Protein AF-A0A9D9T5R4-F1 (afdb_monomer_lite)

Structure (mmCIF, N/CA/C/O backbone):
data_AF-A0A9D9T5R4-F1
#
_entry.id   AF-A0A9D9T5R4-F1
#
loop_
_atom_site.group_PDB
_atom_site.id
_atom_site.type_symbol
_atom_site.label_atom_id
_atom_site.label_alt_id
_atom_site.label_comp_id
_atom_site.label_asym_id
_atom_site.label_entity_id
_atom_site.label_seq_id
_atom_site.pdbx_PDB_ins_code
_atom_site.Cartn_x
_atom_site.Cartn_y
_atom_site.Cartn_z
_atom_site.occupancy
_atom_site.B_iso_or_equiv
_atom_site.auth_seq_id
_atom_site.auth_comp_id
_atom_site.auth_asym_id
_atom_site.auth_atom_id
_atom_site.pdbx_PDB_model_num
ATOM 1 N N . ASN A 1 1 ? 20.446 -10.566 -16.743 1.00 46.81 1 ASN A N 1
ATOM 2 C CA . ASN A 1 1 ? 20.005 -9.193 -16.415 1.00 46.81 1 ASN A CA 1
ATOM 3 C C . ASN A 1 1 ? 20.400 -8.261 -17.530 1.00 46.81 1 ASN A C 1
ATOM 5 O O . ASN A 1 1 ? 21.576 -7.935 -17.665 1.00 46.81 1 ASN A O 1
ATOM 9 N N . GLN A 1 2 ? 19.430 -7.895 -18.356 1.00 59.09 2 GLN A N 1
ATOM 10 C CA . GLN A 1 2 ? 19.589 -6.841 -19.342 1.00 59.09 2 GLN A CA 1
ATOM 11 C C . GLN A 1 2 ? 19.170 -5.540 -18.660 1.00 59.09 2 GLN A C 1
ATOM 13 O O . GLN A 1 2 ? 18.023 -5.394 -18.260 1.00 59.09 2 GLN A O 1
ATOM 18 N N . TRP A 1 3 ? 20.119 -4.636 -18.446 1.00 69.56 3 TRP A N 1
ATOM 19 C CA . TRP A 1 3 ? 19.841 -3.373 -17.774 1.00 69.56 3 TRP A CA 1
ATOM 20 C C . TRP A 1 3 ? 19.054 -2.488 -18.739 1.00 69.56 3 TRP A C 1
ATOM 22 O O . TRP A 1 3 ? 19.440 -2.363 -19.905 1.00 69.56 3 TRP A O 1
ATOM 32 N N . ILE A 1 4 ? 17.959 -1.885 -18.273 1.00 81.62 4 ILE A N 1
ATOM 33 C CA . ILE A 1 4 ? 17.260 -0.870 -19.061 1.00 81.62 4 ILE A CA 1
ATOM 34 C C . ILE A 1 4 ? 18.185 0.335 -19.242 1.00 81.62 4 ILE A C 1
ATOM 36 O O . ILE A 1 4 ? 18.814 0.811 -18.296 1.00 81.62 4 ILE A O 1
ATOM 40 N N . PHE A 1 5 ? 18.314 0.797 -20.480 1.00 81.56 5 PHE A N 1
ATOM 41 C CA . PHE A 1 5 ? 19.068 2.006 -20.772 1.00 81.56 5 PHE A CA 1
ATOM 42 C C . PHE A 1 5 ? 18.207 3.214 -20.415 1.00 81.56 5 PHE A C 1
ATOM 44 O O . PHE A 1 5 ? 17.141 3.363 -20.994 1.00 81.56 5 PHE A O 1
ATOM 51 N N . VAL A 1 6 ? 18.672 4.077 -19.509 1.00 83.81 6 VAL A N 1
ATOM 52 C CA . VAL A 1 6 ? 18.055 5.385 -19.247 1.00 83.81 6 VAL A CA 1
ATOM 53 C C . VAL A 1 6 ? 19.034 6.467 -19.710 1.00 83.81 6 VAL A C 1
ATOM 55 O O . VAL A 1 6 ? 20.183 6.458 -19.262 1.00 83.81 6 VAL A O 1
ATOM 58 N N . PRO A 1 7 ? 18.633 7.387 -20.603 1.00 81.75 7 PRO A N 1
ATOM 59 C CA . PRO A 1 7 ? 19.511 8.444 -21.085 1.00 81.75 7 PRO A CA 1
ATOM 60 C C . PRO A 1 7 ? 20.020 9.345 -19.955 1.00 81.75 7 PRO A C 1
ATOM 62 O O . PRO A 1 7 ? 19.242 9.817 -19.129 1.00 81.75 7 PRO A O 1
ATOM 65 N N . GLU A 1 8 ? 21.306 9.700 -19.978 1.00 81.12 8 GLU A N 1
ATOM 66 C CA . GLU A 1 8 ? 21.877 10.649 -19.006 1.00 81.12 8 GLU A CA 1
ATOM 67 C C . GLU A 1 8 ? 21.173 12.012 -19.034 1.00 81.12 8 GLU A C 1
ATOM 69 O O . GLU A 1 8 ? 21.041 12.663 -17.999 1.00 81.12 8 GLU A O 1
ATOM 74 N N . LYS A 1 9 ? 20.641 12.418 -20.200 1.00 78.81 9 LYS A N 1
ATOM 75 C CA . LYS A 1 9 ? 19.868 13.661 -20.351 1.00 78.81 9 LYS A CA 1
ATOM 76 C C . LYS A 1 9 ? 18.670 13.742 -19.399 1.00 78.81 9 LYS A C 1
ATOM 78 O O . LYS A 1 9 ? 18.291 14.851 -19.028 1.00 78.81 9 LYS A O 1
ATOM 83 N N . THR A 1 10 ? 18.124 12.603 -18.967 1.00 79.62 10 THR A N 1
ATOM 84 C CA . THR A 1 10 ? 17.038 12.535 -17.983 1.00 79.62 10 THR A CA 1
ATOM 85 C C . THR A 1 10 ? 17.483 13.146 -16.649 1.00 79.62 10 THR A C 1
ATOM 87 O O . THR A 1 10 ? 16.745 13.932 -16.065 1.00 79.62 10 THR A O 1
ATOM 90 N N . PHE A 1 11 ? 18.741 12.934 -16.245 1.00 80.12 11 PHE A N 1
ATOM 91 C CA . PHE A 1 11 ? 19.328 13.391 -14.975 1.00 80.12 11 PHE A CA 1
ATOM 92 C C . PHE A 1 11 ? 20.251 14.618 -15.120 1.00 80.12 11 PHE A C 1
ATOM 94 O O . PHE A 1 11 ? 21.092 14.874 -14.265 1.00 80.12 11 PHE A O 1
ATOM 101 N N . SER A 1 12 ? 20.137 15.370 -16.219 1.00 67.56 12 SER A N 1
ATOM 102 C CA . SER A 1 12 ? 21.110 16.407 -16.614 1.00 67.56 12 SER A CA 1
ATOM 103 C C . SER A 1 12 ? 21.110 17.696 -15.783 1.00 67.56 12 SER A C 1
ATOM 105 O O . SER A 1 12 ? 22.014 18.517 -15.947 1.00 67.56 12 SER A O 1
ATOM 107 N N . LYS A 1 13 ? 20.116 17.910 -14.914 1.00 72.25 13 LYS A N 1
ATOM 108 C CA . LYS A 1 13 ? 20.054 19.101 -14.057 1.00 72.25 13 LYS A CA 1
ATOM 109 C C . LYS A 1 13 ? 21.029 18.946 -12.878 1.00 72.25 13 LYS A C 1
ATOM 111 O O . LYS A 1 13 ? 21.220 17.861 -12.327 1.00 72.25 13 LYS A O 1
ATOM 116 N N . SER A 1 14 ? 21.695 20.042 -12.516 1.00 75.12 14 SER A N 1
ATOM 117 C CA . SER A 1 14 ? 22.601 20.069 -11.366 1.00 75.12 14 SER A CA 1
ATOM 118 C C . SER A 1 14 ? 21.830 19.844 -10.070 1.00 75.12 14 SER A C 1
ATOM 120 O O . SER A 1 14 ? 20.690 20.292 -9.949 1.00 75.12 14 SER A O 1
ATOM 122 N N . LYS A 1 15 ? 22.480 19.215 -9.080 1.00 82.62 15 LYS A N 1
ATOM 123 C CA . LYS A 1 15 ? 21.918 19.097 -7.730 1.00 82.62 15 LYS A CA 1
ATOM 124 C C . LYS A 1 15 ? 21.456 20.470 -7.233 1.00 82.62 15 LYS A C 1
ATOM 126 O O . LYS A 1 15 ? 22.200 21.445 -7.347 1.00 82.62 15 LYS A O 1
ATOM 131 N N . VAL A 1 16 ? 20.253 20.528 -6.672 1.00 82.62 16 VAL A N 1
ATOM 132 C CA . VAL A 1 16 ? 19.816 21.680 -5.881 1.00 82.62 16 VAL A CA 1
ATOM 133 C C . VAL A 1 16 ? 20.697 21.694 -4.637 1.00 82.62 16 VAL A C 1
ATOM 135 O O . VAL A 1 16 ? 20.784 20.690 -3.928 1.00 82.62 16 VAL A O 1
ATOM 138 N N . GLU A 1 17 ? 21.444 22.771 -4.412 1.00 83.31 17 GLU A N 1
ATOM 139 C CA . GLU A 1 17 ? 22.283 22.861 -3.217 1.00 83.31 17 GLU A CA 1
ATOM 140 C C . GLU A 1 17 ? 21.405 22.944 -1.971 1.00 83.31 17 GLU A C 1
ATOM 142 O O . GLU A 1 17 ? 20.320 23.516 -2.003 1.00 83.31 17 GLU A O 1
ATOM 147 N N . ILE A 1 18 ? 21.884 22.368 -0.869 1.00 76.31 18 ILE A N 1
ATOM 148 C CA . ILE A 1 18 ? 21.176 22.440 0.409 1.00 76.31 18 ILE A CA 1
ATOM 149 C C . ILE A 1 18 ? 21.186 23.901 0.856 1.00 76.31 18 ILE A C 1
ATOM 151 O O . ILE A 1 18 ? 22.241 24.426 1.224 1.00 76.31 18 ILE A O 1
ATOM 155 N N . SER A 1 19 ? 20.033 24.568 0.777 1.00 70.50 19 SER A N 1
ATOM 156 C CA . SER A 1 19 ? 19.938 26.016 0.968 1.00 70.50 19 SER A CA 1
ATOM 157 C C . SER A 1 19 ? 19.975 26.411 2.440 1.00 70.50 19 SER A C 1
ATOM 159 O O . SER A 1 19 ? 20.254 27.576 2.724 1.00 70.50 19 SER A O 1
ATOM 161 N N . ALA A 1 20 ? 19.732 25.442 3.343 1.00 63.62 20 ALA A N 1
ATOM 162 C CA . ALA A 1 20 ? 19.749 25.527 4.806 1.00 63.62 20 ALA A CA 1
ATOM 163 C C . ALA A 1 20 ? 19.913 26.962 5.326 1.00 63.62 20 ALA A C 1
ATOM 165 O O . ALA A 1 20 ? 20.971 27.353 5.825 1.00 63.62 20 ALA A O 1
ATOM 166 N N . THR A 1 21 ? 18.862 27.777 5.213 1.00 65.75 21 THR A N 1
ATOM 167 C CA . THR A 1 21 ? 18.860 29.115 5.805 1.00 65.75 21 THR A CA 1
ATOM 168 C C . THR A 1 21 ? 18.755 28.955 7.314 1.00 65.75 21 THR A C 1
ATOM 170 O O . THR A 1 21 ? 17.666 28.932 7.879 1.00 65.75 21 THR A O 1
ATOM 173 N N . GLU A 1 22 ? 19.892 28.781 7.989 1.00 66.44 22 GLU A N 1
ATOM 174 C CA . GLU A 1 22 ? 19.908 28.419 9.411 1.00 66.44 22 GLU A CA 1
ATOM 175 C C . GLU A 1 22 ? 19.436 29.565 10.315 1.00 66.44 22 GLU A C 1
ATOM 177 O O . GLU A 1 22 ? 18.946 29.331 11.420 1.00 66.44 22 GLU A O 1
ATOM 182 N N . ASN A 1 23 ? 19.557 30.802 9.829 1.00 71.75 23 ASN A N 1
ATOM 183 C CA . ASN A 1 23 ? 19.272 32.028 10.565 1.00 71.75 23 ASN A CA 1
ATOM 184 C C . ASN A 1 23 ? 18.053 32.771 9.989 1.00 71.75 23 ASN A C 1
ATOM 186 O O . ASN A 1 23 ? 18.163 33.901 9.512 1.00 71.75 23 ASN A O 1
ATOM 190 N N . TYR A 1 24 ? 16.890 32.119 9.998 1.00 75.81 24 TYR A N 1
ATOM 191 C CA . TYR A 1 24 ? 15.613 32.763 9.680 1.00 75.81 24 TYR A CA 1
ATOM 192 C C . TYR A 1 24 ? 15.024 33.470 10.913 1.00 75.81 24 TYR A C 1
ATOM 194 O O . TYR A 1 24 ? 15.329 33.119 12.054 1.00 75.81 24 TYR A O 1
ATOM 202 N N . ASN A 1 25 ? 14.172 34.479 10.696 1.00 74.25 25 ASN A N 1
ATOM 203 C CA . ASN A 1 25 ? 13.498 35.189 11.786 1.00 74.25 25 ASN A CA 1
ATOM 204 C C . ASN A 1 25 ? 12.461 34.272 12.457 1.00 74.25 25 ASN A C 1
ATOM 206 O O . ASN A 1 25 ? 11.425 33.964 11.873 1.00 74.25 25 ASN A O 1
ATOM 210 N N . ASP A 1 26 ? 12.739 33.859 13.691 1.00 76.56 26 ASP A N 1
ATOM 211 C CA . ASP A 1 26 ? 11.938 32.924 14.485 1.00 76.56 26 ASP A CA 1
ATOM 212 C C . ASP A 1 26 ? 10.999 33.617 15.487 1.00 76.56 26 ASP A C 1
ATOM 214 O O . ASP A 1 26 ? 10.404 32.952 16.333 1.00 76.56 26 ASP A O 1
ATOM 218 N N . ARG A 1 27 ? 10.801 34.943 15.388 1.00 79.31 27 ARG A N 1
ATOM 219 C CA . ARG A 1 27 ? 10.035 35.739 16.372 1.00 79.31 27 ARG A CA 1
ATOM 220 C C . ARG A 1 27 ? 8.619 35.217 16.654 1.00 79.31 27 ARG A C 1
ATOM 222 O O . ARG A 1 27 ? 8.118 35.424 17.757 1.00 79.31 27 ARG A O 1
ATOM 229 N N . PHE A 1 28 ? 7.970 34.595 15.671 1.00 77.44 28 PHE A N 1
ATOM 230 C CA . PHE A 1 28 ? 6.614 34.042 15.793 1.00 77.44 28 PHE A CA 1
ATOM 231 C C . PHE A 1 28 ? 6.571 32.508 15.717 1.00 77.44 28 PHE A C 1
ATOM 233 O O . PHE A 1 28 ? 5.487 31.932 15.663 1.00 77.44 28 PHE A O 1
ATOM 240 N N . ALA A 1 29 ? 7.726 31.838 15.699 1.00 73.81 29 ALA A N 1
ATOM 241 C CA . ALA A 1 29 ? 7.793 30.385 15.659 1.00 73.81 29 ALA A CA 1
ATOM 242 C C . ALA A 1 29 ? 7.662 29.791 17.071 1.00 73.81 29 ALA A C 1
ATOM 244 O O . ALA A 1 29 ? 8.134 30.362 18.052 1.00 73.81 29 ALA A O 1
ATOM 245 N N . SER A 1 30 ? 7.059 28.605 17.177 1.00 78.12 30 SER A N 1
ATOM 246 C CA . SER A 1 30 ? 7.002 27.837 18.430 1.00 78.12 30 SER A CA 1
ATOM 247 C C . SER A 1 30 ? 8.363 27.270 18.857 1.00 78.12 30 SER A C 1
ATOM 249 O O . SER A 1 30 ? 8.518 26.833 19.997 1.00 78.12 30 SER A O 1
ATOM 251 N N . HIS A 1 31 ? 9.349 27.275 17.955 1.00 69.19 31 HIS A N 1
ATOM 252 C CA . HIS A 1 31 ? 10.693 26.752 18.175 1.00 69.19 31 HIS A CA 1
ATOM 253 C C . HIS A 1 31 ? 11.754 27.702 17.588 1.00 69.19 31 HIS A C 1
ATOM 255 O O . HIS A 1 31 ? 11.521 28.255 16.510 1.00 69.19 31 HIS A O 1
ATOM 261 N N . PRO A 1 32 ? 12.931 27.846 18.233 1.00 79.44 32 PRO A N 1
ATOM 262 C CA . PRO A 1 32 ? 14.002 28.727 17.758 1.00 79.44 32 PRO A CA 1
ATOM 263 C C . PRO A 1 32 ? 14.555 28.287 16.393 1.00 79.44 32 PRO A C 1
ATOM 265 O O . PRO A 1 32 ? 14.379 27.126 16.007 1.00 79.44 32 PRO A O 1
ATOM 268 N N . ASN A 1 33 ? 15.222 29.177 15.655 1.00 84.00 33 ASN A N 1
ATOM 269 C CA . ASN A 1 33 ? 15.831 28.830 14.366 1.00 84.00 33 ASN A CA 1
ATOM 270 C C . ASN A 1 33 ? 16.993 27.826 14.508 1.00 84.00 33 ASN A C 1
ATOM 272 O O . ASN A 1 33 ? 17.499 27.568 15.604 1.00 84.00 33 ASN A O 1
ATOM 276 N N . ILE A 1 34 ? 17.396 27.214 13.390 1.00 79.06 34 ILE A N 1
ATOM 277 C CA . ILE A 1 34 ? 18.400 26.137 13.369 1.00 79.06 34 ILE A CA 1
ATOM 278 C C . ILE A 1 34 ? 19.745 26.622 13.925 1.00 79.06 34 ILE A C 1
ATOM 280 O O . ILE A 1 34 ? 20.365 25.900 14.707 1.00 79.06 34 ILE A O 1
ATOM 284 N N . ALA A 1 35 ? 20.171 27.841 13.582 1.00 81.94 35 ALA A N 1
ATOM 285 C CA . ALA A 1 35 ? 21.420 28.422 14.069 1.00 81.94 35 ALA A CA 1
ATOM 286 C C . ALA A 1 35 ? 21.425 28.534 15.601 1.00 81.94 35 ALA A C 1
ATOM 288 O O . ALA A 1 35 ? 22.357 28.074 16.258 1.00 81.94 35 ALA A O 1
ATOM 289 N N . ARG A 1 36 ? 20.338 29.056 16.177 1.00 82.12 36 ARG A N 1
ATOM 290 C CA . ARG A 1 36 ? 20.172 29.208 17.624 1.00 82.12 36 ARG A CA 1
ATOM 291 C C . ARG A 1 36 ? 20.093 27.858 18.335 1.00 82.12 36 ARG A C 1
ATOM 293 O O . ARG A 1 36 ? 20.727 27.682 19.368 1.00 82.12 36 ARG A O 1
ATOM 300 N N . ARG A 1 37 ? 19.406 26.865 17.753 1.00 80.81 37 ARG A N 1
ATOM 301 C CA . ARG A 1 37 ? 19.397 25.485 18.284 1.00 80.81 37 ARG A CA 1
ATOM 302 C C . ARG A 1 37 ? 20.792 24.869 18.298 1.00 80.81 37 ARG A C 1
ATOM 304 O O . ARG A 1 37 ? 21.158 24.236 19.283 1.00 80.81 37 ARG A O 1
ATOM 311 N N . LYS A 1 38 ? 21.572 25.033 17.223 1.00 83.19 38 LYS A N 1
ATOM 312 C CA . LYS A 1 38 ? 22.959 24.547 17.165 1.00 83.19 38 LYS A CA 1
ATOM 313 C C . LYS A 1 38 ? 23.825 25.226 18.216 1.00 83.19 38 LYS A C 1
ATOM 315 O O . LYS A 1 38 ? 24.587 24.540 18.886 1.00 83.19 38 LYS A O 1
ATOM 320 N N . GLU A 1 39 ? 23.681 26.538 18.385 1.00 86.69 39 GLU A N 1
ATOM 321 C CA . GLU A 1 39 ? 24.395 27.292 19.415 1.00 86.69 39 GLU A CA 1
ATOM 322 C C . GLU A 1 39 ? 24.044 26.788 20.823 1.00 86.69 39 GLU A C 1
ATOM 324 O O . GLU A 1 39 ? 24.940 26.489 21.606 1.00 86.69 39 GLU A O 1
ATOM 329 N N . GLU A 1 40 ? 22.758 26.593 21.126 1.00 86.06 40 GLU A N 1
ATOM 330 C CA . GLU A 1 40 ? 22.297 26.046 22.409 1.00 86.06 40 GLU A CA 1
ATOM 331 C C . GLU A 1 40 ? 22.799 24.615 22.658 1.00 86.06 40 GLU A C 1
ATOM 333 O O . GLU A 1 40 ? 23.223 24.284 23.768 1.00 86.06 40 GLU A O 1
ATOM 338 N N . ILE A 1 41 ? 22.770 23.751 21.635 1.00 83.44 41 ILE A N 1
ATOM 339 C CA . ILE A 1 41 ? 23.316 22.390 21.715 1.00 83.44 41 ILE A CA 1
ATOM 340 C C . ILE A 1 41 ? 24.823 22.445 21.960 1.00 83.44 41 ILE A C 1
ATOM 342 O O . ILE A 1 41 ? 25.315 21.737 22.834 1.00 83.44 41 ILE A O 1
ATOM 346 N N . GLN A 1 42 ? 25.549 23.295 21.235 1.00 84.44 42 GLN A N 1
ATOM 347 C CA . GLN A 1 42 ? 26.993 23.434 21.377 1.00 84.44 42 GLN A CA 1
ATOM 348 C C . GLN A 1 42 ? 27.363 23.957 22.769 1.00 84.44 42 GLN A C 1
ATOM 350 O O . GLN A 1 42 ? 28.225 23.374 23.417 1.00 84.44 42 GLN A O 1
ATOM 355 N N . GLN A 1 43 ? 26.647 24.959 23.288 1.00 86.50 43 GLN A N 1
ATOM 356 C CA . GLN A 1 43 ? 26.810 25.440 24.664 1.00 86.50 43 GLN A CA 1
ATOM 357 C C . GLN A 1 43 ? 26.574 24.323 25.689 1.00 86.50 43 GLN A C 1
ATOM 359 O O . GLN A 1 43 ? 27.335 24.197 26.651 1.00 86.50 43 GLN A O 1
ATOM 364 N N . LYS A 1 44 ? 25.559 23.473 25.477 1.00 82.69 44 LYS A N 1
ATOM 365 C CA . LYS A 1 44 ? 25.331 22.290 26.318 1.00 82.69 44 LYS A CA 1
ATOM 366 C C . LYS A 1 44 ? 26.478 21.289 26.202 1.00 82.69 44 LYS A C 1
ATOM 368 O O . LYS A 1 44 ? 26.982 20.868 27.233 1.00 82.69 44 LYS A O 1
ATOM 373 N N . ILE A 1 45 ? 26.936 20.947 25.000 1.00 78.94 45 ILE A N 1
ATOM 374 C CA . ILE A 1 45 ? 28.092 20.055 24.793 1.00 78.94 45 ILE A CA 1
ATOM 375 C C . ILE A 1 45 ? 29.337 20.613 25.496 1.00 78.94 45 ILE A C 1
ATOM 377 O O . ILE A 1 45 ? 30.027 19.888 26.207 1.00 78.94 45 ILE A O 1
ATOM 381 N N . ASP A 1 46 ? 29.595 21.913 25.365 1.00 83.31 46 ASP A N 1
ATOM 382 C CA . ASP A 1 46 ? 30.719 22.585 26.013 1.00 83.31 46 ASP A CA 1
ATOM 383 C C . ASP A 1 46 ? 30.600 22.595 27.542 1.00 83.31 46 ASP A C 1
ATOM 385 O O . ASP A 1 46 ? 31.616 22.492 28.232 1.00 83.31 46 ASP A O 1
ATOM 389 N N . SER A 1 47 ? 29.379 22.664 28.082 1.00 80.38 47 SER A N 1
ATOM 390 C CA . SER A 1 47 ? 29.119 22.535 29.524 1.00 80.38 47 SER A CA 1
ATOM 391 C C . SER A 1 47 ? 29.349 21.117 30.061 1.00 80.38 47 SER A C 1
ATOM 393 O O . SER A 1 47 ? 29.515 20.929 31.262 1.00 80.38 47 SER A O 1
ATOM 395 N N . LEU A 1 48 ? 29.409 20.123 29.172 1.00 77.62 48 LEU A N 1
ATOM 396 C CA . LEU A 1 48 ? 29.598 18.710 29.492 1.00 77.62 48 LEU A CA 1
ATOM 397 C C . LEU A 1 48 ? 31.067 18.264 29.381 1.00 77.62 48 LEU A C 1
ATOM 399 O O . LEU A 1 48 ? 31.343 17.069 29.381 1.00 77.62 48 LEU A O 1
ATOM 403 N N . LYS A 1 49 ? 32.031 19.195 29.316 1.00 63.97 49 LYS A N 1
ATOM 404 C CA . LYS A 1 49 ? 33.476 18.897 29.202 1.00 63.97 49 LYS A CA 1
ATOM 405 C C . LYS A 1 49 ? 34.055 18.026 30.328 1.00 63.97 49 LYS A C 1
ATOM 407 O O . LYS A 1 49 ? 35.120 17.448 30.135 1.00 63.97 49 LYS A O 1
ATOM 412 N N . GLU A 1 50 ? 33.369 17.904 31.467 1.00 63.53 50 GLU A N 1
ATOM 413 C CA . GLU A 1 50 ? 33.740 16.996 32.568 1.00 63.53 50 GLU A CA 1
ATOM 414 C C . GLU A 1 50 ? 33.038 15.625 32.516 1.00 63.53 50 GLU A C 1
ATOM 416 O O . GLU A 1 50 ? 33.242 14.795 33.403 1.00 63.53 50 GLU A O 1
ATOM 421 N N . TRP A 1 51 ? 32.224 15.351 31.489 1.00 57.41 51 TRP A N 1
ATOM 422 C CA . TRP A 1 51 ? 31.596 14.043 31.316 1.00 57.41 51 TRP A CA 1
ATOM 423 C C . TRP A 1 51 ? 32.690 13.016 31.009 1.00 57.41 51 TRP A C 1
ATOM 425 O O . TRP A 1 51 ? 33.260 12.986 29.918 1.00 57.41 51 TRP A O 1
ATOM 435 N N . GLN A 1 52 ? 33.024 12.197 32.008 1.00 57.47 52 GLN A N 1
ATOM 436 C CA . GLN A 1 52 ? 33.959 11.092 31.847 1.00 57.47 52 GLN A CA 1
ATOM 437 C C . GLN A 1 52 ? 33.513 10.220 30.673 1.00 57.47 52 GLN A C 1
ATOM 439 O O . GLN A 1 52 ? 32.346 9.847 30.571 1.00 57.47 52 GLN A O 1
ATOM 444 N N . SER A 1 53 ? 34.466 9.910 29.794 1.00 58.09 53 SER A N 1
ATOM 445 C CA . SER A 1 53 ? 34.314 9.089 28.596 1.00 58.09 53 SER A CA 1
ATOM 446 C C . SER A 1 53 ? 34.088 7.611 28.929 1.00 58.09 53 SER A C 1
ATOM 448 O O . SER A 1 53 ? 34.763 6.731 28.389 1.00 58.09 53 SER A O 1
ATOM 450 N N . GLU A 1 54 ? 33.157 7.307 29.827 1.00 56.66 54 GLU A N 1
ATOM 451 C CA . GLU A 1 54 ? 32.476 6.032 29.728 1.00 56.66 54 GLU A CA 1
ATOM 452 C C . GLU A 1 54 ? 31.700 6.104 28.421 1.00 56.66 54 GLU A C 1
ATOM 454 O O . GLU A 1 54 ? 30.761 6.885 28.269 1.00 56.66 54 GLU A O 1
ATOM 459 N N . ILE A 1 55 ? 32.141 5.337 27.428 1.00 57.97 55 ILE A N 1
ATOM 460 C CA . ILE A 1 55 ? 31.320 5.047 26.261 1.00 57.97 55 ILE A CA 1
ATOM 461 C C . ILE A 1 55 ? 30.096 4.302 26.813 1.00 57.97 55 ILE A C 1
ATOM 463 O O . ILE A 1 55 ? 30.083 3.080 26.909 1.00 57.97 55 ILE A O 1
ATOM 467 N N . ALA A 1 56 ? 29.076 5.050 27.232 1.00 57.84 56 ALA A N 1
ATOM 468 C CA . ALA A 1 56 ? 27.831 4.538 27.798 1.00 57.84 56 ALA A CA 1
ATOM 469 C C . ALA A 1 56 ? 26.905 3.960 26.713 1.00 57.84 56 ALA A C 1
ATOM 471 O O . ALA A 1 56 ? 25.718 3.744 26.943 1.00 57.84 56 ALA A O 1
ATOM 472 N N . PHE A 1 57 ? 27.434 3.732 25.509 1.00 66.12 57 PHE A N 1
ATOM 473 C CA . PHE A 1 57 ? 26.692 3.248 24.362 1.00 66.12 57 PHE A CA 1
ATOM 474 C C . PHE A 1 57 ? 27.356 2.000 23.794 1.00 66.12 57 PHE A C 1
ATOM 476 O O . PHE A 1 57 ? 28.477 2.024 23.292 1.00 66.12 57 PHE A O 1
ATOM 483 N N . ASN A 1 58 ? 26.633 0.886 23.857 1.00 78.81 58 ASN A N 1
ATOM 484 C CA . ASN A 1 58 ? 26.989 -0.330 23.145 1.00 78.81 58 ASN A CA 1
ATOM 485 C C . ASN A 1 58 ? 26.874 -0.041 21.637 1.00 78.81 58 ASN A C 1
ATOM 487 O O . ASN A 1 58 ? 25.771 -0.038 21.096 1.00 78.81 58 ASN A O 1
ATOM 491 N N . GLN A 1 59 ? 28.002 0.250 20.982 1.00 84.19 59 GLN A N 1
ATOM 492 C CA . GLN A 1 59 ? 28.064 0.602 19.560 1.00 84.19 59 GLN A CA 1
ATOM 493 C C . GLN A 1 59 ? 27.348 -0.430 18.664 1.00 84.19 59 GLN A C 1
ATOM 495 O O . GLN A 1 59 ? 26.507 -0.012 17.872 1.00 84.19 59 GLN A O 1
ATOM 500 N N . PRO A 1 60 ? 27.546 -1.754 18.842 1.00 90.25 60 PRO A N 1
ATOM 501 C CA . PRO A 1 60 ? 26.723 -2.763 18.175 1.00 90.25 60 PRO A CA 1
ATOM 502 C C . PRO A 1 60 ? 25.212 -2.564 18.351 1.00 90.25 60 PRO A C 1
ATOM 504 O O . PRO A 1 60 ? 24.472 -2.631 17.374 1.00 90.25 60 PRO A O 1
ATOM 507 N N . LYS A 1 61 ? 24.744 -2.274 19.573 1.00 86.62 61 LYS A N 1
ATOM 508 C CA . LYS A 1 61 ? 23.316 -2.026 19.831 1.00 86.62 61 LYS A CA 1
ATOM 509 C C . LYS A 1 61 ? 22.829 -0.748 19.148 1.00 86.62 61 LYS A C 1
ATOM 511 O O . LYS A 1 61 ? 21.715 -0.714 18.637 1.00 86.62 61 LYS A O 1
ATOM 516 N N . PHE A 1 62 ? 23.652 0.297 19.127 1.00 87.56 62 PHE A N 1
ATOM 517 C CA . PHE A 1 62 ? 23.340 1.526 18.403 1.00 87.56 62 PHE A CA 1
ATOM 518 C C . PHE A 1 62 ? 23.227 1.282 16.898 1.00 87.56 62 PHE A C 1
ATOM 520 O O . PHE A 1 62 ? 22.256 1.714 16.284 1.00 87.56 62 PHE A O 1
ATOM 527 N N . ASP A 1 63 ? 24.191 0.574 16.309 1.00 90.19 63 ASP A N 1
ATOM 528 C CA . ASP A 1 63 ? 24.196 0.260 14.881 1.00 90.19 63 ASP A CA 1
ATOM 529 C C . ASP A 1 63 ? 23.010 -0.638 14.497 1.00 90.19 63 ASP A C 1
ATOM 531 O O . ASP A 1 63 ? 22.403 -0.426 13.446 1.00 90.19 63 ASP A O 1
ATOM 535 N N . GLU A 1 64 ? 22.627 -1.577 15.367 1.00 91.94 64 GLU A N 1
ATOM 536 C CA . GLU A 1 64 ? 21.418 -2.396 15.226 1.00 91.94 64 GLU A CA 1
ATOM 537 C C . GLU A 1 64 ? 20.158 -1.519 15.199 1.00 91.94 64 GLU A C 1
ATOM 539 O O . GLU A 1 64 ? 19.407 -1.555 14.226 1.00 91.94 64 GLU A O 1
ATOM 544 N N . VAL A 1 65 ? 19.956 -0.667 16.213 1.00 90.75 65 VAL A N 1
ATOM 545 C CA . VAL A 1 65 ? 18.790 0.232 16.290 1.00 90.75 65 VAL A CA 1
ATOM 546 C C . VAL A 1 65 ? 18.761 1.202 15.109 1.00 90.75 65 VAL A C 1
ATOM 548 O O . VAL A 1 65 ? 17.721 1.368 14.477 1.00 90.75 65 VAL A O 1
ATOM 551 N N . ARG A 1 66 ? 19.906 1.795 14.746 1.00 91.88 66 ARG A N 1
ATOM 552 C CA . ARG A 1 66 ? 20.028 2.673 13.573 1.00 91.88 66 ARG A CA 1
ATOM 553 C C . ARG A 1 66 ? 19.602 1.952 12.297 1.00 91.88 66 ARG A C 1
ATOM 555 O O . ARG A 1 66 ? 18.947 2.553 11.450 1.00 91.88 66 ARG A O 1
ATOM 562 N N . THR A 1 67 ? 19.997 0.691 12.144 1.00 94.12 67 THR A N 1
ATOM 563 C CA . THR A 1 67 ? 19.646 -0.110 10.968 1.00 94.12 67 THR A CA 1
ATOM 564 C C . THR A 1 67 ? 18.152 -0.401 10.941 1.00 94.12 67 THR A C 1
ATOM 566 O O . THR A 1 67 ? 17.530 -0.159 9.913 1.00 94.12 67 THR A O 1
ATOM 569 N N . ILE A 1 68 ? 17.551 -0.798 12.067 1.00 93.62 68 ILE A N 1
ATOM 570 C CA . ILE A 1 68 ? 16.095 -0.987 12.175 1.00 93.62 68 ILE A CA 1
ATOM 571 C C . ILE A 1 68 ? 15.361 0.296 11.770 1.00 93.62 68 ILE A C 1
ATOM 573 O O . ILE A 1 68 ? 14.526 0.261 10.873 1.00 93.62 68 ILE A O 1
ATOM 577 N N . CYS A 1 69 ? 15.734 1.449 12.334 1.00 94.00 69 CYS A N 1
ATOM 578 C CA . CYS A 1 69 ? 15.099 2.724 11.995 1.00 94.00 69 CYS A CA 1
ATOM 579 C C . CYS A 1 69 ? 15.215 3.082 10.506 1.00 94.00 69 CYS A C 1
ATOM 581 O O . CYS A 1 69 ? 14.280 3.639 9.945 1.00 94.00 69 CYS A O 1
ATOM 583 N N . ARG A 1 70 ? 16.341 2.766 9.850 1.00 94.94 70 ARG A N 1
ATOM 584 C CA . ARG A 1 70 ? 16.520 2.993 8.404 1.00 94.94 70 ARG A CA 1
ATOM 585 C C . ARG A 1 70 ? 15.583 2.123 7.560 1.00 94.94 70 ARG A C 1
ATOM 587 O O . ARG A 1 70 ? 15.066 2.598 6.556 1.00 94.94 70 ARG A O 1
ATOM 594 N N . TYR A 1 71 ? 15.373 0.871 7.959 1.00 96.00 71 TYR A N 1
ATOM 595 C CA . TYR A 1 71 ? 14.449 -0.044 7.286 1.00 96.00 71 TYR A CA 1
ATOM 596 C C . TYR A 1 71 ? 12.984 0.360 7.509 1.00 96.00 71 TYR A C 1
ATOM 598 O O . TYR A 1 71 ? 12.214 0.387 6.554 1.00 96.00 71 TYR A O 1
ATOM 606 N N . GLU A 1 72 ? 12.623 0.753 8.733 1.00 92.44 72 GLU A N 1
ATOM 607 C CA . GLU A 1 72 ? 11.287 1.279 9.053 1.00 92.44 72 GLU A CA 1
ATOM 608 C C . GLU A 1 72 ? 10.996 2.603 8.336 1.00 92.44 72 GLU A C 1
ATOM 610 O O . GLU A 1 72 ? 9.873 2.838 7.904 1.00 92.44 72 GLU A O 1
ATOM 615 N N . PHE A 1 73 ? 12.004 3.461 8.155 1.00 94.19 73 PHE A N 1
ATOM 616 C CA . PHE A 1 73 ? 11.865 4.687 7.366 1.00 94.19 73 PHE A CA 1
ATOM 617 C C . PHE A 1 73 ? 11.458 4.376 5.920 1.00 94.19 73 PHE A C 1
ATOM 619 O O . PHE A 1 73 ? 10.463 4.911 5.442 1.00 94.19 73 PHE A O 1
ATOM 626 N N . VAL A 1 74 ? 12.157 3.434 5.268 1.00 96.75 74 VAL A N 1
ATOM 627 C CA . VAL A 1 74 ? 11.774 2.952 3.929 1.00 96.75 74 VAL A CA 1
ATOM 628 C C . VAL A 1 74 ? 10.355 2.395 3.932 1.00 96.75 74 VAL A C 1
ATOM 630 O O . VAL A 1 74 ? 9.589 2.689 3.023 1.00 96.75 74 VAL A O 1
ATOM 633 N N . LEU A 1 75 ? 10.000 1.592 4.936 1.00 93.38 75 LEU A N 1
ATOM 634 C CA . LEU A 1 75 ? 8.672 0.993 5.022 1.00 93.38 75 LEU A CA 1
ATOM 635 C C . LEU A 1 75 ? 7.573 2.053 5.085 1.00 93.38 75 LEU A C 1
ATOM 637 O O . LEU A 1 75 ? 6.590 1.952 4.360 1.00 93.38 75 LEU A O 1
ATOM 641 N N . ASN A 1 76 ? 7.754 3.076 5.919 1.00 92.31 76 ASN A N 1
ATOM 642 C CA . ASN A 1 76 ? 6.790 4.162 6.061 1.00 92.31 76 ASN A CA 1
ATOM 643 C C . ASN A 1 76 ? 6.613 4.933 4.749 1.00 92.31 76 ASN A C 1
ATOM 645 O O . ASN A 1 76 ? 5.476 5.168 4.352 1.00 92.31 76 ASN A O 1
ATOM 649 N N . ASP A 1 77 ? 7.704 5.254 4.047 1.00 94.56 77 ASP A N 1
ATOM 650 C CA . ASP A 1 77 ? 7.627 5.930 2.746 1.00 94.56 77 ASP A CA 1
ATOM 651 C C . ASP A 1 77 ? 6.955 5.054 1.680 1.00 94.56 77 ASP A C 1
ATOM 653 O O . ASP A 1 77 ? 6.137 5.542 0.905 1.00 94.56 77 ASP A O 1
ATOM 657 N N . VAL A 1 78 ? 7.224 3.744 1.678 1.00 94.38 78 VAL A N 1
ATOM 658 C CA . VAL A 1 78 ? 6.542 2.788 0.790 1.00 94.38 78 VAL A CA 1
ATOM 659 C C . VAL A 1 78 ? 5.044 2.728 1.086 1.00 94.38 78 VAL A C 1
ATOM 661 O O . VAL A 1 78 ? 4.238 2.697 0.159 1.00 94.38 78 VAL A O 1
ATOM 664 N N . TYR A 1 79 ? 4.656 2.732 2.363 1.00 90.38 79 TYR A N 1
ATOM 665 C CA . TYR A 1 79 ? 3.251 2.715 2.776 1.00 90.38 79 TYR A CA 1
ATOM 666 C C . TYR A 1 79 ? 2.528 4.047 2.528 1.00 90.38 79 TYR A C 1
ATOM 668 O O . TYR A 1 79 ? 1.312 4.043 2.336 1.00 90.38 79 TYR A O 1
ATOM 676 N N . ALA A 1 80 ? 3.267 5.153 2.487 1.00 89.50 80 ALA A N 1
ATOM 677 C CA . ALA A 1 80 ? 2.770 6.483 2.157 1.00 89.50 80 ALA A CA 1
ATOM 678 C C . ALA A 1 80 ? 2.811 6.805 0.650 1.00 89.50 80 ALA A C 1
ATOM 680 O O . ALA A 1 80 ? 2.454 7.915 0.284 1.00 89.50 80 ALA A O 1
ATOM 681 N N . ASN A 1 81 ? 3.251 5.870 -0.205 1.00 91.12 81 ASN A N 1
ATOM 682 C CA . ASN A 1 81 ? 3.500 6.094 -1.638 1.00 91.12 81 ASN A CA 1
ATOM 683 C C . ASN A 1 81 ? 4.458 7.277 -1.927 1.00 91.12 81 ASN A C 1
ATOM 685 O O . ASN A 1 81 ? 4.446 7.862 -3.009 1.00 91.12 81 ASN A O 1
ATOM 689 N N . ASN A 1 82 ? 5.367 7.587 -0.995 1.00 92.62 82 ASN A N 1
ATOM 690 C CA . ASN A 1 82 ? 6.426 8.584 -1.176 1.00 92.62 82 ASN A CA 1
ATOM 691 C C . ASN A 1 82 ? 7.518 8.023 -2.102 1.00 92.62 82 ASN A C 1
ATOM 693 O O . ASN A 1 82 ? 8.578 7.567 -1.663 1.00 92.62 82 ASN A O 1
ATOM 697 N N . THR A 1 83 ? 7.230 7.980 -3.404 1.00 93.25 83 THR A N 1
ATOM 698 C CA . THR A 1 83 ? 8.028 7.242 -4.391 1.00 93.25 83 THR A CA 1
ATOM 699 C C . THR A 1 83 ? 9.484 7.688 -4.446 1.00 93.25 83 THR A C 1
ATOM 701 O O . THR A 1 83 ? 10.390 6.849 -4.498 1.00 93.25 83 THR A O 1
ATOM 704 N N . ILE A 1 84 ? 9.731 8.998 -4.432 1.00 93.38 84 ILE A N 1
ATOM 705 C CA . ILE A 1 84 ? 11.074 9.558 -4.601 1.00 93.38 84 ILE A CA 1
ATOM 706 C C . ILE A 1 84 ? 11.944 9.220 -3.384 1.00 93.38 84 ILE A C 1
ATOM 708 O O . ILE A 1 84 ? 13.058 8.710 -3.537 1.00 93.38 84 ILE A O 1
ATOM 712 N N . GLU A 1 85 ? 11.423 9.452 -2.182 1.00 94.62 85 GLU A N 1
ATOM 713 C CA . GLU A 1 85 ? 12.074 9.184 -0.902 1.00 94.62 85 GLU A CA 1
ATOM 714 C C . GLU A 1 85 ? 12.322 7.692 -0.712 1.00 94.62 85 GLU A C 1
ATOM 716 O O . GLU A 1 85 ? 13.461 7.300 -0.442 1.00 94.62 85 GLU A O 1
ATOM 721 N N . ALA A 1 86 ? 11.302 6.858 -0.941 1.00 96.88 86 ALA A N 1
ATOM 722 C CA . ALA A 1 86 ? 11.407 5.410 -0.818 1.00 96.88 86 ALA A CA 1
ATOM 723 C C . ALA A 1 86 ? 12.489 4.853 -1.750 1.00 96.88 86 ALA A C 1
ATOM 725 O O . ALA A 1 86 ? 13.399 4.152 -1.301 1.00 96.88 86 ALA A O 1
ATOM 726 N N . LEU A 1 87 ? 12.443 5.186 -3.047 1.00 96.25 87 LEU A N 1
ATOM 727 C CA . LEU A 1 87 ? 13.413 4.685 -4.024 1.00 96.25 87 LEU A CA 1
ATOM 728 C C . LEU A 1 87 ? 14.830 5.189 -3.744 1.00 96.25 87 LEU A C 1
ATOM 730 O O . LEU A 1 87 ? 15.788 4.419 -3.872 1.00 96.25 87 LEU A O 1
ATOM 734 N N . TYR A 1 88 ? 14.981 6.448 -3.327 1.00 95.25 88 TYR A N 1
ATOM 735 C CA . TYR A 1 88 ? 16.283 6.997 -2.966 1.00 95.25 88 TYR A CA 1
ATOM 736 C C . TYR A 1 88 ? 16.849 6.339 -1.699 1.00 95.25 88 TYR A C 1
ATOM 738 O O . TYR A 1 88 ? 18.016 5.937 -1.678 1.00 95.25 88 TYR A O 1
ATOM 746 N N . ALA A 1 89 ? 16.032 6.166 -0.658 1.00 96.44 89 ALA A N 1
ATOM 747 C CA . ALA A 1 89 ? 16.428 5.501 0.579 1.00 96.44 89 ALA A CA 1
ATOM 748 C C . ALA A 1 89 ? 16.789 4.025 0.338 1.00 96.44 89 ALA A C 1
ATOM 750 O O . ALA A 1 89 ? 17.832 3.566 0.814 1.00 96.44 89 ALA A O 1
ATOM 751 N N . ILE A 1 90 ? 16.004 3.308 -0.475 1.00 97.44 90 ILE A N 1
ATOM 752 C CA . ILE A 1 90 ? 16.318 1.946 -0.929 1.00 97.44 90 ILE A CA 1
ATOM 753 C C . ILE A 1 90 ? 17.663 1.928 -1.654 1.00 97.44 90 ILE A C 1
ATOM 755 O O . ILE A 1 90 ? 18.520 1.125 -1.301 1.00 97.44 90 ILE A O 1
ATOM 759 N N . TYR A 1 91 ? 17.893 2.831 -2.611 1.00 95.25 91 TYR A N 1
ATOM 760 C CA . TYR A 1 91 ? 19.164 2.908 -3.337 1.00 95.25 91 TYR A CA 1
ATOM 761 C C . TYR A 1 91 ? 20.365 3.116 -2.402 1.00 95.25 91 TYR A C 1
ATOM 763 O O . TYR A 1 91 ? 21.414 2.495 -2.588 1.00 95.25 91 TYR A O 1
ATOM 771 N N . VAL A 1 92 ? 20.230 3.971 -1.383 1.00 95.25 92 VAL A N 1
ATOM 772 C CA . VAL A 1 92 ? 21.285 4.182 -0.382 1.00 95.25 92 VAL A CA 1
ATOM 773 C C . VAL A 1 92 ? 21.522 2.910 0.434 1.00 95.25 92 VAL A C 1
ATOM 775 O O . VAL A 1 92 ? 22.675 2.508 0.596 1.00 95.25 92 VAL A O 1
ATOM 778 N N . LEU A 1 93 ? 20.463 2.251 0.909 1.00 96.69 93 LEU A N 1
ATOM 779 C CA . LEU A 1 93 ? 20.580 1.039 1.724 1.00 96.69 93 LEU A CA 1
ATOM 780 C C . LEU A 1 93 ? 21.042 -0.183 0.929 1.00 96.69 93 LEU A C 1
ATOM 782 O O . LEU A 1 93 ? 21.764 -1.006 1.481 1.00 96.69 93 LEU A O 1
ATOM 786 N N . GLU A 1 94 ? 20.714 -0.295 -0.358 1.00 95.88 94 GLU A N 1
ATOM 787 C CA . GLU A 1 94 ? 21.188 -1.373 -1.237 1.00 95.88 94 GLU A CA 1
ATOM 788 C C . GLU A 1 94 ? 22.717 -1.346 -1.415 1.00 95.88 94 GLU A C 1
ATOM 790 O O . GLU A 1 94 ? 23.310 -2.379 -1.716 1.00 95.88 94 GLU A O 1
ATOM 795 N N . LYS A 1 95 ? 23.390 -0.209 -1.177 1.00 95.38 95 LYS A N 1
ATOM 796 C CA . LYS A 1 95 ? 24.865 -0.155 -1.157 1.00 95.38 95 LYS A CA 1
ATOM 797 C C . LYS A 1 95 ? 25.459 -0.911 0.029 1.00 95.38 95 LYS A C 1
ATOM 799 O O . LYS A 1 95 ? 26.529 -1.498 -0.101 1.00 95.38 95 LYS A O 1
ATOM 804 N N . GLU A 1 96 ? 24.775 -0.880 1.171 1.00 94.56 96 GLU A N 1
ATOM 805 C CA . GLU A 1 96 ? 25.176 -1.588 2.391 1.00 94.56 96 GLU A CA 1
ATOM 806 C C . GLU A 1 96 ? 24.605 -3.023 2.416 1.00 94.56 96 GLU A C 1
ATOM 808 O O . GLU A 1 96 ? 25.286 -3.957 2.837 1.00 94.56 96 GLU A O 1
ATOM 813 N N . TYR A 1 97 ? 23.382 -3.220 1.911 1.00 95.94 97 TYR A N 1
ATOM 814 C CA . TYR A 1 97 ? 22.612 -4.468 1.983 1.00 95.94 97 TYR A CA 1
ATOM 815 C C . TYR A 1 97 ? 22.039 -4.899 0.613 1.00 95.94 97 TYR A C 1
ATOM 817 O O . TYR A 1 97 ? 20.822 -5.052 0.467 1.00 95.94 97 TYR A O 1
ATOM 825 N N . PRO A 1 98 ? 22.878 -5.168 -0.407 1.00 93.62 98 PRO A N 1
ATOM 826 C CA . PRO A 1 98 ? 22.437 -5.382 -1.798 1.00 93.62 98 PRO A CA 1
ATOM 827 C C . PRO A 1 98 ? 21.553 -6.619 -2.011 1.00 93.62 98 PRO A C 1
ATOM 829 O O . PRO A 1 98 ? 20.837 -6.731 -3.008 1.00 93.62 98 PRO A O 1
ATOM 832 N N . ASN A 1 99 ? 21.612 -7.576 -1.085 1.00 93.69 99 ASN A N 1
ATOM 833 C CA . ASN A 1 99 ? 20.860 -8.826 -1.161 1.00 93.69 99 ASN A CA 1
ATOM 834 C C . ASN A 1 99 ? 19.626 -8.849 -0.256 1.00 93.69 99 ASN A C 1
ATOM 836 O O . ASN A 1 99 ? 18.958 -9.880 -0.202 1.00 93.69 99 ASN A O 1
ATOM 840 N N . SER A 1 100 ? 19.310 -7.740 0.418 1.00 95.62 100 SER A N 1
ATOM 841 C CA . SER A 1 100 ? 18.169 -7.654 1.327 1.00 95.62 100 SER A CA 1
ATOM 842 C C . SER A 1 100 ? 16.861 -7.981 0.605 1.00 95.62 100 SER A C 1
ATOM 844 O O . SER A 1 100 ? 16.449 -7.263 -0.305 1.00 95.62 100 SER A O 1
ATOM 846 N N . ARG A 1 101 ? 16.216 -9.082 1.011 1.00 94.44 101 ARG A N 1
ATOM 847 C CA . ARG A 1 101 ? 14.895 -9.493 0.509 1.00 94.44 101 ARG A CA 1
ATOM 848 C C . ARG A 1 101 ? 13.858 -8.396 0.757 1.00 94.44 101 ARG A C 1
ATOM 850 O O . ARG A 1 101 ? 13.131 -8.024 -0.153 1.00 94.44 101 ARG A O 1
ATOM 857 N N . PHE A 1 102 ? 13.880 -7.816 1.956 1.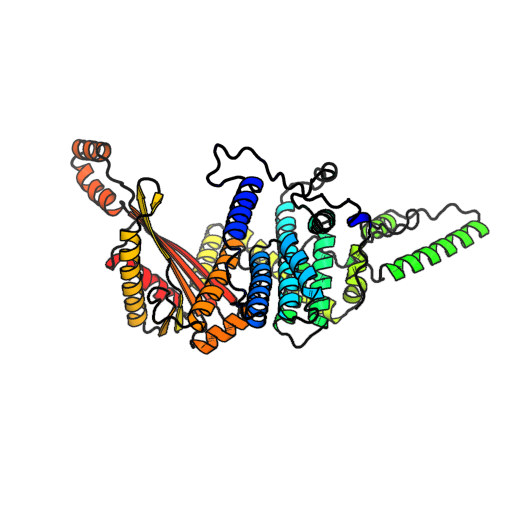00 94.38 102 PHE A N 1
ATOM 858 C CA . PHE A 1 102 ? 12.994 -6.721 2.340 1.00 94.38 102 PHE A CA 1
ATOM 859 C C . PHE A 1 102 ? 13.119 -5.512 1.406 1.00 94.38 102 PHE A C 1
ATOM 861 O O . PHE A 1 102 ? 12.116 -5.062 0.867 1.00 94.38 102 PHE A O 1
ATOM 868 N N . LEU A 1 103 ? 14.341 -5.019 1.150 1.00 96.56 103 LEU A N 1
ATOM 869 C CA . LEU A 1 103 ? 14.530 -3.845 0.285 1.00 96.56 103 LEU A CA 1
ATOM 870 C C . LEU A 1 103 ? 14.050 -4.105 -1.146 1.00 96.56 103 LEU A C 1
ATOM 872 O O . LEU A 1 103 ? 13.449 -3.221 -1.749 1.00 96.56 103 LEU A O 1
ATOM 876 N N . LYS A 1 104 ? 14.262 -5.317 -1.674 1.00 95.75 104 LYS A N 1
ATOM 877 C CA . LYS A 1 104 ? 13.751 -5.710 -2.996 1.00 95.75 104 LYS A CA 1
ATOM 878 C C . LYS A 1 104 ? 12.224 -5.701 -3.033 1.00 95.75 104 LYS A C 1
ATOM 880 O O . LYS A 1 104 ? 11.660 -5.173 -3.983 1.00 95.75 104 LYS A O 1
ATOM 885 N N . ASN A 1 105 ? 11.571 -6.225 -1.999 1.00 94.81 105 ASN A N 1
ATOM 886 C CA . ASN A 1 105 ? 10.112 -6.278 -1.935 1.00 94.81 105 ASN A CA 1
ATOM 887 C C . ASN A 1 105 ? 9.501 -4.881 -1.729 1.00 94.81 105 ASN A C 1
ATOM 889 O O . ASN A 1 105 ? 8.571 -4.525 -2.443 1.00 94.81 105 ASN A O 1
ATOM 893 N N . CYS A 1 106 ? 10.102 -4.030 -0.890 1.00 96.19 106 CYS A N 1
ATOM 894 C CA . CYS A 1 106 ? 9.760 -2.605 -0.794 1.00 96.19 106 CYS A CA 1
ATOM 895 C C . CYS A 1 106 ? 9.903 -1.880 -2.138 1.00 96.19 106 CYS A C 1
ATOM 897 O O . CYS A 1 106 ? 9.037 -1.098 -2.525 1.00 96.19 106 CYS A O 1
ATOM 899 N N . LYS A 1 107 ? 10.978 -2.171 -2.880 1.00 96.69 107 LYS A N 1
ATOM 900 C CA . LYS A 1 107 ? 11.210 -1.623 -4.220 1.00 96.69 107 LYS A CA 1
ATOM 901 C C . LYS A 1 107 ? 10.145 -2.092 -5.207 1.00 96.69 107 LYS A C 1
ATOM 903 O O . LYS A 1 107 ? 9.645 -1.281 -5.974 1.00 96.69 107 LYS A O 1
ATOM 908 N N . SER A 1 108 ? 9.784 -3.374 -5.182 1.00 96.25 108 SER A N 1
ATOM 909 C CA . SER A 1 108 ? 8.697 -3.903 -6.011 1.00 96.25 108 SER A CA 1
ATOM 910 C C . SER A 1 108 ? 7.357 -3.255 -5.660 1.00 96.25 108 SER A C 1
ATOM 912 O O . SER A 1 108 ? 6.638 -2.868 -6.570 1.00 96.25 108 SER A O 1
ATOM 914 N N . GLN A 1 109 ? 7.049 -3.067 -4.372 1.00 94.50 109 GLN A N 1
ATOM 915 C CA . GLN A 1 109 ? 5.801 -2.436 -3.941 1.00 94.50 109 GLN A CA 1
ATOM 916 C C . GLN A 1 109 ? 5.678 -0.988 -4.388 1.00 94.50 109 GLN A C 1
ATOM 918 O O . GLN A 1 109 ? 4.630 -0.612 -4.897 1.00 94.50 109 GLN A O 1
ATOM 923 N N . ILE A 1 110 ? 6.718 -0.172 -4.197 1.00 95.62 110 ILE A N 1
ATOM 924 C CA . ILE A 1 110 ? 6.624 1.235 -4.589 1.00 95.62 110 ILE A CA 1
ATOM 925 C C . ILE A 1 110 ? 6.495 1.365 -6.109 1.00 95.62 110 ILE A C 1
ATOM 927 O O . ILE A 1 110 ? 5.705 2.167 -6.589 1.00 95.62 110 ILE A O 1
ATOM 931 N N . TRP A 1 111 ? 7.189 0.530 -6.887 1.00 95.81 111 TRP A N 1
ATOM 932 C CA . TRP A 1 111 ? 7.000 0.506 -8.338 1.00 95.81 111 TRP A CA 1
ATOM 933 C C . TRP A 1 111 ? 5.623 -0.006 -8.748 1.00 95.81 111 TRP A C 1
ATOM 935 O O . TRP A 1 111 ? 5.073 0.506 -9.714 1.00 95.81 111 TRP A O 1
ATOM 945 N N . LEU A 1 112 ? 5.056 -0.966 -8.015 1.00 94.31 112 LEU A N 1
ATOM 946 C CA . LEU A 1 112 ? 3.696 -1.433 -8.255 1.00 94.31 112 LEU A CA 1
ATOM 947 C C . LEU A 1 112 ? 2.679 -0.318 -7.986 1.00 94.31 112 LEU A C 1
ATOM 949 O O . LEU A 1 112 ? 1.820 -0.096 -8.825 1.00 94.31 112 LEU A O 1
ATOM 953 N N . ALA A 1 113 ? 2.835 0.431 -6.890 1.00 91.88 113 ALA A N 1
ATOM 954 C CA . ALA A 1 113 ? 1.994 1.591 -6.590 1.00 91.88 113 ALA A CA 1
ATOM 955 C C . ALA A 1 113 ? 2.050 2.646 -7.708 1.00 91.88 113 ALA A C 1
ATOM 957 O O . ALA A 1 113 ? 1.018 3.164 -8.103 1.00 91.88 113 ALA A O 1
ATOM 958 N N . ASN A 1 114 ? 3.226 2.890 -8.298 1.00 91.12 114 ASN A N 1
ATOM 959 C CA . ASN A 1 114 ? 3.337 3.793 -9.451 1.00 91.12 114 ASN A CA 1
ATOM 960 C C . ASN A 1 114 ? 2.640 3.262 -10.712 1.00 91.12 114 ASN A C 1
ATOM 962 O O . ASN A 1 114 ? 2.162 4.057 -11.517 1.00 91.12 114 ASN A O 1
ATOM 966 N N . ILE A 1 115 ? 2.612 1.940 -10.920 1.00 92.12 115 ILE A N 1
ATOM 967 C CA . ILE A 1 115 ? 1.844 1.339 -12.021 1.00 92.12 115 ILE A CA 1
ATOM 968 C C . ILE A 1 115 ? 0.347 1.548 -11.765 1.00 92.12 115 ILE A C 1
ATOM 970 O O . ILE A 1 115 ? -0.345 1.976 -12.680 1.00 92.12 115 ILE A O 1
ATOM 974 N N . THR A 1 116 ? -0.125 1.320 -10.534 1.00 89.56 116 THR A N 1
ATOM 975 C CA . THR A 1 116 ? -1.516 1.585 -10.128 1.00 89.56 116 THR A CA 1
ATOM 976 C C . THR A 1 116 ? -1.898 3.049 -10.350 1.00 89.56 116 THR A C 1
ATOM 978 O O . THR A 1 116 ? -2.859 3.313 -11.054 1.00 89.56 116 THR A O 1
ATOM 981 N N . GLU A 1 117 ? -1.096 4.003 -9.866 1.00 85.69 117 GLU A N 1
ATOM 982 C CA . GLU A 1 117 ? -1.349 5.442 -10.063 1.00 85.69 117 GLU A CA 1
ATOM 983 C C . GLU A 1 117 ? -1.367 5.841 -11.549 1.00 85.69 117 GLU A C 1
ATOM 985 O O . GLU A 1 117 ? -2.102 6.738 -11.947 1.00 85.69 117 GLU A O 1
ATOM 990 N N . THR A 1 118 ? -0.553 5.182 -12.384 1.00 82.12 118 THR A N 1
ATOM 991 C CA . THR A 1 118 ? -0.558 5.419 -13.837 1.00 82.12 118 THR A CA 1
ATOM 992 C C . THR A 1 118 ? -1.850 4.909 -14.476 1.00 82.12 118 THR A C 1
ATOM 994 O O . THR A 1 118 ? -2.421 5.597 -15.312 1.00 82.12 118 THR A O 1
ATOM 997 N N . TYR A 1 119 ? -2.308 3.727 -14.064 1.00 80.44 119 TYR A N 1
ATOM 998 C CA . TYR A 1 119 ? -3.565 3.137 -14.516 1.00 80.44 119 TYR A CA 1
ATOM 999 C C . TYR A 1 119 ? -4.781 3.991 -14.112 1.00 80.44 119 TYR A C 1
ATOM 1001 O O . TYR A 1 119 ? -5.567 4.364 -14.974 1.00 80.44 119 TYR A O 1
ATOM 1009 N N . GLU A 1 120 ? -4.886 4.382 -12.838 1.00 79.94 120 GLU A N 1
ATOM 1010 C CA . GLU A 1 120 ? -5.987 5.227 -12.342 1.00 79.94 120 GLU A CA 1
ATOM 1011 C C . GLU A 1 120 ? -6.045 6.585 -13.064 1.00 79.94 120 GLU A C 1
ATOM 1013 O O . GLU A 1 120 ? -7.115 7.156 -13.274 1.00 79.94 120 GLU A O 1
ATOM 1018 N N . PHE A 1 121 ? -4.884 7.120 -13.456 1.00 73.62 121 PHE A N 1
ATOM 1019 C CA . PHE A 1 121 ? -4.806 8.359 -14.223 1.00 73.62 121 PHE A CA 1
ATOM 1020 C C . PHE A 1 121 ? -5.277 8.193 -15.676 1.00 73.62 121 PHE A C 1
ATOM 1022 O O . PHE A 1 121 ? -5.945 9.093 -16.185 1.00 73.62 121 PHE A O 1
ATOM 1029 N N . ASP A 1 122 ? -4.960 7.068 -16.329 1.00 66.44 122 ASP A N 1
ATOM 1030 C CA . ASP A 1 122 ? -5.467 6.750 -17.673 1.00 66.44 122 ASP A CA 1
ATOM 1031 C C . ASP A 1 122 ? -7.007 6.680 -17.664 1.00 66.44 122 ASP A C 1
ATOM 1033 O O . ASP A 1 122 ? -7.654 7.337 -18.479 1.00 66.44 122 ASP A O 1
ATOM 1037 N N . GLU A 1 123 ? -7.591 5.965 -16.693 1.00 64.12 123 GLU A N 1
ATOM 1038 C CA . GLU A 1 123 ? -9.048 5.824 -16.525 1.00 64.12 123 GLU A CA 1
ATOM 1039 C C . GLU A 1 123 ? -9.734 7.188 -16.321 1.00 64.12 123 GLU A C 1
ATOM 1041 O O . GLU A 1 123 ? -10.800 7.464 -16.873 1.00 64.12 123 GLU A O 1
ATOM 1046 N N . PHE A 1 124 ? -9.089 8.099 -15.584 1.00 64.19 124 PHE A N 1
ATOM 1047 C CA . PHE A 1 124 ? -9.596 9.458 -15.400 1.00 64.19 124 PHE A CA 1
ATOM 1048 C C . PHE A 1 124 ? -9.565 10.300 -16.691 1.00 64.19 124 PHE A C 1
ATOM 1050 O O . PHE A 1 124 ? -10.460 11.121 -16.907 1.00 64.19 124 PHE A O 1
ATOM 1057 N N . LEU A 1 125 ? -8.544 10.133 -17.541 1.00 57.97 125 LEU A N 1
ATOM 1058 C CA . LEU A 1 125 ? -8.376 10.914 -18.774 1.00 57.97 125 LEU A CA 1
ATOM 1059 C C . LEU A 1 125 ? -9.252 10.443 -19.941 1.00 57.97 125 LEU A C 1
ATOM 1061 O O . LEU A 1 125 ? -9.518 11.240 -20.841 1.00 57.97 125 LEU A O 1
ATOM 1065 N N . GLU A 1 126 ? -9.752 9.206 -19.927 1.00 54.84 126 GLU A N 1
ATOM 1066 C CA . GLU A 1 126 ? -10.741 8.743 -20.914 1.00 54.84 126 GLU A CA 1
ATOM 1067 C C . GLU A 1 126 ? -12.068 9.531 -20.853 1.00 54.84 126 GLU A C 1
ATOM 1069 O O . GLU A 1 126 ? -12.850 9.524 -21.809 1.00 54.84 126 GLU A O 1
ATOM 1074 N N . GLY A 1 127 ? -12.303 10.305 -19.788 1.00 50.69 127 GLY A N 1
ATOM 1075 C CA . GLY A 1 127 ? -13.381 11.288 -19.723 1.00 50.69 127 GLY A CA 1
ATOM 1076 C C . GLY A 1 127 ? -13.056 12.592 -20.461 1.00 50.69 127 GLY A C 1
ATOM 1077 O O . GLY A 1 127 ? -12.495 13.490 -19.856 1.00 50.69 127 GLY A O 1
ATOM 1078 N N . ASP A 1 128 ? -13.463 12.726 -21.732 1.00 45.53 128 ASP A N 1
ATOM 1079 C CA . ASP A 1 128 ? -13.658 13.956 -22.553 1.00 45.53 128 ASP A CA 1
ATOM 1080 C C . ASP A 1 128 ? -12.576 15.080 -22.543 1.00 45.53 128 ASP A C 1
ATOM 1082 O O . ASP A 1 128 ? -12.746 16.115 -23.199 1.00 45.53 128 ASP A O 1
ATOM 1086 N N . TYR A 1 129 ? -11.443 14.914 -21.857 1.00 48.34 129 TYR A N 1
ATOM 1087 C CA . TYR A 1 129 ? -10.358 15.891 -21.778 1.00 48.34 129 TYR A CA 1
ATOM 1088 C C . TYR A 1 129 ? -9.217 15.478 -22.711 1.00 48.34 129 TYR A C 1
ATOM 1090 O O . TYR A 1 129 ? -8.397 14.621 -22.402 1.00 48.34 129 TYR A O 1
ATOM 1098 N N . SER A 1 130 ? -9.152 16.115 -23.881 1.00 43.62 130 SER A N 1
ATOM 1099 C CA . SER A 1 130 ? -8.082 15.900 -24.857 1.00 43.62 130 SER A CA 1
ATOM 1100 C C . SER A 1 130 ? -6.694 16.206 -24.272 1.00 43.62 130 SER A C 1
ATOM 1102 O O . SER A 1 130 ? -6.468 17.313 -23.781 1.00 43.62 130 SER A O 1
ATOM 1104 N N . GLU A 1 131 ? -5.747 15.278 -24.443 1.00 45.94 131 GLU A N 1
ATOM 1105 C CA . GLU A 1 131 ? -4.312 15.372 -24.090 1.00 45.94 131 GLU A CA 1
ATOM 1106 C C . GLU A 1 131 ? -3.560 16.600 -24.657 1.00 45.94 131 GLU A C 1
ATOM 1108 O O . GLU A 1 131 ? -2.410 16.844 -24.286 1.00 45.94 131 GLU A O 1
ATOM 1113 N N . GLU A 1 132 ? -4.162 17.376 -25.564 1.00 44.97 132 GLU A N 1
ATOM 1114 C CA . GLU A 1 132 ? -3.456 18.386 -26.365 1.00 44.97 132 GLU A CA 1
ATOM 1115 C C . GLU A 1 132 ? -2.929 19.602 -25.570 1.00 44.97 132 GLU A C 1
ATOM 1117 O O . GLU A 1 132 ? -2.025 20.275 -26.062 1.00 44.97 132 GLU A O 1
ATOM 1122 N N . ASP A 1 133 ? -3.387 19.857 -24.338 1.00 40.97 133 ASP A N 1
ATOM 1123 C CA . ASP A 1 133 ? -3.046 21.093 -23.601 1.00 40.97 133 ASP A CA 1
ATOM 1124 C C . ASP A 1 133 ? -1.912 20.970 -22.556 1.00 40.97 133 ASP A C 1
ATOM 1126 O O . ASP A 1 133 ? -1.492 21.977 -21.986 1.00 40.97 133 ASP A O 1
ATOM 1130 N N . TYR A 1 134 ? -1.351 19.781 -22.299 1.00 44.84 134 TYR A N 1
ATOM 1131 C CA . TYR A 1 134 ? -0.397 19.595 -21.182 1.00 44.84 134 TYR A CA 1
ATOM 1132 C C . TYR A 1 134 ? 1.097 19.585 -21.556 1.00 44.84 134 TYR A C 1
ATOM 1134 O O . TYR A 1 134 ? 1.943 19.370 -20.683 1.00 44.84 134 TYR A O 1
ATOM 1142 N N . SER A 1 135 ? 1.463 19.816 -22.821 1.00 41.50 135 SER A N 1
ATOM 1143 C CA . SER A 1 135 ? 2.808 19.453 -23.305 1.00 41.50 135 SER A CA 1
ATOM 1144 C C . SER A 1 135 ? 3.911 20.527 -23.276 1.00 41.50 135 SER A C 1
ATOM 1146 O O . SER A 1 135 ? 5.047 20.175 -23.585 1.00 41.50 135 SER A O 1
ATOM 1148 N N . GLU A 1 136 ? 3.678 21.782 -22.857 1.00 40.75 136 GLU A N 1
ATOM 1149 C CA . GLU A 1 136 ? 4.712 22.833 -23.044 1.00 40.75 136 GLU A CA 1
ATOM 1150 C C . GLU A 1 136 ? 5.148 23.679 -21.821 1.00 40.75 136 GLU A C 1
ATOM 1152 O O . GLU A 1 136 ? 6.128 24.408 -21.950 1.00 40.75 136 GLU A O 1
ATOM 1157 N N . GLU A 1 137 ? 4.566 23.559 -20.617 1.00 39.41 137 GLU A N 1
ATOM 1158 C CA . GLU A 1 137 ? 4.947 24.434 -19.470 1.00 39.41 137 GLU A CA 1
ATOM 1159 C C . GLU A 1 137 ? 5.667 23.759 -18.277 1.00 39.41 137 GLU A C 1
ATOM 1161 O O . GLU A 1 137 ? 6.027 24.429 -17.311 1.00 39.41 137 GLU A O 1
ATOM 1166 N N . TRP A 1 138 ? 5.977 22.458 -18.322 1.00 46.31 138 TRP A N 1
ATOM 1167 C CA . TRP A 1 138 ? 6.588 21.748 -17.175 1.00 46.31 138 TRP A CA 1
ATOM 1168 C C . TRP A 1 138 ? 8.118 21.898 -17.024 1.00 46.31 138 TRP A C 1
ATOM 1170 O O . TRP A 1 138 ? 8.729 21.230 -16.183 1.00 46.31 138 TRP A O 1
ATOM 1180 N N . ASP A 1 139 ? 8.774 22.770 -17.795 1.00 46.94 139 ASP A N 1
ATOM 1181 C CA . ASP A 1 139 ? 10.243 22.892 -17.775 1.00 46.94 139 ASP A CA 1
ATOM 1182 C C . ASP A 1 139 ? 10.811 23.496 -16.463 1.00 46.94 139 ASP A C 1
ATOM 1184 O O . ASP A 1 139 ? 11.991 23.287 -16.122 1.00 46.94 139 ASP A O 1
ATOM 1188 N N . GLU A 1 140 ? 9.958 24.137 -15.655 1.00 51.06 140 GLU A N 1
ATOM 1189 C CA . GLU A 1 140 ? 10.311 24.807 -14.394 1.00 51.06 140 GLU A CA 1
ATOM 1190 C C . GLU A 1 140 ? 9.673 24.195 -13.134 1.00 51.06 140 GLU A C 1
ATOM 1192 O O . GLU A 1 140 ? 9.460 24.900 -12.150 1.00 51.06 140 GLU A O 1
ATOM 1197 N N . PHE A 1 141 ? 9.421 22.880 -13.071 1.00 51.16 141 PHE A N 1
ATOM 1198 C CA . PHE A 1 141 ? 9.205 22.283 -11.745 1.00 51.16 141 PHE A CA 1
ATOM 1199 C C . PHE A 1 141 ? 10.538 22.288 -10.973 1.00 51.16 141 PHE A C 1
ATOM 1201 O O . PHE A 1 141 ? 11.395 21.410 -11.149 1.00 51.16 141 PHE A O 1
ATOM 1208 N N . GLU A 1 142 ? 10.765 23.334 -10.173 1.00 58.09 142 GLU A N 1
ATOM 1209 C CA . GLU A 1 142 ? 11.824 23.351 -9.171 1.00 58.09 142 GLU A CA 1
ATOM 1210 C C . GLU A 1 142 ? 11.554 22.204 -8.197 1.00 58.09 142 GLU A C 1
ATOM 1212 O O . GLU A 1 142 ? 10.527 22.143 -7.530 1.00 58.09 142 GLU A O 1
ATOM 1217 N N . SER A 1 143 ? 12.467 21.236 -8.167 1.00 65.81 143 SER A N 1
ATOM 1218 C CA . SER A 1 143 ? 12.389 20.129 -7.221 1.00 65.81 143 SER A CA 1
ATOM 1219 C C . SER A 1 143 ? 12.421 20.684 -5.799 1.00 65.81 143 SER A C 1
ATOM 1221 O O . SER A 1 143 ? 13.432 21.263 -5.411 1.00 65.81 143 SER A O 1
ATOM 1223 N N . GLU A 1 144 ? 11.378 20.418 -5.010 1.00 78.69 144 GLU A N 1
ATOM 1224 C CA . GLU A 1 144 ? 11.337 20.726 -3.569 1.00 78.69 144 GLU A CA 1
ATOM 1225 C C . GLU A 1 144 ? 12.463 20.025 -2.787 1.00 78.69 144 GLU A C 1
ATOM 1227 O O . GLU A 1 144 ? 12.824 20.424 -1.680 1.00 78.69 144 GLU A O 1
ATOM 1232 N N . TYR A 1 145 ? 13.054 18.980 -3.372 1.00 84.19 145 TYR A N 1
ATOM 1233 C CA . TYR A 1 145 ? 14.192 18.280 -2.800 1.00 84.19 145 TYR A CA 1
ATOM 1234 C C . TYR A 1 145 ? 15.503 19.039 -2.983 1.00 84.19 145 TYR A C 1
ATOM 1236 O O . TYR A 1 145 ? 15.837 19.491 -4.080 1.00 84.19 145 TYR A O 1
ATOM 1244 N N . GLU A 1 146 ? 16.316 19.022 -1.929 1.00 83.81 146 GLU A N 1
ATOM 1245 C CA . GLU A 1 146 ? 17.685 19.528 -1.918 1.00 83.81 146 GLU A CA 1
ATOM 1246 C C . GLU A 1 146 ? 18.718 18.388 -1.829 1.00 83.81 146 GLU A C 1
ATOM 1248 O O . GLU A 1 146 ? 18.449 17.278 -1.365 1.00 83.81 146 GLU A O 1
ATOM 1253 N N . GLY A 1 147 ? 19.952 18.651 -2.256 1.00 86.25 147 GLY A N 1
ATOM 1254 C CA . GLY A 1 147 ? 21.060 17.701 -2.196 1.00 86.25 147 GLY A CA 1
ATOM 1255 C C . GLY A 1 147 ? 20.992 16.615 -3.274 1.00 86.25 147 GLY A C 1
ATOM 1256 O O . GLY A 1 147 ? 20.483 16.825 -4.371 1.00 86.25 147 GLY A O 1
ATOM 1257 N N . HIS A 1 148 ? 21.553 15.436 -2.996 1.00 87.19 148 HIS A N 1
ATOM 1258 C CA . HIS A 1 148 ? 21.678 14.366 -4.000 1.00 87.19 148 HIS A CA 1
ATOM 1259 C C . HIS A 1 148 ? 20.342 13.754 -4.443 1.00 87.19 148 HIS A C 1
ATOM 1261 O O . HIS A 1 148 ? 20.235 13.317 -5.587 1.00 87.19 148 HIS A O 1
ATOM 1267 N N . ILE A 1 149 ? 19.332 13.747 -3.569 1.00 90.62 149 ILE A N 1
ATOM 1268 C CA . ILE A 1 149 ? 17.987 13.256 -3.894 1.00 90.62 149 ILE A CA 1
ATOM 1269 C C . ILE A 1 149 ? 17.303 14.128 -4.962 1.00 90.62 149 ILE A C 1
ATOM 1271 O O . ILE A 1 149 ? 16.573 13.595 -5.790 1.00 90.62 149 ILE A O 1
ATOM 1275 N N . SER A 1 150 ? 17.636 15.425 -5.045 1.00 89.38 150 SER A N 1
ATOM 1276 C CA . SER A 1 150 ? 17.090 16.343 -6.060 1.00 89.38 150 SER A CA 1
ATOM 1277 C C . SER A 1 150 ? 17.374 15.904 -7.498 1.00 89.38 150 SER A C 1
ATOM 1279 O O . SER A 1 150 ? 16.510 16.011 -8.362 1.00 89.38 150 SER A O 1
ATOM 1281 N N . VAL A 1 151 ? 18.553 15.330 -7.757 1.00 88.38 151 VAL A N 1
ATOM 1282 C CA . VAL A 1 151 ? 18.925 14.827 -9.090 1.00 88.38 151 VAL A CA 1
ATOM 1283 C C . VAL A 1 151 ? 18.044 13.639 -9.476 1.00 88.38 151 VAL A C 1
ATOM 1285 O O . VAL A 1 151 ? 17.599 13.535 -10.618 1.00 88.38 151 VAL A O 1
ATOM 1288 N N . PHE A 1 152 ? 17.773 12.750 -8.516 1.00 89.44 152 PHE A N 1
ATOM 1289 C CA . PHE A 1 152 ? 16.883 11.615 -8.731 1.00 89.44 152 PHE A CA 1
ATOM 1290 C C . PHE A 1 152 ? 15.439 12.076 -8.946 1.00 89.44 152 PHE A C 1
ATOM 1292 O O . PHE A 1 152 ? 14.833 11.666 -9.930 1.00 89.44 152 PHE A O 1
ATOM 1299 N N . ALA A 1 153 ? 14.934 12.978 -8.099 1.00 90.12 153 ALA A N 1
ATOM 1300 C CA . ALA A 1 153 ? 13.594 13.553 -8.204 1.00 90.12 153 ALA A CA 1
ATOM 1301 C C . ALA A 1 153 ? 13.347 14.204 -9.574 1.00 90.12 153 ALA A C 1
ATOM 1303 O O . ALA A 1 153 ? 12.378 13.891 -10.261 1.00 90.12 153 ALA A O 1
ATOM 1304 N N . GLN A 1 154 ? 14.274 15.054 -10.021 1.00 86.25 154 GLN A N 1
ATOM 1305 C CA . GLN A 1 154 ? 14.188 15.720 -11.323 1.00 86.25 154 GLN A CA 1
ATOM 1306 C C . GLN A 1 154 ? 14.215 14.722 -12.485 1.00 86.25 154 GLN A C 1
ATOM 1308 O O . GLN A 1 154 ? 13.485 14.893 -13.458 1.00 86.25 154 GLN A O 1
ATOM 1313 N N . GLY A 1 155 ? 15.045 13.679 -12.393 1.00 87.56 155 GLY A N 1
ATOM 1314 C CA . GLY A 1 155 ? 15.076 12.621 -13.397 1.00 87.56 155 GLY A CA 1
ATOM 1315 C C . GLY A 1 155 ? 13.793 11.796 -13.422 1.00 87.56 155 GLY A C 1
ATOM 1316 O O . GLY A 1 155 ? 13.278 11.516 -14.499 1.00 87.56 155 GLY A O 1
ATOM 1317 N N . TYR A 1 156 ? 13.254 11.458 -12.251 1.00 89.31 156 TYR A N 1
ATOM 1318 C CA . TYR A 1 156 ? 12.001 10.725 -12.103 1.00 89.31 156 TYR A CA 1
ATOM 1319 C C . TYR A 1 156 ? 10.812 11.495 -12.692 1.00 89.31 156 TYR A C 1
ATOM 1321 O O . TYR A 1 156 ? 10.045 10.942 -13.478 1.00 89.31 156 TYR A O 1
ATOM 1329 N N . ASN A 1 157 ? 10.708 12.791 -12.393 1.00 86.62 157 ASN A N 1
ATOM 1330 C CA . ASN A 1 157 ? 9.609 13.644 -12.855 1.00 86.62 157 ASN A CA 1
ATOM 1331 C C . ASN A 1 157 ? 9.626 13.899 -14.370 1.00 86.62 157 ASN A C 1
ATOM 1333 O O . ASN A 1 157 ? 8.601 14.246 -14.942 1.00 86.62 157 ASN A O 1
ATOM 1337 N N . ARG A 1 158 ? 10.767 13.691 -15.038 1.00 85.31 158 ARG A N 1
ATOM 1338 C CA . ARG A 1 158 ? 10.894 13.775 -16.504 1.00 85.31 158 ARG A CA 1
ATOM 1339 C C . ARG A 1 158 ? 10.454 12.510 -17.238 1.00 85.31 158 ARG A C 1
ATOM 1341 O O . ARG A 1 158 ? 10.422 12.501 -18.467 1.00 85.31 158 ARG A O 1
ATOM 1348 N N . LEU A 1 159 ? 10.192 11.424 -16.516 1.00 86.81 159 LEU A N 1
ATOM 1349 C CA . LEU A 1 159 ? 9.674 10.198 -17.104 1.00 86.81 159 LEU A CA 1
ATOM 1350 C C . LEU A 1 159 ? 8.174 10.361 -17.345 1.00 86.81 159 LEU A C 1
ATOM 1352 O O . LEU A 1 159 ? 7.434 10.701 -16.422 1.00 86.81 159 LEU A O 1
ATOM 1356 N N . ASN A 1 160 ? 7.727 10.080 -18.567 1.00 85.75 160 ASN A N 1
ATOM 1357 C CA . ASN A 1 160 ? 6.300 9.986 -18.853 1.00 85.75 160 ASN A CA 1
ATOM 1358 C C . ASN A 1 160 ? 5.688 8.723 -18.208 1.00 85.75 160 ASN A C 1
ATOM 1360 O O . ASN A 1 160 ? 6.414 7.838 -17.738 1.00 85.75 160 ASN A O 1
ATOM 1364 N N . ALA A 1 161 ? 4.356 8.647 -18.197 1.00 86.56 161 ALA A N 1
ATOM 1365 C CA . ALA A 1 161 ? 3.577 7.531 -17.657 1.00 86.56 161 ALA A CA 1
ATOM 1366 C C . ALA A 1 161 ? 4.080 6.163 -18.156 1.00 86.56 161 ALA A C 1
ATOM 1368 O O . ALA A 1 161 ? 4.528 5.330 -17.365 1.00 86.56 161 ALA A O 1
ATOM 1369 N N . THR A 1 162 ? 4.156 5.975 -19.477 1.00 88.38 162 THR A N 1
ATOM 1370 C CA . THR A 1 162 ? 4.629 4.724 -20.091 1.00 88.38 162 THR A CA 1
ATOM 1371 C C . THR A 1 162 ? 6.060 4.367 -19.678 1.00 88.38 162 THR A C 1
ATOM 1373 O O . THR A 1 162 ? 6.373 3.193 -19.463 1.00 88.38 162 THR A O 1
ATOM 1376 N N . ALA A 1 163 ? 6.958 5.348 -19.521 1.00 89.81 163 ALA A N 1
ATOM 1377 C CA . ALA A 1 163 ? 8.320 5.108 -19.051 1.00 89.81 163 ALA A CA 1
ATOM 1378 C C . ALA A 1 163 ? 8.354 4.646 -17.591 1.00 89.81 163 ALA A C 1
ATOM 1380 O O . ALA A 1 163 ? 9.100 3.714 -17.278 1.00 89.81 163 ALA A O 1
ATOM 1381 N N . LYS A 1 164 ? 7.555 5.264 -16.710 1.00 91.69 164 LYS A N 1
ATOM 1382 C CA . LYS A 1 164 ? 7.425 4.857 -15.301 1.00 91.69 164 LYS A CA 1
ATOM 1383 C C . LYS A 1 164 ? 6.851 3.444 -15.194 1.00 91.69 164 LYS A C 1
ATOM 1385 O O . LYS A 1 164 ? 7.468 2.605 -14.539 1.00 91.69 164 LYS A O 1
ATOM 1390 N N . LEU A 1 165 ? 5.774 3.147 -15.923 1.00 93.31 165 LEU A N 1
ATOM 1391 C CA . LEU A 1 165 ? 5.173 1.812 -15.996 1.00 93.31 165 LEU A CA 1
ATOM 1392 C C . LEU A 1 165 ? 6.193 0.772 -16.481 1.00 93.31 165 LEU A C 1
ATOM 1394 O O . LEU A 1 165 ? 6.424 -0.242 -15.822 1.00 93.31 165 LEU A O 1
ATOM 1398 N N . THR A 1 166 ? 6.892 1.059 -17.584 1.00 93.75 166 THR A N 1
ATOM 1399 C CA . THR A 1 166 ? 7.946 0.188 -18.136 1.00 93.75 166 THR A CA 1
ATOM 1400 C C . THR A 1 166 ? 9.042 -0.099 -17.108 1.00 93.75 166 THR A C 1
ATOM 1402 O O . THR A 1 166 ? 9.482 -1.243 -16.959 1.00 93.75 166 THR A O 1
ATOM 1405 N N . LEU A 1 167 ? 9.523 0.938 -16.416 1.00 93.75 167 LEU A N 1
ATOM 1406 C CA . LEU A 1 167 ? 10.555 0.800 -15.391 1.00 93.75 167 LEU A CA 1
ATOM 1407 C C . LEU A 1 167 ? 10.059 -0.044 -14.219 1.00 93.75 167 LEU A C 1
ATOM 1409 O O . LEU A 1 167 ? 10.794 -0.929 -13.774 1.00 93.75 167 LEU A O 1
ATOM 1413 N N . GLY A 1 168 ? 8.820 0.174 -13.777 1.00 95.12 168 GLY A N 1
ATOM 1414 C CA . GLY A 1 168 ? 8.187 -0.623 -12.733 1.00 95.12 168 GLY A CA 1
ATOM 1415 C C . GLY A 1 168 ? 8.107 -2.097 -13.114 1.00 95.12 168 GLY A C 1
ATOM 1416 O O . GLY A 1 168 ? 8.646 -2.943 -12.398 1.00 95.12 168 GLY A O 1
ATOM 1417 N N . MET A 1 169 ? 7.565 -2.399 -14.297 1.00 95.44 169 MET A N 1
ATOM 1418 C CA . MET A 1 169 ? 7.484 -3.758 -14.841 1.00 95.44 169 MET A CA 1
ATOM 1419 C C . MET A 1 169 ? 8.853 -4.435 -14.899 1.00 95.44 169 MET A C 1
ATOM 1421 O O . MET A 1 169 ? 9.019 -5.565 -14.431 1.00 95.44 169 MET A O 1
ATOM 1425 N N . ARG A 1 170 ? 9.868 -3.735 -15.422 1.00 95.00 170 ARG A N 1
ATOM 1426 C CA . ARG A 1 170 ? 11.238 -4.257 -15.495 1.00 95.00 170 ARG A CA 1
ATOM 1427 C C . ARG A 1 170 ? 11.807 -4.551 -14.109 1.00 95.00 170 ARG A C 1
ATOM 1429 O O . ARG A 1 170 ? 12.380 -5.619 -13.907 1.00 95.00 170 ARG A O 1
ATOM 1436 N N . ILE A 1 171 ? 11.680 -3.623 -13.164 1.00 95.00 171 ILE A N 1
ATOM 1437 C CA . ILE A 1 171 ? 12.270 -3.760 -11.826 1.00 95.00 171 ILE A CA 1
ATOM 1438 C C . ILE A 1 171 ? 11.597 -4.889 -11.045 1.00 95.00 171 ILE A C 1
ATOM 1440 O O . ILE A 1 171 ? 12.293 -5.706 -10.439 1.00 95.00 171 ILE A O 1
ATOM 1444 N N . ILE A 1 172 ? 10.268 -4.980 -11.104 1.00 96.56 172 ILE A N 1
ATOM 1445 C CA . ILE A 1 172 ? 9.504 -6.051 -10.459 1.00 96.56 172 ILE A CA 1
ATOM 1446 C C . ILE A 1 172 ? 9.877 -7.407 -11.069 1.00 96.56 172 ILE A C 1
ATOM 1448 O O . ILE A 1 172 ? 10.182 -8.349 -10.332 1.00 96.56 172 ILE A O 1
ATOM 1452 N N . ARG A 1 173 ? 9.949 -7.503 -12.405 1.00 95.62 173 ARG A N 1
ATOM 1453 C CA . ARG A 1 173 ? 10.378 -8.725 -13.099 1.00 95.62 173 ARG A CA 1
ATOM 1454 C C . ARG A 1 173 ? 11.784 -9.149 -12.697 1.00 95.62 173 ARG A C 1
ATOM 1456 O O . ARG A 1 173 ? 12.009 -10.318 -12.391 1.00 95.62 173 ARG A O 1
ATOM 1463 N N . ASP A 1 174 ? 12.729 -8.216 -12.706 1.00 94.12 174 ASP A N 1
ATOM 1464 C CA . ASP A 1 174 ? 14.119 -8.494 -12.355 1.00 94.12 174 ASP A CA 1
ATOM 1465 C C . ASP A 1 174 ? 14.241 -8.944 -10.892 1.00 94.12 174 ASP A C 1
ATOM 1467 O O . ASP A 1 174 ? 15.052 -9.820 -10.590 1.00 94.12 174 ASP A O 1
ATOM 1471 N N . ASN A 1 175 ? 13.434 -8.388 -9.984 1.00 94.19 175 ASN A N 1
ATOM 1472 C CA . ASN A 1 175 ? 13.370 -8.833 -8.592 1.00 94.19 175 ASN A CA 1
ATOM 1473 C C . ASN A 1 175 ? 12.810 -10.256 -8.473 1.00 94.19 175 ASN A C 1
ATOM 1475 O O . ASN A 1 175 ? 13.426 -11.077 -7.796 1.00 94.19 175 ASN A O 1
ATOM 1479 N N . TYR A 1 176 ? 11.722 -10.573 -9.177 1.00 95.06 176 TYR A N 1
ATOM 1480 C CA . TYR A 1 176 ? 11.168 -11.929 -9.239 1.00 95.06 176 TYR A CA 1
ATOM 1481 C C . TYR A 1 176 ? 12.176 -12.948 -9.786 1.00 95.06 176 TYR A C 1
ATOM 1483 O O . TYR A 1 176 ? 12.379 -14.010 -9.206 1.00 95.06 176 TYR A O 1
ATOM 1491 N N . LEU A 1 177 ? 12.881 -12.613 -10.868 1.00 94.00 177 LEU A N 1
ATOM 1492 C CA . LEU A 1 177 ? 13.869 -13.512 -11.470 1.00 94.00 177 LEU A CA 1
ATOM 1493 C C . LEU A 1 177 ? 15.110 -13.736 -10.595 1.00 94.00 177 LEU A C 1
ATOM 1495 O O . LEU A 1 177 ? 15.834 -14.709 -10.810 1.00 94.00 177 LEU A O 1
ATOM 1499 N N . ARG A 1 178 ? 15.383 -12.860 -9.617 1.00 92.31 178 ARG A N 1
ATOM 1500 C CA . ARG A 1 178 ? 16.471 -13.077 -8.648 1.00 92.31 178 ARG A CA 1
ATOM 1501 C C . ARG A 1 178 ? 16.156 -14.198 -7.664 1.00 92.31 178 ARG A C 1
ATOM 1503 O O . ARG A 1 178 ? 17.097 -14.841 -7.204 1.00 92.31 178 ARG A O 1
ATOM 1510 N N . ASP A 1 179 ? 14.886 -14.396 -7.328 1.00 92.62 179 ASP A N 1
ATOM 1511 C CA . ASP A 1 179 ? 14.429 -15.472 -6.455 1.00 92.62 179 ASP A CA 1
ATOM 1512 C C . ASP A 1 179 ? 12.990 -15.868 -6.805 1.00 92.62 179 ASP A C 1
ATOM 1514 O O . ASP A 1 179 ? 12.022 -15.338 -6.266 1.00 92.62 179 ASP A O 1
ATOM 1518 N N . THR A 1 180 ? 12.851 -16.846 -7.698 1.00 92.88 180 THR A N 1
ATOM 1519 C CA . THR A 1 180 ? 11.540 -17.348 -8.130 1.00 92.88 180 THR A CA 1
ATOM 1520 C C . THR A 1 180 ? 10.851 -18.214 -7.071 1.00 92.88 180 THR A C 1
ATOM 1522 O O . THR A 1 180 ? 9.751 -18.705 -7.314 1.00 92.88 180 THR A O 1
ATOM 1525 N N . THR A 1 181 ? 11.502 -18.473 -5.930 1.00 92.81 181 THR A N 1
ATOM 1526 C CA . THR A 1 181 ? 10.895 -19.184 -4.793 1.00 92.81 181 THR A CA 1
ATOM 1527 C C . THR A 1 181 ? 10.237 -18.231 -3.799 1.00 92.81 181 THR A C 1
ATOM 1529 O O . THR A 1 181 ? 9.433 -18.670 -2.974 1.00 92.81 181 THR A O 1
ATOM 1532 N N . ASP A 1 182 ? 10.529 -16.931 -3.907 1.00 91.62 182 ASP A N 1
ATOM 1533 C CA . ASP A 1 182 ? 9.880 -15.889 -3.126 1.00 91.62 182 ASP A CA 1
ATOM 1534 C C . ASP A 1 182 ? 8.434 -15.697 -3.610 1.00 91.62 182 ASP A C 1
ATOM 1536 O O . ASP A 1 182 ? 8.165 -15.096 -4.654 1.00 91.62 182 ASP A O 1
ATOM 1540 N N . LYS A 1 183 ? 7.487 -16.210 -2.818 1.00 89.44 183 LYS A N 1
ATOM 1541 C CA . LYS A 1 183 ? 6.049 -16.103 -3.094 1.00 89.44 183 LYS A CA 1
ATOM 1542 C C . LYS A 1 183 ? 5.591 -14.652 -3.206 1.00 89.44 183 LYS A C 1
ATOM 1544 O O . LYS A 1 183 ? 4.702 -14.360 -4.000 1.00 89.44 183 LYS A O 1
ATOM 1549 N N . LEU A 1 184 ? 6.182 -13.750 -2.425 1.00 90.44 184 LEU A N 1
ATOM 1550 C CA . LEU A 1 184 ? 5.808 -12.344 -2.439 1.00 90.44 184 LEU A CA 1
ATOM 1551 C C . LEU A 1 184 ? 6.271 -11.673 -3.737 1.00 90.44 184 LEU A C 1
ATOM 1553 O O . LEU A 1 184 ? 5.509 -10.935 -4.355 1.00 90.44 184 LEU A O 1
ATOM 1557 N N . ALA A 1 185 ? 7.480 -11.996 -4.205 1.00 93.56 185 ALA A N 1
ATOM 1558 C CA . ALA A 1 185 ? 7.975 -11.521 -5.495 1.00 93.56 185 ALA A CA 1
ATOM 1559 C C . ALA A 1 185 ? 7.136 -12.048 -6.676 1.00 93.56 185 ALA A C 1
ATOM 1561 O O . ALA A 1 185 ? 6.884 -11.299 -7.620 1.00 93.56 185 ALA A O 1
ATOM 1562 N N . ASP A 1 186 ? 6.669 -13.302 -6.615 1.00 93.50 186 ASP A N 1
ATOM 1563 C CA . ASP A 1 186 ? 5.741 -13.872 -7.607 1.00 93.50 186 ASP A CA 1
ATOM 1564 C C . ASP A 1 186 ? 4.403 -13.123 -7.633 1.00 93.50 186 ASP A C 1
ATOM 1566 O O . ASP A 1 186 ? 3.917 -12.767 -8.708 1.00 93.50 186 ASP A O 1
ATOM 1570 N N . LYS A 1 187 ? 3.840 -12.820 -6.454 1.00 91.69 187 LYS A N 1
ATOM 1571 C CA . LYS A 1 187 ? 2.612 -12.022 -6.332 1.00 91.69 187 LYS A CA 1
ATOM 1572 C C . LYS A 1 187 ? 2.791 -10.614 -6.916 1.00 91.69 187 LYS A C 1
ATOM 1574 O O . LYS A 1 187 ? 1.962 -10.202 -7.722 1.00 91.69 187 LYS A O 1
ATOM 1579 N N . TYR A 1 188 ? 3.887 -9.914 -6.594 1.00 94.00 188 TYR A N 1
ATOM 1580 C CA . TYR A 1 188 ? 4.189 -8.603 -7.191 1.00 94.00 188 TYR A CA 1
ATOM 1581 C C . TYR A 1 188 ? 4.273 -8.672 -8.714 1.00 94.00 188 TYR A C 1
ATOM 1583 O O . TYR A 1 188 ? 3.726 -7.814 -9.399 1.00 94.00 188 TYR A O 1
ATOM 1591 N N . TRP A 1 189 ? 4.954 -9.688 -9.249 1.00 95.75 189 TRP A N 1
ATOM 1592 C CA . TRP A 1 189 ? 5.086 -9.858 -10.691 1.00 95.75 189 TRP A CA 1
ATOM 1593 C C . TRP A 1 189 ? 3.733 -10.085 -11.360 1.00 95.75 189 TRP A C 1
ATOM 1595 O O . TRP A 1 189 ? 3.415 -9.399 -12.325 1.00 95.75 189 TRP A O 1
ATOM 1605 N N . LYS A 1 190 ? 2.913 -10.993 -10.827 1.00 94.69 190 LYS A N 1
ATOM 1606 C CA . LYS A 1 190 ? 1.570 -11.256 -11.356 1.00 94.69 190 LYS A CA 1
ATOM 1607 C C . LYS A 1 190 ? 0.682 -10.016 -11.316 1.00 94.69 190 LYS A C 1
ATOM 1609 O O . LYS A 1 190 ? 0.079 -9.712 -12.338 1.00 94.69 190 LYS A O 1
ATOM 1614 N N . LYS A 1 191 ? 0.668 -9.285 -10.196 1.00 92.81 191 LYS A N 1
ATOM 1615 C CA . LYS A 1 191 ? -0.128 -8.057 -10.058 1.00 92.81 191 LYS A CA 1
ATOM 1616 C C . LYS A 1 191 ? 0.356 -6.949 -10.995 1.00 92.81 191 LYS A C 1
ATOM 1618 O O . LYS A 1 191 ? -0.455 -6.226 -11.551 1.00 92.81 191 LYS A O 1
ATOM 1623 N N . ALA A 1 192 ? 1.665 -6.840 -11.229 1.00 95.12 192 ALA A N 1
ATOM 1624 C CA . ALA A 1 192 ? 2.202 -5.886 -12.198 1.00 95.12 192 ALA A CA 1
ATOM 1625 C C . ALA A 1 192 ? 1.753 -6.207 -13.635 1.00 95.12 192 ALA A C 1
ATOM 1627 O O . ALA A 1 192 ? 1.402 -5.297 -14.376 1.00 95.12 192 ALA A O 1
ATOM 1628 N N . VAL A 1 193 ? 1.734 -7.492 -14.020 1.00 95.75 193 VAL A N 1
ATOM 1629 C CA . VAL A 1 193 ? 1.240 -7.926 -15.341 1.00 95.75 193 VAL A CA 1
ATOM 1630 C C . VAL A 1 193 ? -0.265 -7.680 -15.476 1.00 95.75 193 VAL A C 1
ATOM 1632 O O . VAL A 1 193 ? -0.692 -7.227 -16.530 1.00 95.75 193 VAL A O 1
ATOM 1635 N N . GLU A 1 194 ? -1.041 -7.943 -14.423 1.00 93.31 194 GLU A N 1
ATOM 1636 C CA . GLU A 1 194 ? -2.481 -7.659 -14.368 1.00 93.31 194 GLU A CA 1
ATOM 1637 C C . GLU A 1 194 ? -2.764 -6.161 -14.562 1.00 93.31 194 GLU A C 1
ATOM 1639 O O . GLU A 1 194 ? -3.499 -5.793 -15.470 1.00 93.31 194 GLU A O 1
ATOM 1644 N N . LEU A 1 195 ? -2.119 -5.283 -13.785 1.00 91.81 195 LEU A N 1
ATOM 1645 C CA . LEU A 1 195 ? -2.297 -3.830 -13.917 1.00 91.81 195 LEU A CA 1
ATOM 1646 C C . LEU A 1 195 ? -1.825 -3.304 -15.279 1.00 91.81 195 LEU A C 1
ATOM 1648 O O . LEU A 1 195 ? -2.439 -2.407 -15.844 1.00 91.81 195 LEU A O 1
ATOM 1652 N N . ALA A 1 196 ? -0.751 -3.872 -15.833 1.00 92.50 196 ALA A N 1
ATOM 1653 C CA . ALA A 1 196 ? -0.316 -3.531 -17.183 1.00 92.50 196 ALA A CA 1
ATOM 1654 C C . ALA A 1 196 ? -1.346 -3.954 -18.243 1.00 92.50 196 ALA A C 1
ATOM 1656 O O . ALA A 1 196 ? -1.478 -3.263 -19.240 1.00 92.50 196 ALA A O 1
ATOM 1657 N N . ALA A 1 197 ? -2.069 -5.060 -18.041 1.00 92.00 197 ALA A N 1
ATOM 1658 C CA . ALA A 1 197 ? -3.138 -5.487 -18.944 1.00 92.00 197 ALA A CA 1
ATOM 1659 C C . ALA A 1 197 ? -4.391 -4.603 -18.846 1.00 92.00 197 ALA A C 1
ATOM 1661 O O . ALA A 1 197 ? -5.103 -4.486 -19.837 1.00 92.00 197 ALA A O 1
ATOM 1662 N N . LYS A 1 198 ? -4.632 -3.983 -17.681 1.00 88.44 198 LYS A N 1
ATOM 1663 C CA . LYS A 1 198 ? -5.706 -3.000 -17.463 1.00 88.44 198 LYS A CA 1
ATOM 1664 C C . LYS A 1 198 ? -5.386 -1.601 -18.014 1.00 88.44 198 LYS A C 1
ATOM 1666 O O . LYS A 1 198 ? -6.294 -0.846 -18.323 1.00 88.44 198 LYS A O 1
ATOM 1671 N N . SER A 1 199 ? -4.110 -1.218 -18.107 1.00 86.44 199 SER A N 1
ATOM 1672 C CA . SER A 1 199 ? -3.711 0.139 -18.517 1.00 86.44 199 SER A CA 1
ATOM 1673 C C . SER A 1 199 ? -3.804 0.350 -20.027 1.00 86.44 199 SER A C 1
ATOM 1675 O O . SER A 1 199 ? -3.079 -0.282 -20.798 1.00 86.44 199 SER A O 1
ATOM 1677 N N . GLY A 1 200 ? -4.611 1.333 -20.440 1.00 79.12 200 GLY A N 1
ATOM 1678 C CA . GLY A 1 200 ? -4.690 1.791 -21.831 1.00 79.12 200 GLY A CA 1
ATOM 1679 C C . GLY A 1 200 ? -3.357 2.329 -22.371 1.00 79.12 200 GLY A C 1
ATOM 1680 O O . GLY A 1 200 ? -3.042 2.153 -23.550 1.00 79.12 200 GLY A O 1
ATOM 1681 N N . SER A 1 201 ? -2.503 2.896 -21.509 1.00 78.69 201 SER A N 1
ATOM 1682 C CA . SER A 1 201 ? -1.153 3.347 -21.877 1.00 78.69 201 SER A CA 1
ATOM 1683 C C . SER A 1 201 ? -0.164 2.216 -22.212 1.00 78.69 201 SER A C 1
ATOM 1685 O O . SER A 1 201 ? 0.928 2.492 -22.730 1.00 78.69 201 SER A O 1
ATOM 1687 N N . PHE A 1 202 ? -0.480 0.949 -21.915 1.00 88.75 202 PHE A N 1
ATOM 1688 C CA . PHE A 1 202 ? 0.414 -0.191 -22.138 1.00 88.75 202 PHE A CA 1
ATOM 1689 C C . PHE A 1 202 ? 0.041 -1.004 -23.391 1.00 88.75 202 PHE A C 1
ATOM 1691 O O . PHE A 1 202 ? -0.471 -2.117 -23.334 1.00 88.75 202 PHE A O 1
ATOM 1698 N N . GLU A 1 203 ? 0.397 -0.486 -24.568 1.00 87.06 203 GLU A N 1
ATOM 1699 C CA . GLU A 1 203 ? 0.270 -1.239 -25.824 1.00 87.06 203 GLU A CA 1
ATOM 1700 C C . GLU A 1 203 ? 1.484 -2.159 -26.036 1.00 87.06 203 GLU A C 1
ATOM 1702 O O . GLU A 1 203 ? 2.574 -1.692 -26.390 1.00 87.06 203 GLU A O 1
ATOM 1707 N N . LEU A 1 204 ? 1.323 -3.477 -25.894 1.00 88.69 204 LEU A N 1
ATOM 1708 C CA . LEU A 1 204 ? 2.425 -4.431 -26.077 1.00 88.69 204 LEU A CA 1
ATOM 1709 C C . LEU A 1 204 ? 3.059 -4.347 -27.482 1.00 88.69 204 LEU A C 1
ATOM 1711 O O . LEU A 1 204 ? 4.271 -4.519 -27.640 1.00 88.69 204 LEU A O 1
ATOM 1715 N N . GLU A 1 205 ? 2.261 -4.033 -28.502 1.00 87.38 205 GLU A N 1
ATOM 1716 C CA . GLU A 1 205 ? 2.683 -3.861 -29.896 1.00 8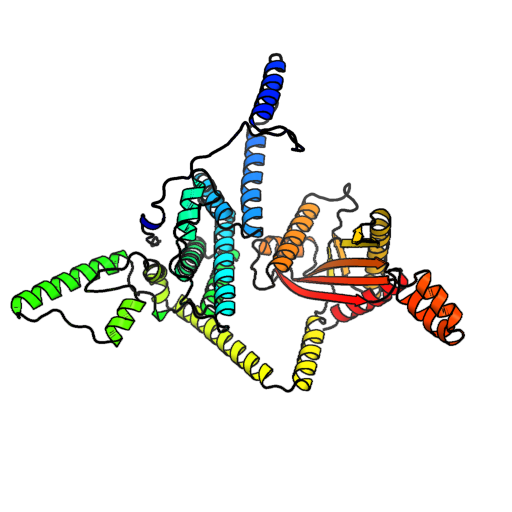7.38 205 GLU A CA 1
ATOM 1717 C C . GLU A 1 205 ? 3.595 -2.647 -30.108 1.00 87.38 205 GLU A C 1
ATOM 1719 O O . GLU A 1 205 ? 4.333 -2.605 -31.098 1.00 87.38 205 GLU A O 1
ATOM 1724 N N . SER A 1 206 ? 3.551 -1.665 -29.203 1.00 87.88 206 SER A N 1
ATOM 1725 C CA . SER A 1 206 ? 4.416 -0.482 -29.252 1.00 87.88 206 SER A CA 1
ATOM 1726 C C . SER A 1 206 ? 5.863 -0.803 -28.857 1.00 87.88 206 SER A C 1
ATOM 1728 O O . SER A 1 206 ? 6.799 -0.120 -29.290 1.00 87.88 206 SER A O 1
ATOM 1730 N N . TYR A 1 207 ? 6.071 -1.875 -28.085 1.00 90.19 207 TYR A N 1
ATOM 1731 C CA . TYR A 1 207 ? 7.387 -2.267 -27.601 1.00 90.19 207 TYR A CA 1
ATOM 1732 C C . TYR A 1 207 ? 8.222 -2.964 -28.677 1.00 90.19 207 TYR A C 1
ATOM 1734 O O . TYR A 1 207 ? 7.780 -3.825 -29.443 1.00 90.19 207 TYR A O 1
ATOM 1742 N N . SER A 1 208 ? 9.506 -2.622 -28.699 1.00 89.06 208 SER A N 1
ATOM 1743 C CA . SER A 1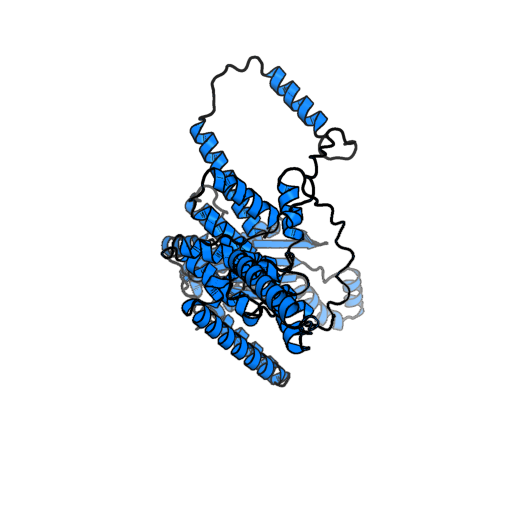 208 ? 10.473 -3.219 -29.606 1.00 89.06 208 SER A CA 1
ATOM 1744 C C . SER A 1 208 ? 10.847 -4.631 -29.168 1.00 89.06 208 SER A C 1
ATOM 1746 O O . SER A 1 208 ? 11.167 -4.891 -28.009 1.00 89.06 208 SER A O 1
ATOM 1748 N N . LYS A 1 209 ? 10.933 -5.541 -30.142 1.00 89.44 209 LYS A N 1
ATOM 1749 C CA . LYS A 1 209 ? 11.515 -6.880 -29.947 1.00 89.44 209 LYS A CA 1
ATOM 1750 C C . LYS A 1 209 ? 13.036 -6.855 -29.784 1.00 89.44 209 LYS A C 1
ATOM 1752 O O . LYS A 1 209 ? 13.618 -7.882 -29.443 1.00 89.44 209 LYS A O 1
ATOM 1757 N N . LEU A 1 210 ? 13.678 -5.723 -30.075 1.00 88.00 210 LEU A N 1
ATOM 1758 C CA . LEU A 1 210 ? 15.120 -5.533 -29.963 1.00 88.00 210 LEU A CA 1
ATOM 1759 C C . LEU A 1 210 ? 15.458 -4.766 -28.689 1.00 88.00 210 LEU A C 1
ATOM 1761 O O . LEU A 1 210 ? 14.734 -3.862 -28.273 1.00 88.00 210 LEU A O 1
ATOM 1765 N N . THR A 1 211 ? 16.614 -5.072 -28.107 1.00 87.06 211 THR A N 1
ATOM 1766 C CA . THR A 1 211 ? 17.181 -4.230 -27.046 1.00 87.06 211 THR A CA 1
ATOM 1767 C C . THR A 1 211 ? 17.585 -2.866 -27.606 1.00 87.06 211 THR A C 1
ATOM 1769 O O . THR A 1 211 ? 17.817 -2.729 -28.808 1.00 87.06 211 THR A O 1
ATOM 1772 N N . PHE A 1 212 ? 17.754 -1.858 -26.746 1.00 85.31 212 PHE A N 1
ATOM 1773 C CA . PHE A 1 212 ? 18.191 -0.528 -27.188 1.00 85.31 212 PHE A CA 1
ATOM 1774 C C . PHE A 1 212 ? 19.529 -0.583 -27.951 1.00 85.31 212 PHE A C 1
ATOM 1776 O O . PHE A 1 212 ? 19.667 -0.011 -29.029 1.00 85.31 212 PHE A O 1
ATOM 1783 N N . GLN A 1 213 ? 20.507 -1.350 -27.454 1.00 83.75 213 GLN A N 1
ATOM 1784 C CA . GLN A 1 213 ? 21.799 -1.521 -28.127 1.00 83.75 213 GLN A CA 1
ATOM 1785 C C . GLN A 1 213 ? 21.669 -2.284 -29.452 1.00 83.75 213 GLN A C 1
ATOM 1787 O O . GLN A 1 213 ? 22.338 -1.943 -30.425 1.00 83.75 213 GLN A O 1
ATOM 1792 N N . GLN A 1 214 ? 20.812 -3.307 -29.512 1.00 87.31 214 GLN A N 1
ATOM 1793 C CA . GLN A 1 214 ? 20.552 -4.031 -30.758 1.00 87.31 214 GLN A CA 1
ATOM 1794 C C . GLN A 1 214 ? 19.868 -3.137 -31.791 1.00 87.31 214 GLN A C 1
ATOM 1796 O O . GLN A 1 214 ? 20.224 -3.203 -32.965 1.00 87.31 214 GLN A O 1
ATOM 1801 N N . ALA A 1 215 ? 18.938 -2.287 -31.357 1.00 85.00 215 ALA A N 1
ATOM 1802 C CA . ALA A 1 215 ? 18.277 -1.314 -32.208 1.00 85.00 215 ALA A CA 1
ATOM 1803 C C . ALA A 1 215 ? 19.279 -0.305 -32.784 1.00 85.00 215 ALA A C 1
ATOM 1805 O O . ALA A 1 215 ? 19.234 -0.054 -33.983 1.00 85.00 215 ALA A O 1
ATOM 1806 N N . ILE A 1 216 ? 20.235 0.195 -31.985 1.00 82.25 216 ILE A N 1
ATOM 1807 C CA . ILE A 1 216 ? 21.316 1.073 -32.480 1.00 82.25 216 ILE A CA 1
ATOM 1808 C C . ILE A 1 216 ? 22.138 0.367 -33.562 1.00 82.25 216 ILE A C 1
ATOM 1810 O O . ILE A 1 216 ? 22.334 0.906 -34.648 1.00 82.25 216 ILE A O 1
ATOM 1814 N N . VAL A 1 217 ? 22.592 -0.861 -33.298 1.00 85.38 217 VAL A N 1
ATOM 1815 C CA . VAL A 1 217 ? 23.396 -1.623 -34.267 1.00 85.38 217 VAL A CA 1
ATOM 1816 C C . VAL A 1 217 ? 22.600 -1.917 -35.542 1.00 85.38 217 VAL A C 1
ATOM 1818 O O . VAL A 1 217 ? 23.158 -1.920 -36.640 1.00 85.38 217 VAL A O 1
ATOM 1821 N N . GLN A 1 218 ? 21.301 -2.190 -35.415 1.00 83.88 218 GLN A N 1
ATOM 1822 C CA . GLN A 1 218 ? 20.419 -2.425 -36.553 1.00 83.88 218 GLN A CA 1
ATOM 1823 C C . GLN A 1 218 ? 20.209 -1.144 -37.368 1.00 83.88 218 GLN A C 1
ATOM 1825 O O . GLN A 1 218 ? 20.353 -1.181 -38.588 1.00 83.88 218 GLN A O 1
ATOM 1830 N N . PHE A 1 219 ? 19.981 -0.013 -36.698 1.00 80.69 219 PHE A N 1
ATOM 1831 C CA . PHE A 1 219 ? 19.894 1.307 -37.316 1.00 80.69 219 PHE A CA 1
ATOM 1832 C C . PHE A 1 219 ? 21.154 1.635 -38.121 1.00 80.69 219 PHE A C 1
ATOM 1834 O O . PHE A 1 219 ? 21.063 1.992 -39.293 1.00 80.69 219 PHE A O 1
ATOM 1841 N N . GLU A 1 220 ? 22.341 1.454 -37.535 1.00 80.25 220 GLU A N 1
ATOM 1842 C CA . GLU A 1 220 ? 23.605 1.691 -38.238 1.00 80.25 220 GLU A CA 1
ATOM 1843 C C . GLU A 1 220 ? 23.716 0.816 -39.489 1.00 80.25 220 GLU A C 1
ATOM 1845 O O . GLU A 1 220 ? 24.040 1.314 -40.567 1.00 80.25 220 GLU A O 1
ATOM 1850 N N . LYS A 1 221 ? 23.396 -0.481 -39.380 1.00 81.50 221 LYS A N 1
ATOM 1851 C CA . LYS A 1 221 ? 23.413 -1.405 -40.525 1.00 81.50 221 LYS A CA 1
ATOM 1852 C C . LYS A 1 221 ? 22.460 -0.981 -41.635 1.00 81.50 221 LYS A C 1
ATOM 1854 O O . LYS A 1 221 ? 22.824 -1.100 -42.804 1.00 81.50 221 LYS A O 1
ATOM 1859 N N . ASP A 1 222 ? 21.258 -0.539 -41.293 1.00 78.69 222 ASP A N 1
ATOM 1860 C CA . ASP A 1 222 ? 20.250 -0.172 -42.283 1.00 78.69 222 ASP A CA 1
ATOM 1861 C C . ASP A 1 222 ? 20.574 1.181 -42.931 1.00 78.69 222 ASP A C 1
ATOM 1863 O O . ASP A 1 222 ? 20.529 1.279 -44.158 1.00 78.69 222 ASP A O 1
ATOM 1867 N N . LYS A 1 223 ? 21.108 2.140 -42.164 1.00 75.75 223 LYS A N 1
ATOM 1868 C CA . LYS A 1 223 ? 21.695 3.378 -42.698 1.00 75.75 223 LYS A CA 1
ATOM 1869 C C . LYS A 1 223 ? 22.852 3.104 -43.665 1.00 75.75 223 LYS A C 1
ATOM 1871 O O . LYS A 1 223 ? 22.895 3.666 -44.755 1.00 75.75 223 LYS A O 1
ATOM 1876 N N . PHE A 1 224 ? 23.766 2.185 -43.329 1.00 68.06 224 PHE A N 1
ATOM 1877 C CA . PHE A 1 224 ? 24.856 1.791 -44.235 1.00 68.06 224 PHE A CA 1
ATOM 1878 C C . PHE A 1 224 ? 24.353 1.134 -45.530 1.00 68.06 224 PHE A C 1
ATOM 1880 O O . PHE A 1 224 ? 24.963 1.322 -46.590 1.00 68.06 224 PHE A O 1
ATOM 1887 N N . LYS A 1 225 ? 23.260 0.360 -45.478 1.00 70.56 225 LYS A N 1
ATOM 1888 C CA . LYS A 1 225 ? 22.638 -0.227 -46.677 1.00 70.56 225 LYS A CA 1
ATOM 1889 C C . LYS A 1 225 ? 21.979 0.842 -47.542 1.00 70.56 225 LYS A C 1
ATOM 1891 O O . LYS A 1 225 ? 22.197 0.824 -48.751 1.00 70.56 225 LYS A O 1
ATOM 1896 N N . GLU A 1 226 ? 21.240 1.780 -46.954 1.00 65.69 226 GLU A N 1
ATOM 1897 C CA . GLU A 1 226 ? 20.641 2.902 -47.687 1.00 65.69 226 GLU A CA 1
ATOM 1898 C C . GLU A 1 226 ? 21.702 3.810 -48.317 1.00 65.69 226 GLU A C 1
ATOM 1900 O O . GLU A 1 226 ? 21.594 4.141 -49.497 1.00 65.69 226 GLU A O 1
ATOM 1905 N N . ASP A 1 227 ? 22.785 4.127 -47.603 1.00 60.94 227 ASP A N 1
ATOM 1906 C CA . ASP A 1 227 ? 23.910 4.909 -48.136 1.00 60.94 227 ASP A CA 1
ATOM 1907 C C . ASP A 1 227 ? 24.637 4.185 -49.282 1.00 60.94 227 ASP A C 1
ATOM 1909 O O . ASP A 1 227 ? 25.154 4.814 -50.209 1.00 60.94 227 ASP A O 1
ATOM 1913 N N . SER A 1 228 ? 24.679 2.850 -49.245 1.00 60.62 228 SER A N 1
ATOM 1914 C CA . SER A 1 228 ? 25.279 2.039 -50.310 1.00 60.62 228 SER A CA 1
ATOM 1915 C C . SER A 1 228 ? 24.367 1.939 -51.537 1.00 60.62 228 SER A C 1
ATOM 1917 O O . SER A 1 228 ? 24.848 2.009 -52.666 1.00 60.62 228 SER A O 1
ATOM 1919 N N . ILE A 1 229 ? 23.051 1.816 -51.338 1.00 58.59 229 ILE A N 1
ATOM 1920 C CA . ILE A 1 229 ? 22.054 1.718 -52.415 1.00 58.59 229 ILE A CA 1
ATOM 1921 C C . ILE A 1 229 ? 21.829 3.084 -53.084 1.00 58.59 229 ILE A C 1
ATOM 1923 O O . ILE A 1 229 ? 21.813 3.168 -54.314 1.00 58.59 229 ILE A O 1
ATOM 1927 N N . SER A 1 230 ? 21.741 4.168 -52.310 1.00 56.72 230 SER A N 1
ATOM 1928 C CA . SER A 1 230 ? 21.586 5.540 -52.819 1.00 56.72 230 SER A CA 1
ATOM 1929 C C . SER A 1 230 ? 22.795 5.998 -53.645 1.00 56.72 230 SER A C 1
ATOM 1931 O O . SER A 1 230 ? 22.619 6.612 -54.701 1.00 56.72 230 SER A O 1
ATOM 1933 N N . LYS A 1 231 ? 24.019 5.605 -53.258 1.00 54.56 231 LYS A N 1
ATOM 1934 C CA . LYS A 1 231 ? 25.244 5.846 -54.048 1.00 54.56 231 LYS A CA 1
ATOM 1935 C C . LYS A 1 231 ? 25.309 5.061 -55.360 1.00 54.56 231 LYS A C 1
ATOM 1937 O O . LYS A 1 231 ? 25.969 5.519 -56.288 1.00 54.56 231 LYS A O 1
ATOM 1942 N N . ILE A 1 232 ? 24.653 3.903 -55.450 1.00 53.88 232 ILE A N 1
ATOM 1943 C CA . ILE A 1 232 ? 24.651 3.064 -56.661 1.00 53.88 232 ILE A CA 1
ATOM 1944 C C . ILE A 1 232 ? 23.512 3.457 -57.621 1.00 53.88 232 ILE A C 1
ATOM 1946 O O . ILE A 1 232 ? 23.666 3.290 -58.830 1.00 53.88 232 ILE A O 1
ATOM 1950 N N . ALA A 1 233 ? 22.398 4.008 -57.121 1.00 50.19 233 ALA A N 1
ATOM 1951 C CA . ALA A 1 233 ? 21.189 4.221 -57.923 1.00 50.19 233 ALA A CA 1
ATOM 1952 C C . ALA A 1 233 ? 20.750 5.686 -58.130 1.00 50.19 233 ALA A C 1
ATOM 1954 O O . ALA A 1 233 ? 19.824 5.914 -58.904 1.00 50.19 233 ALA A O 1
ATOM 1955 N N . GLY A 1 234 ? 21.361 6.687 -57.481 1.00 48.34 234 GLY A N 1
ATOM 1956 C CA . GLY A 1 234 ? 20.969 8.099 -57.656 1.00 48.34 234 GLY A CA 1
ATOM 1957 C C . GLY A 1 234 ? 19.512 8.410 -57.270 1.00 48.34 234 GLY A C 1
ATOM 1958 O O . GLY A 1 234 ? 18.972 9.439 -57.672 1.00 48.34 234 GLY A O 1
ATOM 1959 N N . LEU A 1 235 ? 18.869 7.514 -56.518 1.00 44.84 235 LEU A N 1
ATOM 1960 C CA . LEU A 1 235 ? 17.496 7.645 -56.042 1.00 44.84 235 LEU A CA 1
ATOM 1961 C C . LEU A 1 235 ? 17.482 8.412 -54.715 1.00 44.84 235 LEU A C 1
ATOM 1963 O O . LEU A 1 235 ? 18.278 8.132 -53.819 1.00 44.84 235 LEU A O 1
ATOM 1967 N N . SER A 1 236 ? 16.574 9.384 -54.614 1.00 48.59 236 SER A N 1
ATOM 1968 C CA . SER A 1 236 ? 16.248 10.104 -53.378 1.00 48.59 236 SER A CA 1
ATOM 1969 C C . SER A 1 236 ? 15.830 9.136 -52.256 1.00 48.59 236 SER A C 1
ATOM 1971 O O . SER A 1 236 ? 15.332 8.052 -52.573 1.00 48.59 236 SER A O 1
ATOM 1973 N N . PRO A 1 237 ? 16.022 9.510 -50.972 1.00 50.59 237 PRO A N 1
ATOM 1974 C CA . PRO A 1 237 ? 15.732 8.646 -49.826 1.00 50.59 237 PRO A CA 1
ATOM 1975 C C . PRO A 1 237 ? 14.308 8.081 -49.875 1.00 50.59 237 PRO A C 1
ATOM 1977 O O . PRO A 1 237 ? 13.382 8.730 -50.373 1.00 50.59 237 PRO A O 1
ATOM 1980 N N . VAL A 1 238 ? 14.161 6.841 -49.401 1.00 54.47 238 VAL A N 1
ATOM 1981 C CA . VAL A 1 238 ? 12.901 6.092 -49.388 1.00 54.47 238 VAL A CA 1
ATOM 1982 C C . VAL A 1 238 ? 11.878 6.877 -48.572 1.00 54.47 238 VAL A C 1
ATOM 1984 O O . VAL A 1 238 ? 11.943 6.931 -47.351 1.00 54.47 238 VAL A O 1
ATOM 1987 N N . LYS A 1 239 ? 10.924 7.5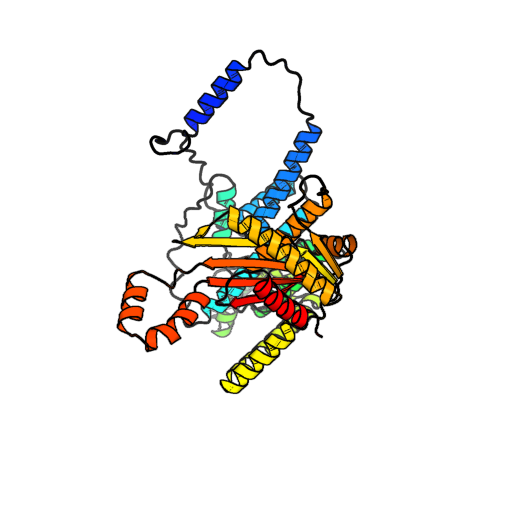12 -49.256 1.00 50.69 239 LYS A N 1
ATOM 1988 C CA . LYS A 1 239 ? 9.832 8.232 -48.605 1.00 50.69 239 LYS A CA 1
ATOM 1989 C C . LYS A 1 239 ? 8.867 7.199 -48.019 1.00 50.69 239 LYS A C 1
ATOM 1991 O O . LYS A 1 239 ? 8.139 6.558 -48.779 1.00 50.69 239 LYS A O 1
ATOM 1996 N N . TYR A 1 240 ? 8.891 7.027 -46.698 1.00 54.38 240 TYR A N 1
ATOM 1997 C CA . TYR A 1 240 ? 7.990 6.116 -45.989 1.00 54.38 240 TYR A CA 1
ATOM 1998 C C . TYR A 1 240 ? 6.530 6.400 -46.337 1.00 54.38 240 TYR A C 1
ATOM 2000 O O . TYR A 1 240 ? 6.112 7.553 -46.498 1.00 54.38 240 TYR A O 1
ATOM 2008 N N . ASN A 1 241 ? 5.736 5.336 -46.460 1.00 63.75 241 ASN A N 1
ATOM 2009 C CA . ASN A 1 241 ? 4.291 5.500 -46.550 1.00 63.75 241 ASN A CA 1
ATOM 2010 C C . ASN A 1 241 ? 3.723 5.891 -45.169 1.00 63.75 241 ASN A C 1
ATOM 2012 O O . ASN A 1 241 ? 4.340 5.638 -44.136 1.00 63.75 241 ASN A O 1
ATOM 2016 N N . LYS A 1 242 ? 2.521 6.485 -45.140 1.00 56.75 242 LYS A N 1
ATOM 2017 C CA . LYS A 1 242 ? 1.864 6.954 -43.903 1.00 56.75 242 LYS A CA 1
ATOM 2018 C C . LYS A 1 242 ? 1.851 5.890 -42.789 1.00 56.75 242 LYS A C 1
ATOM 2020 O O . LYS A 1 242 ? 2.020 6.237 -41.627 1.00 56.75 242 LYS A O 1
ATOM 2025 N N . TYR A 1 243 ? 1.670 4.612 -43.130 1.00 52.84 243 TYR A N 1
ATOM 2026 C CA . TYR A 1 243 ? 1.595 3.513 -42.161 1.00 52.84 243 TYR A CA 1
ATOM 2027 C C . TYR A 1 243 ? 2.960 3.143 -41.577 1.00 52.84 243 TYR A C 1
ATOM 2029 O O . TYR A 1 243 ? 3.062 2.865 -40.385 1.00 52.84 243 TYR A O 1
ATOM 2037 N N . GLU A 1 244 ? 4.014 3.184 -42.388 1.00 58.41 244 GLU A N 1
ATOM 2038 C CA . GLU A 1 244 ? 5.389 2.998 -41.930 1.00 58.41 244 GLU A CA 1
ATOM 2039 C C . GLU A 1 244 ? 5.834 4.162 -41.047 1.00 58.41 244 GLU A C 1
ATOM 2041 O O . GLU A 1 244 ? 6.413 3.915 -39.997 1.00 58.41 244 GLU A O 1
ATOM 2046 N N . THR A 1 245 ? 5.480 5.406 -41.389 1.00 59.53 245 THR A N 1
ATOM 2047 C CA . THR A 1 245 ? 5.731 6.575 -40.529 1.00 59.53 245 THR A CA 1
ATOM 2048 C C . THR A 1 245 ? 5.011 6.454 -39.183 1.00 59.53 245 THR A C 1
ATOM 2050 O O . THR A 1 245 ? 5.616 6.699 -38.145 1.00 59.53 245 THR A O 1
ATOM 2053 N N . ILE A 1 246 ? 3.743 6.023 -39.172 1.00 59.31 246 ILE A N 1
ATOM 2054 C CA . ILE A 1 246 ? 2.979 5.797 -37.932 1.00 59.31 246 ILE A CA 1
ATOM 2055 C C . ILE A 1 246 ? 3.623 4.690 -37.087 1.00 59.31 246 ILE A C 1
ATOM 2057 O O . ILE A 1 246 ? 3.807 4.867 -35.886 1.00 59.31 246 ILE A O 1
ATOM 2061 N N . LYS A 1 247 ? 4.011 3.571 -37.706 1.00 62.97 247 LYS A N 1
ATOM 2062 C CA . LYS A 1 247 ? 4.667 2.453 -37.016 1.00 62.97 247 LYS A CA 1
ATOM 2063 C C . LYS A 1 247 ? 6.014 2.865 -36.413 1.00 62.97 247 LYS A C 1
ATOM 2065 O O . LYS A 1 247 ? 6.273 2.581 -35.250 1.00 62.97 247 LYS A O 1
ATOM 2070 N N . ASN A 1 248 ? 6.828 3.574 -37.188 1.00 64.62 248 ASN A N 1
ATOM 2071 C CA . ASN A 1 248 ? 8.136 4.088 -36.789 1.00 64.62 248 ASN A CA 1
ATOM 2072 C C . ASN A 1 248 ? 8.025 5.097 -35.631 1.00 64.62 248 ASN A C 1
ATOM 2074 O O . ASN A 1 248 ? 8.748 4.986 -34.636 1.00 64.62 248 ASN A O 1
ATOM 2078 N N . ASN A 1 249 ? 7.037 5.999 -35.693 1.00 63.09 249 ASN A N 1
ATOM 2079 C CA . ASN A 1 249 ? 6.713 6.925 -34.605 1.00 63.09 249 ASN A CA 1
ATOM 2080 C C . ASN A 1 249 ? 6.246 6.201 -33.335 1.00 63.09 249 ASN A C 1
ATOM 2082 O O . ASN A 1 249 ? 6.642 6.607 -32.235 1.00 63.09 249 ASN A O 1
ATOM 2086 N N . LYS A 1 250 ? 5.445 5.134 -33.474 1.00 63.44 250 LYS A N 1
ATOM 2087 C CA . LYS A 1 250 ? 5.000 4.299 -32.348 1.00 63.44 250 LYS A CA 1
ATOM 2088 C C . LYS A 1 250 ? 6.163 3.562 -31.680 1.00 63.44 250 LYS A C 1
ATOM 2090 O O . LYS A 1 250 ? 6.194 3.508 -30.464 1.00 63.44 250 LYS A O 1
ATOM 2095 N N . THR A 1 251 ? 7.156 3.082 -32.435 1.00 61.28 251 THR A N 1
ATOM 2096 C CA . THR A 1 251 ? 8.324 2.361 -31.881 1.00 61.28 251 THR A CA 1
ATOM 2097 C C . THR A 1 251 ? 9.504 3.264 -31.481 1.00 61.28 251 THR A C 1
ATOM 2099 O O . THR A 1 251 ? 10.548 2.768 -31.055 1.00 61.28 251 THR A O 1
ATOM 2102 N N . GLY A 1 252 ? 9.393 4.588 -31.655 1.00 62.59 252 GLY A N 1
ATOM 2103 C CA . GLY A 1 252 ? 10.485 5.541 -31.391 1.00 62.59 252 GLY A CA 1
ATOM 2104 C C . GLY A 1 252 ? 11.713 5.346 -32.291 1.00 62.59 252 GLY A C 1
ATOM 2105 O O . GLY A 1 252 ? 12.840 5.637 -31.883 1.00 62.59 252 GLY A O 1
ATOM 2106 N N . PHE A 1 253 ? 11.504 4.798 -33.488 1.00 63.41 253 PHE A N 1
ATOM 2107 C CA . PHE A 1 253 ? 12.545 4.474 -34.457 1.00 63.41 253 PHE A CA 1
ATOM 2108 C C . PHE A 1 253 ? 12.296 5.275 -35.729 1.00 63.41 253 PHE A C 1
ATOM 2110 O O . PHE A 1 253 ? 11.309 5.020 -36.407 1.00 63.41 253 PHE A O 1
ATOM 2117 N N . ASP A 1 254 ? 13.184 6.202 -36.075 1.00 60.69 254 ASP A N 1
ATOM 2118 C CA . ASP A 1 254 ? 13.116 6.944 -37.331 1.00 60.69 254 ASP A CA 1
ATOM 2119 C C . ASP A 1 254 ? 14.422 6.748 -38.115 1.00 60.69 254 ASP A C 1
ATOM 2121 O O . ASP A 1 254 ? 15.512 7.016 -37.615 1.00 60.69 254 ASP A O 1
ATOM 2125 N N . LEU A 1 255 ? 14.330 6.256 -39.351 1.00 54.16 255 LEU A N 1
ATOM 2126 C CA . LEU A 1 255 ? 15.496 6.057 -40.216 1.00 54.16 255 LEU A CA 1
ATOM 2127 C C . LEU A 1 255 ? 16.130 7.394 -40.653 1.00 54.16 255 LEU A C 1
ATOM 2129 O O . LEU A 1 255 ? 17.343 7.446 -40.862 1.00 54.16 255 LEU A O 1
ATOM 2133 N N . GLU A 1 256 ? 15.352 8.484 -40.700 1.00 54.03 256 GLU A N 1
ATOM 2134 C CA . GLU A 1 256 ? 15.845 9.829 -41.025 1.00 54.03 256 GLU A CA 1
ATOM 2135 C C . GLU A 1 256 ? 16.455 10.540 -39.801 1.00 54.03 256 GLU A C 1
ATOM 2137 O O . GLU A 1 256 ? 17.521 11.152 -39.919 1.00 54.03 256 GLU A O 1
ATOM 2142 N N . ASN A 1 257 ? 15.832 10.420 -38.618 1.00 57.31 257 ASN A N 1
ATOM 2143 C CA . ASN A 1 257 ? 16.213 11.165 -37.403 1.00 57.31 257 ASN A CA 1
ATOM 2144 C C . ASN A 1 257 ? 16.949 10.340 -36.325 1.00 57.31 257 ASN A C 1
ATOM 2146 O O . ASN A 1 257 ? 17.467 10.904 -35.358 1.00 57.31 257 ASN A O 1
ATOM 2150 N N . GLY A 1 258 ? 17.061 9.021 -36.495 1.00 68.44 258 GLY A N 1
ATOM 2151 C CA . GLY A 1 258 ? 17.682 8.110 -35.536 1.00 68.44 258 GLY A CA 1
ATOM 2152 C C . GLY A 1 258 ? 16.713 7.521 -34.508 1.00 68.44 258 GLY A C 1
ATOM 2153 O O . GLY A 1 258 ? 15.492 7.587 -34.633 1.00 68.44 258 GLY A O 1
ATOM 2154 N N . ILE A 1 259 ? 17.279 6.906 -33.468 1.00 74.25 259 ILE A N 1
ATOM 2155 C CA . ILE A 1 259 ? 16.501 6.406 -32.329 1.00 74.25 259 ILE A CA 1
ATOM 2156 C C . ILE A 1 259 ? 16.184 7.578 -31.405 1.00 74.25 259 ILE A C 1
ATOM 2158 O O . ILE A 1 259 ? 17.092 8.239 -30.888 1.00 74.25 259 ILE A O 1
ATOM 2162 N N . ASP A 1 260 ? 14.896 7.798 -31.154 1.00 76.19 260 ASP A N 1
ATOM 2163 C CA . ASP A 1 260 ? 14.449 8.820 -30.221 1.00 76.19 260 ASP A CA 1
ATOM 2164 C C . ASP A 1 260 ? 14.772 8.394 -28.785 1.00 76.19 260 ASP A C 1
ATOM 2166 O O . ASP A 1 260 ? 14.119 7.548 -28.172 1.00 76.19 260 ASP A O 1
ATOM 2170 N N . SER A 1 261 ? 15.803 9.021 -28.224 1.00 73.94 261 SER A N 1
ATOM 2171 C CA . SER A 1 261 ? 16.229 8.773 -26.849 1.00 73.94 261 SER A CA 1
ATOM 2172 C C . SER A 1 261 ? 15.183 9.164 -25.799 1.00 73.94 261 SER A C 1
ATOM 2174 O O . SER A 1 261 ? 15.311 8.723 -24.663 1.00 73.94 261 SER A O 1
ATOM 2176 N N . SER A 1 262 ? 14.165 9.975 -26.116 1.00 76.50 262 SER A N 1
ATOM 2177 C CA . SER A 1 262 ? 13.039 10.219 -25.195 1.00 76.50 262 SER A CA 1
ATOM 2178 C C . SER A 1 262 ? 12.130 8.990 -25.040 1.00 76.50 262 SER A C 1
ATOM 2180 O O . SER A 1 262 ? 11.559 8.784 -23.973 1.00 76.50 262 SER A O 1
ATOM 2182 N N . LYS A 1 263 ? 12.096 8.107 -26.048 1.00 85.44 263 LYS A N 1
ATOM 2183 C CA . LYS A 1 263 ? 11.293 6.875 -26.094 1.00 85.44 263 LYS A CA 1
ATOM 2184 C C . LYS A 1 263 ? 12.095 5.610 -25.777 1.00 85.44 263 LYS A C 1
ATOM 2186 O O . LYS A 1 263 ? 11.760 4.511 -26.214 1.00 85.44 263 LYS A O 1
ATOM 2191 N N . PHE A 1 264 ? 13.171 5.742 -24.999 1.00 86.50 264 PHE A N 1
ATOM 2192 C CA . PHE A 1 264 ? 14.049 4.622 -24.636 1.00 86.50 264 PHE A CA 1
ATOM 2193 C C . PHE A 1 264 ? 13.297 3.444 -23.986 1.00 86.50 264 PHE A C 1
ATOM 2195 O O . PHE A 1 264 ? 13.706 2.289 -24.128 1.00 86.50 264 PHE A O 1
ATOM 2202 N N . TYR A 1 265 ? 12.201 3.734 -23.278 1.00 89.44 265 TYR A N 1
ATOM 2203 C CA . TYR A 1 265 ? 11.402 2.763 -22.535 1.00 89.44 265 TYR A CA 1
ATOM 2204 C C . TYR A 1 265 ? 10.748 1.711 -23.444 1.00 89.44 265 TYR A C 1
ATOM 2206 O O . TYR A 1 265 ? 10.620 0.561 -23.032 1.00 89.44 265 TYR A O 1
ATOM 2214 N N . LEU A 1 266 ? 10.476 2.024 -24.716 1.00 90.69 266 LEU A N 1
ATOM 2215 C CA . LEU A 1 266 ? 9.921 1.067 -25.688 1.00 90.69 266 LEU A CA 1
ATOM 2216 C C . LEU A 1 266 ? 10.850 -0.122 -25.975 1.00 90.69 266 LEU A C 1
ATOM 2218 O O . LEU A 1 266 ? 10.419 -1.164 -26.457 1.00 90.69 266 LEU A O 1
ATOM 2222 N N . TYR A 1 267 ? 12.136 -0.003 -25.653 1.00 90.38 267 TYR A N 1
ATOM 2223 C CA . TYR A 1 267 ? 13.125 -1.080 -25.784 1.00 90.38 267 TYR A CA 1
ATOM 2224 C C . TYR A 1 267 ? 13.354 -1.824 -24.456 1.00 90.38 267 TYR A C 1
ATOM 2226 O O . TYR A 1 267 ? 14.101 -2.811 -24.389 1.00 90.38 267 TYR A O 1
ATOM 2234 N N . GLY A 1 268 ? 12.723 -1.329 -23.388 1.00 89.75 268 GLY A N 1
ATOM 2235 C CA . GLY A 1 268 ? 12.932 -1.713 -22.002 1.00 89.75 268 GLY A CA 1
ATOM 2236 C C . GLY A 1 268 ? 12.360 -3.070 -21.622 1.00 89.75 268 GLY A C 1
ATOM 2237 O O . GLY A 1 268 ? 12.796 -3.593 -20.603 1.00 89.75 268 GLY A O 1
ATOM 2238 N N . LEU A 1 269 ? 11.471 -3.660 -22.432 1.00 93.25 269 LEU A N 1
ATOM 2239 C CA . LEU A 1 269 ? 10.798 -4.955 -22.193 1.00 93.25 269 LEU A CA 1
ATOM 2240 C C . LEU A 1 269 ? 10.983 -5.954 -23.353 1.00 93.25 269 LEU A C 1
ATOM 2242 O O . LEU A 1 269 ? 10.195 -6.876 -23.529 1.00 93.25 269 LEU A O 1
ATOM 2246 N N . SER A 1 270 ? 12.034 -5.780 -24.154 1.00 92.06 270 SER A N 1
ATOM 2247 C CA . SER A 1 270 ? 12.284 -6.582 -25.366 1.00 92.06 270 SER A CA 1
ATOM 2248 C C . SER A 1 270 ? 12.348 -8.101 -25.146 1.00 92.06 270 SER A C 1
ATOM 2250 O O . SER A 1 270 ? 11.931 -8.866 -26.010 1.00 92.06 270 SER A O 1
ATOM 2252 N N . ASP A 1 271 ? 12.849 -8.568 -24.007 1.00 91.81 271 ASP A N 1
ATOM 2253 C CA . ASP A 1 271 ? 12.821 -9.985 -23.621 1.00 91.81 271 ASP A CA 1
ATOM 2254 C C . ASP A 1 271 ? 11.404 -10.479 -23.291 1.00 91.81 271 ASP A C 1
ATOM 2256 O O . ASP A 1 271 ? 11.042 -11.569 -23.722 1.00 91.81 271 ASP A O 1
ATOM 2260 N N . LEU A 1 272 ? 10.593 -9.677 -22.594 1.00 92.94 272 LEU A N 1
ATOM 2261 C CA . LEU A 1 272 ? 9.210 -10.011 -22.242 1.00 92.94 272 LEU A CA 1
ATOM 2262 C C . LEU A 1 272 ? 8.318 -10.118 -23.476 1.00 92.94 272 LEU A C 1
ATOM 2264 O O . LEU A 1 272 ? 7.601 -11.101 -23.618 1.00 92.94 272 LEU A O 1
ATOM 2268 N N . VAL A 1 273 ? 8.433 -9.181 -24.422 1.00 92.56 273 VAL A N 1
ATOM 2269 C CA . VAL A 1 273 ? 7.679 -9.211 -25.693 1.00 92.56 273 VAL A CA 1
ATOM 2270 C C . VAL A 1 273 ? 7.979 -10.482 -26.509 1.00 92.56 273 VAL A C 1
ATOM 2272 O O . VAL A 1 273 ? 7.187 -10.894 -27.355 1.00 92.56 273 VAL A O 1
ATOM 2275 N N . ASN A 1 274 ? 9.120 -11.130 -26.258 1.00 91.94 274 ASN A N 1
ATOM 2276 C CA . ASN A 1 274 ? 9.503 -12.394 -26.883 1.00 91.94 274 ASN A CA 1
ATOM 2277 C C . ASN A 1 274 ? 9.280 -13.626 -25.972 1.00 91.94 274 ASN A C 1
ATOM 2279 O O . ASN A 1 274 ? 9.471 -14.756 -26.429 1.00 91.94 274 ASN A O 1
ATOM 2283 N N . ASP A 1 275 ? 8.888 -13.449 -24.706 1.00 94.50 275 ASP A N 1
ATOM 2284 C CA . ASP A 1 275 ? 8.697 -14.528 -23.733 1.00 94.50 275 ASP A CA 1
ATOM 2285 C C . ASP A 1 275 ? 7.267 -15.074 -23.797 1.00 94.50 275 ASP A C 1
ATOM 2287 O O . ASP A 1 275 ? 6.314 -14.469 -23.311 1.00 94.50 275 ASP A O 1
ATOM 2291 N N . SER A 1 276 ? 7.120 -16.288 -24.332 1.00 95.25 276 SER A N 1
ATOM 2292 C CA . SER A 1 276 ? 5.820 -16.962 -24.433 1.00 95.25 276 SER A CA 1
ATOM 2293 C C . SER A 1 276 ? 5.095 -17.150 -23.094 1.00 95.25 276 SER A C 1
ATOM 2295 O O . SER A 1 276 ? 3.873 -17.268 -23.085 1.00 95.25 276 SER A O 1
ATOM 2297 N N . THR A 1 277 ? 5.822 -17.198 -21.974 1.00 94.81 277 THR A N 1
ATOM 2298 C CA . THR A 1 277 ? 5.231 -17.345 -20.636 1.00 94.81 277 THR A CA 1
ATOM 2299 C C . THR A 1 277 ? 4.558 -16.050 -20.214 1.00 94.81 277 THR A C 1
ATOM 2301 O O . THR A 1 277 ? 3.415 -16.069 -19.769 1.00 94.81 277 THR A O 1
ATOM 2304 N N . PHE A 1 278 ? 5.255 -14.928 -20.407 1.00 95.88 278 PHE A N 1
ATOM 2305 C CA . PHE A 1 278 ? 4.706 -13.598 -20.176 1.00 95.88 278 PHE A CA 1
ATOM 2306 C C . PHE A 1 278 ? 3.524 -13.326 -21.105 1.00 95.88 278 PHE A C 1
ATOM 2308 O O . PHE A 1 278 ? 2.470 -12.952 -20.615 1.00 95.88 278 PHE A O 1
ATOM 2315 N N . LEU A 1 279 ? 3.656 -13.593 -22.409 1.00 96.06 279 LEU A N 1
ATOM 2316 C CA . LEU A 1 279 ? 2.584 -13.346 -23.381 1.00 96.06 279 LEU A CA 1
ATOM 2317 C C . LEU A 1 279 ? 1.291 -14.093 -23.038 1.00 96.06 279 LEU A C 1
ATOM 2319 O O . LEU A 1 279 ? 0.210 -13.539 -23.188 1.00 96.06 279 LEU A O 1
ATOM 2323 N N . LYS A 1 280 ? 1.394 -15.340 -22.561 1.00 96.56 280 LYS A N 1
ATOM 2324 C CA . LYS A 1 280 ? 0.226 -16.114 -22.117 1.00 96.56 280 LYS A CA 1
ATOM 2325 C C . LYS A 1 280 ? -0.411 -15.539 -20.856 1.00 96.56 280 LYS A C 1
ATOM 2327 O O . LYS A 1 280 ? -1.629 -15.490 -20.789 1.00 96.56 280 LYS A O 1
ATOM 2332 N N . LEU A 1 281 ? 0.406 -15.141 -19.880 1.00 95.56 281 LEU A N 1
ATOM 2333 C CA . LEU A 1 281 ? -0.079 -14.553 -18.630 1.00 95.56 281 LEU A CA 1
ATOM 2334 C C . LEU A 1 281 ? -0.716 -13.177 -18.860 1.00 95.56 281 LEU A C 1
ATOM 2336 O O . LEU A 1 281 ? -1.735 -12.862 -18.268 1.00 95.56 281 LEU A O 1
ATOM 2340 N N . TYR A 1 282 ? -0.118 -12.365 -19.729 1.00 95.94 282 TYR A N 1
ATOM 2341 C CA . TYR A 1 282 ? -0.673 -11.078 -20.127 1.00 95.94 282 TYR A CA 1
ATOM 2342 C C . TYR A 1 282 ? -2.011 -11.270 -20.845 1.00 95.94 282 TYR A C 1
ATOM 2344 O O . TYR A 1 282 ? -3.005 -10.689 -20.435 1.00 95.94 282 TYR A O 1
ATOM 2352 N N . ALA A 1 283 ? -2.061 -12.167 -21.838 1.00 94.94 283 ALA A N 1
ATOM 2353 C CA . ALA A 1 283 ? -3.286 -12.450 -22.580 1.00 94.94 283 ALA A CA 1
ATOM 2354 C C . ALA A 1 283 ? -4.427 -12.978 -21.697 1.00 94.94 283 ALA A C 1
ATOM 2356 O O . ALA A 1 283 ? -5.568 -12.613 -21.951 1.00 94.94 283 ALA A O 1
ATOM 2357 N N . SER A 1 284 ? -4.141 -13.796 -20.672 1.00 96.12 284 SER A N 1
ATOM 2358 C CA . SER A 1 284 ? -5.191 -14.244 -19.746 1.00 96.12 284 SER A CA 1
ATOM 2359 C C . SER A 1 284 ? -5.783 -13.082 -18.954 1.00 96.12 284 SER A C 1
ATOM 2361 O O . SER A 1 284 ? -6.995 -12.993 -18.851 1.00 96.12 284 SER A O 1
ATOM 2363 N N . TYR A 1 285 ? -4.954 -12.154 -18.465 1.00 95.12 285 TYR A N 1
ATOM 2364 C CA . TYR A 1 285 ? -5.483 -10.981 -17.767 1.00 95.12 285 TYR A CA 1
ATOM 2365 C C . TYR A 1 285 ? -6.209 -10.018 -18.707 1.00 95.12 285 TYR A C 1
ATOM 2367 O O . TYR A 1 285 ? -7.219 -9.458 -18.313 1.00 95.12 285 TYR A O 1
ATOM 2375 N N . THR A 1 286 ? -5.755 -9.841 -19.951 1.00 92.50 286 THR A N 1
ATOM 2376 C CA . THR A 1 286 ? -6.494 -9.035 -20.938 1.00 92.50 286 THR A CA 1
ATOM 2377 C C . THR A 1 286 ? -7.870 -9.633 -21.252 1.00 92.50 286 THR A C 1
ATOM 2379 O O . THR A 1 286 ? -8.824 -8.888 -21.444 1.00 92.50 286 THR A O 1
ATOM 2382 N N . GLU A 1 287 ? -7.991 -10.964 -21.299 1.00 93.38 287 GLU A N 1
ATOM 2383 C CA . GLU A 1 287 ? -9.283 -11.647 -21.458 1.00 93.38 287 GLU A CA 1
ATOM 2384 C C . GLU A 1 287 ? -10.192 -11.417 -20.243 1.00 93.38 287 GLU A C 1
ATOM 2386 O O . GLU A 1 287 ? -11.357 -11.070 -20.426 1.00 93.38 287 GLU A O 1
ATOM 2391 N N . ASP A 1 288 ? -9.650 -11.532 -19.026 1.00 90.44 288 ASP A N 1
ATOM 2392 C CA . ASP A 1 288 ? -10.389 -11.262 -17.786 1.00 90.44 288 ASP A CA 1
ATOM 2393 C C . ASP A 1 288 ? -10.881 -9.802 -17.721 1.00 90.44 288 ASP A C 1
ATOM 2395 O O . ASP A 1 288 ? -12.026 -9.550 -17.354 1.00 90.44 288 ASP A O 1
ATOM 2399 N N . VAL A 1 289 ? -10.046 -8.836 -18.126 1.00 87.38 289 VAL A N 1
ATOM 2400 C CA . VAL A 1 289 ? -10.414 -7.409 -18.188 1.00 87.38 289 VAL A CA 1
ATOM 2401 C C . VAL A 1 289 ? -11.529 -7.173 -19.203 1.00 87.38 289 VAL A C 1
ATOM 2403 O O . VAL A 1 289 ? -12.535 -6.561 -18.862 1.00 87.38 289 VAL A O 1
ATOM 2406 N N . GLY A 1 290 ? -11.408 -7.727 -20.413 1.00 87.31 290 GLY A N 1
ATOM 2407 C CA . GLY A 1 290 ? -12.459 -7.603 -21.424 1.00 87.31 290 GLY A CA 1
ATOM 2408 C C . GLY A 1 290 ? -13.783 -8.255 -21.005 1.00 87.31 290 GLY A C 1
ATOM 2409 O O . GLY A 1 290 ? -14.846 -7.788 -21.401 1.00 87.31 290 GLY A O 1
ATOM 2410 N N . ALA A 1 291 ? -13.751 -9.318 -20.193 1.00 89.31 291 ALA A N 1
ATOM 2411 C CA . ALA A 1 291 ? -14.964 -9.916 -19.635 1.00 89.31 291 ALA A CA 1
ATOM 2412 C C . ALA A 1 291 ? -15.640 -9.001 -18.599 1.00 89.31 291 ALA A C 1
ATOM 2414 O O . ALA A 1 291 ? -16.863 -8.877 -18.616 1.00 89.31 291 ALA A O 1
ATOM 2415 N N . LEU A 1 292 ? -14.854 -8.336 -17.744 1.00 84.56 292 LEU A N 1
ATOM 2416 C CA . LEU A 1 292 ? -15.359 -7.368 -16.764 1.00 84.56 292 LEU A CA 1
ATOM 2417 C C . LEU A 1 292 ? -15.952 -6.121 -17.429 1.00 84.56 292 LEU A C 1
ATOM 2419 O O . LEU A 1 292 ? -16.981 -5.622 -16.981 1.00 84.56 292 LEU A O 1
ATOM 2423 N N . GLU A 1 293 ? -15.339 -5.629 -18.508 1.00 84.06 293 GLU A N 1
ATOM 2424 C CA . GLU A 1 293 ? -15.892 -4.525 -19.306 1.00 84.06 293 GLU A CA 1
ATOM 2425 C C . GLU A 1 293 ? -17.268 -4.890 -19.880 1.00 84.06 293 GLU A C 1
ATOM 2427 O O . GLU A 1 293 ? -18.206 -4.109 -19.765 1.00 84.06 293 GLU A O 1
ATOM 2432 N N . VAL A 1 294 ? -17.426 -6.109 -20.412 1.00 86.56 294 VAL A N 1
ATOM 2433 C CA . VAL A 1 294 ? -18.719 -6.595 -20.925 1.00 86.56 294 VAL A CA 1
ATOM 2434 C C . VAL A 1 294 ? -19.770 -6.689 -19.818 1.00 86.56 294 VAL A C 1
ATOM 2436 O O . VAL A 1 294 ? -20.903 -6.270 -20.029 1.00 86.56 294 VAL A O 1
ATOM 2439 N N . GLU A 1 295 ? -19.415 -7.206 -18.641 1.00 83.31 295 GLU A N 1
ATOM 2440 C CA . GLU A 1 295 ? -20.328 -7.269 -17.490 1.00 83.31 295 GLU A CA 1
ATOM 2441 C C . GLU A 1 295 ? -20.751 -5.866 -17.024 1.00 83.31 295 GLU A C 1
ATOM 2443 O O . GLU A 1 295 ? -21.913 -5.631 -16.690 1.00 83.31 295 GLU A O 1
ATOM 2448 N N . THR A 1 296 ? -19.820 -4.914 -17.067 1.00 82.88 296 THR A N 1
ATOM 2449 C CA . THR A 1 296 ? -20.064 -3.514 -16.712 1.00 82.88 296 THR A CA 1
ATOM 2450 C C . THR A 1 296 ? -20.993 -2.831 -17.720 1.00 82.88 296 THR A C 1
ATOM 2452 O O . THR A 1 296 ? -21.934 -2.143 -17.324 1.00 82.88 296 THR A O 1
ATOM 2455 N N . ASP A 1 297 ? -20.784 -3.058 -19.018 1.00 84.88 297 ASP A N 1
ATOM 2456 C CA . ASP A 1 297 ? -21.666 -2.566 -20.079 1.00 84.88 297 ASP A CA 1
ATOM 2457 C C . ASP A 1 297 ? -23.075 -3.167 -19.956 1.00 84.88 297 ASP A C 1
ATOM 2459 O O . ASP A 1 297 ? -24.069 -2.440 -20.012 1.00 84.88 297 ASP A O 1
ATOM 2463 N N . GLU A 1 298 ? -23.175 -4.480 -19.711 1.00 87.56 298 GLU A N 1
ATOM 2464 C CA . GLU A 1 298 ? -24.453 -5.159 -19.468 1.00 87.56 298 GLU A CA 1
ATOM 2465 C C . GLU A 1 298 ? -25.177 -4.581 -18.244 1.00 87.56 298 GLU A C 1
ATOM 2467 O O . GLU A 1 298 ? -26.394 -4.395 -18.286 1.00 87.56 298 GLU A O 1
ATOM 2472 N N . PHE A 1 299 ? -24.444 -4.241 -17.180 1.00 85.56 299 PHE A N 1
ATOM 2473 C CA . PHE A 1 299 ? -24.993 -3.575 -16.001 1.00 85.56 299 PHE A CA 1
ATOM 2474 C C . PHE A 1 299 ? -25.550 -2.177 -16.323 1.00 85.56 299 PHE A C 1
ATOM 2476 O O . PHE A 1 299 ? -26.641 -1.818 -15.865 1.00 85.56 299 PHE A O 1
ATOM 2483 N N . PHE A 1 300 ? -24.848 -1.382 -17.134 1.00 83.38 300 PHE A N 1
ATOM 2484 C CA . PHE A 1 300 ? -25.323 -0.054 -17.538 1.00 83.38 300 PHE A CA 1
ATOM 2485 C C . PHE A 1 300 ? -26.512 -0.095 -18.508 1.00 83.38 300 PHE A C 1
ATOM 2487 O O . PHE A 1 300 ? -27.262 0.881 -18.583 1.00 83.38 300 PHE A O 1
ATOM 2494 N N . ASP A 1 301 ? -26.726 -1.222 -19.187 1.00 89.94 301 ASP A N 1
ATOM 2495 C CA . ASP A 1 301 ? -27.908 -1.476 -20.013 1.00 89.94 301 ASP A CA 1
ATOM 2496 C C . ASP A 1 301 ? -29.160 -1.879 -19.193 1.00 89.94 301 ASP A C 1
ATOM 2498 O O . ASP A 1 301 ? -30.276 -1.861 -19.732 1.00 89.94 301 ASP A O 1
ATOM 2502 N N . LEU A 1 302 ? -29.013 -2.217 -17.902 1.00 91.06 302 LEU A N 1
ATOM 2503 C CA . LEU A 1 302 ? -30.129 -2.531 -16.995 1.00 91.06 302 LEU A CA 1
ATOM 2504 C C . LEU A 1 302 ? -30.973 -1.293 -16.646 1.00 91.06 302 LEU A C 1
ATOM 2506 O O . LEU A 1 302 ? -30.516 -0.150 -16.678 1.00 91.06 302 LEU A O 1
ATOM 2510 N N . THR A 1 303 ? -32.231 -1.516 -16.258 1.00 91.62 303 THR A N 1
ATOM 2511 C CA . THR A 1 303 ? -33.088 -0.449 -15.715 1.00 91.62 303 THR A CA 1
ATOM 2512 C C . THR A 1 303 ? -32.683 -0.054 -14.290 1.00 91.62 303 THR A C 1
ATOM 2514 O O . THR A 1 303 ? -32.120 -0.863 -13.561 1.00 91.62 303 THR A O 1
ATOM 2517 N N . ASP A 1 304 ? -33.043 1.156 -13.839 1.00 89.25 304 ASP A N 1
ATOM 2518 C CA . ASP A 1 304 ? -32.763 1.628 -12.467 1.00 89.25 304 ASP A CA 1
ATOM 2519 C C . ASP A 1 304 ? -33.228 0.644 -11.364 1.00 89.25 304 ASP A C 1
ATOM 2521 O O . ASP A 1 304 ? -32.588 0.526 -10.318 1.00 89.25 304 ASP A O 1
ATOM 2525 N N . GLU A 1 305 ? -34.355 -0.052 -11.576 1.00 89.81 305 GLU A N 1
ATOM 2526 C CA . GLU A 1 305 ? -34.892 -1.057 -10.640 1.00 89.81 305 GLU A CA 1
ATOM 2527 C C . GLU A 1 305 ? -34.011 -2.312 -10.619 1.00 89.81 305 GLU A C 1
ATOM 2529 O O . GLU A 1 305 ? -33.609 -2.754 -9.549 1.00 89.81 305 GLU A O 1
ATOM 2534 N N . GLU A 1 306 ? -33.620 -2.820 -11.789 1.00 89.00 306 GLU A N 1
ATOM 2535 C CA . GLU A 1 306 ? -32.723 -3.977 -11.910 1.00 89.00 306 GLU A CA 1
ATOM 2536 C C . GLU A 1 306 ? -31.315 -3.677 -11.382 1.00 89.00 306 GLU A C 1
ATOM 2538 O O . GLU A 1 306 ? -30.714 -4.530 -10.735 1.00 89.00 306 GLU A O 1
ATOM 2543 N N . GLN A 1 307 ? -30.802 -2.461 -11.593 1.00 85.56 307 GLN A N 1
ATOM 2544 C CA . GLN A 1 307 ? -29.537 -2.017 -11.002 1.00 85.56 307 GLN A CA 1
ATOM 2545 C C . GLN A 1 307 ? -29.629 -1.962 -9.475 1.00 85.56 307 GLN A C 1
ATOM 2547 O O . GLN A 1 307 ? -28.692 -2.359 -8.785 1.00 85.56 307 GLN A O 1
ATOM 2552 N N . THR A 1 308 ? -30.759 -1.493 -8.936 1.00 87.31 308 THR A N 1
ATOM 2553 C CA . THR A 1 308 ? -30.991 -1.471 -7.485 1.00 87.31 308 THR A CA 1
ATOM 2554 C C . THR A 1 308 ? -31.035 -2.889 -6.920 1.00 87.31 308 THR A C 1
ATOM 2556 O O . THR A 1 308 ? -30.333 -3.163 -5.951 1.00 87.31 308 THR A O 1
ATOM 2559 N N . ASP A 1 309 ? -31.783 -3.797 -7.550 1.00 88.25 309 ASP A N 1
ATOM 2560 C CA . ASP A 1 309 ? -31.863 -5.205 -7.145 1.00 88.25 309 ASP A CA 1
ATOM 2561 C C . ASP A 1 309 ? -30.492 -5.899 -7.232 1.00 88.25 309 ASP A C 1
ATOM 2563 O O . ASP A 1 309 ? -30.118 -6.654 -6.332 1.00 88.25 309 ASP A O 1
ATOM 2567 N N . PHE A 1 310 ? -29.712 -5.610 -8.282 1.00 86.38 310 PHE A N 1
ATOM 2568 C CA . PHE A 1 310 ? -28.340 -6.095 -8.426 1.00 86.38 310 PHE A CA 1
ATOM 2569 C C . PHE A 1 310 ? -27.470 -5.620 -7.259 1.00 86.38 310 PHE A C 1
ATOM 2571 O O . PHE A 1 310 ? -26.880 -6.453 -6.571 1.00 86.38 310 PHE A O 1
ATOM 2578 N N . TYR A 1 311 ? -27.457 -4.314 -6.967 1.00 81.81 311 TYR A N 1
ATOM 2579 C CA . TYR A 1 311 ? -26.699 -3.764 -5.842 1.00 81.81 311 TYR A CA 1
ATOM 2580 C C . TYR A 1 311 ? -27.148 -4.320 -4.494 1.00 81.81 311 TYR A C 1
ATOM 2582 O O . TYR A 1 311 ? -26.296 -4.599 -3.657 1.00 81.81 311 TYR A O 1
ATOM 2590 N N . GLU A 1 312 ? -28.451 -4.491 -4.261 1.00 84.12 312 GLU A N 1
ATOM 2591 C CA . GLU A 1 312 ? -28.953 -5.105 -3.028 1.00 84.12 312 GLU A CA 1
ATOM 2592 C C . GLU A 1 312 ? -28.465 -6.554 -2.902 1.00 84.12 312 GLU A C 1
ATOM 2594 O O . GLU A 1 312 ? -28.007 -6.953 -1.832 1.00 84.12 312 GLU A O 1
ATOM 2599 N N . SER A 1 313 ? -28.478 -7.318 -3.997 1.00 83.50 313 SER A N 1
ATOM 2600 C CA . SER A 1 313 ? -28.013 -8.707 -4.000 1.00 83.50 313 SER A CA 1
ATOM 2601 C C . SER A 1 313 ? -26.498 -8.845 -3.806 1.00 83.50 313 SER A C 1
ATOM 2603 O O . SER A 1 313 ? -26.061 -9.707 -3.043 1.00 83.50 313 SER A O 1
ATOM 2605 N N . GLU A 1 314 ? -25.698 -7.983 -4.438 1.00 82.00 314 GLU A N 1
ATOM 2606 C CA . GLU A 1 314 ? -24.245 -7.904 -4.248 1.00 82.00 314 GLU A CA 1
ATOM 2607 C C . GLU A 1 314 ? -23.912 -7.479 -2.815 1.00 82.00 314 GLU A C 1
ATOM 2609 O O . GLU A 1 314 ? -23.085 -8.093 -2.142 1.00 82.00 314 GLU A O 1
ATOM 2614 N N . TYR A 1 315 ? -24.621 -6.474 -2.300 1.00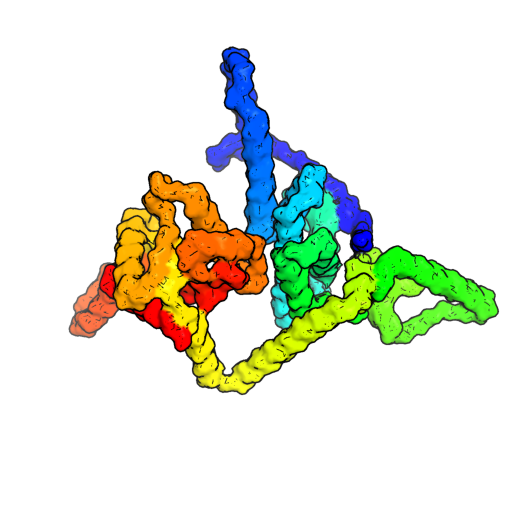 79.62 315 TYR A N 1
ATOM 2615 C CA . TYR A 1 315 ? -24.462 -5.995 -0.932 1.00 79.62 315 TYR A CA 1
ATOM 2616 C C . TYR A 1 315 ? -24.763 -7.081 0.107 1.00 79.62 315 TYR A C 1
ATOM 2618 O O . TYR A 1 315 ? -24.018 -7.239 1.077 1.00 79.62 315 TYR A O 1
ATOM 2626 N N . GLU A 1 316 ? -25.838 -7.852 -0.083 1.00 80.19 316 GLU A N 1
ATOM 2627 C CA . GLU A 1 316 ? -26.162 -8.981 0.794 1.00 80.19 316 GLU A CA 1
ATOM 2628 C C . GLU A 1 316 ? -25.083 -10.071 0.739 1.00 80.19 316 GLU A C 1
ATOM 2630 O O . GLU A 1 316 ? -24.677 -10.575 1.787 1.00 80.19 316 GLU A O 1
ATOM 2635 N N . GLN A 1 317 ? -24.560 -10.391 -0.449 1.00 80.88 317 GLN A N 1
ATOM 2636 C CA . GLN A 1 317 ? -23.482 -11.373 -0.605 1.00 80.88 317 GLN A CA 1
ATOM 2637 C C . GLN A 1 317 ? -22.177 -10.925 0.064 1.00 80.88 317 GLN A C 1
ATOM 2639 O O . GLN A 1 317 ? -21.550 -11.718 0.768 1.00 80.88 317 GLN A O 1
ATOM 2644 N N . LEU A 1 318 ? -21.794 -9.653 -0.081 1.00 80.69 318 LEU A N 1
ATOM 2645 C CA . LEU A 1 318 ? -20.596 -9.087 0.552 1.00 80.69 318 LEU A CA 1
ATOM 2646 C C . LEU A 1 318 ? -20.637 -9.179 2.079 1.00 80.69 318 LEU A C 1
ATOM 2648 O O . LEU A 1 318 ? -19.599 -9.285 2.731 1.00 80.69 318 LEU A O 1
ATOM 2652 N N . LEU A 1 319 ? -21.832 -9.145 2.668 1.00 84.19 319 LEU A N 1
ATOM 2653 C CA . LEU A 1 319 ? -22.009 -9.240 4.110 1.00 84.19 319 LEU A CA 1
ATOM 2654 C C . LEU A 1 319 ? -22.107 -10.675 4.626 1.00 84.19 319 LEU A C 1
ATOM 2656 O O . LEU A 1 319 ? -21.976 -10.856 5.832 1.00 84.19 319 LEU A O 1
ATOM 2660 N N . HIS A 1 320 ? -22.293 -11.684 3.777 1.00 89.50 320 HIS A N 1
ATOM 2661 C CA . HIS A 1 320 ? -22.435 -13.088 4.176 1.00 89.50 320 HIS A CA 1
ATOM 2662 C C . HIS A 1 320 ? -21.115 -13.853 4.006 1.00 89.50 320 HIS A C 1
ATOM 2664 O O . HIS A 1 320 ? -20.955 -14.725 3.157 1.00 89.50 320 HIS A O 1
ATOM 2670 N N . ILE A 1 321 ? -20.130 -13.507 4.837 1.00 90.69 321 ILE A N 1
ATOM 2671 C CA . ILE A 1 321 ? -18.758 -14.032 4.724 1.00 90.69 321 ILE A CA 1
ATOM 2672 C C . ILE A 1 321 ? -18.489 -15.295 5.559 1.00 90.69 321 ILE A C 1
ATOM 2674 O O . ILE A 1 321 ? -17.351 -15.764 5.603 1.00 90.69 321 ILE A O 1
ATOM 2678 N N . GLY A 1 322 ? -19.489 -15.832 6.264 1.00 91.31 322 GLY A N 1
ATOM 2679 C CA . GLY A 1 322 ? -19.329 -17.008 7.123 1.00 91.31 322 GLY A CA 1
ATOM 2680 C C . GLY A 1 322 ? -18.371 -16.793 8.302 1.00 91.31 322 GLY A C 1
ATOM 2681 O O . GLY A 1 322 ? -17.567 -17.672 8.619 1.00 91.31 322 GLY A O 1
ATOM 2682 N N . LEU A 1 323 ? -18.416 -15.618 8.938 1.00 91.44 323 LEU A N 1
ATOM 2683 C CA . LEU A 1 323 ? -17.534 -15.238 10.045 1.00 91.44 323 LEU A CA 1
ATOM 2684 C C . LEU A 1 323 ? -17.838 -16.061 11.312 1.00 91.44 323 LEU A C 1
ATOM 2686 O O . LEU A 1 323 ? -18.665 -15.677 12.138 1.00 91.44 323 LEU A O 1
ATOM 2690 N N . ASP A 1 324 ? -17.136 -17.179 11.496 1.00 90.12 324 ASP A N 1
ATOM 2691 C CA . ASP A 1 324 ? -17.231 -18.013 12.707 1.00 90.12 324 ASP A CA 1
ATOM 2692 C C . ASP A 1 324 ? -16.131 -17.715 13.734 1.00 90.12 324 ASP A C 1
ATOM 2694 O O . ASP A 1 324 ? -16.326 -17.884 14.943 1.00 90.12 324 ASP A O 1
ATOM 2698 N N . SER A 1 325 ? -14.965 -17.261 13.269 1.00 91.75 325 SER A N 1
ATOM 2699 C CA . SER A 1 325 ? -13.829 -16.913 14.119 1.00 91.75 325 SER A CA 1
ATOM 2700 C C . SER A 1 325 ? -13.200 -15.599 13.683 1.00 91.75 325 SER A C 1
ATOM 2702 O O . SER A 1 325 ? -13.053 -15.348 12.490 1.00 91.75 325 SER A O 1
ATOM 2704 N N . MET A 1 326 ? -12.830 -14.755 14.644 1.00 92.88 326 MET A N 1
ATOM 2705 C CA . MET A 1 326 ? -12.283 -13.441 14.340 1.00 92.88 326 MET A CA 1
ATOM 2706 C C . MET A 1 326 ? -11.252 -12.954 15.348 1.00 92.88 326 MET A C 1
ATOM 2708 O O . MET A 1 326 ? -11.327 -13.201 16.557 1.00 92.88 326 MET A O 1
ATOM 2712 N N . LEU A 1 327 ? -10.333 -12.150 14.832 1.00 94.12 327 LEU A N 1
ATOM 2713 C CA . LEU A 1 327 ? -9.435 -11.322 15.612 1.00 94.12 327 LEU A CA 1
ATOM 2714 C C . LEU A 1 327 ? -10.014 -9.904 15.668 1.00 94.12 327 LEU A C 1
ATOM 2716 O O . LEU A 1 327 ? -9.950 -9.160 14.691 1.00 94.12 327 LEU A O 1
ATOM 2720 N N . LEU A 1 328 ? -10.605 -9.523 16.802 1.00 93.19 328 LEU A N 1
ATOM 2721 C CA . LEU A 1 328 ? -11.099 -8.163 16.998 1.00 93.19 328 LEU A CA 1
ATOM 2722 C C . LEU A 1 328 ? -9.914 -7.240 17.290 1.00 93.19 328 LEU A C 1
ATOM 2724 O O . LEU A 1 328 ? -9.322 -7.279 18.376 1.00 93.19 328 LEU A O 1
ATOM 2728 N N . LEU A 1 329 ? -9.589 -6.399 16.315 1.00 92.75 329 LEU A N 1
ATOM 2729 C CA . LEU A 1 329 ? -8.613 -5.329 16.452 1.00 92.75 329 LEU A CA 1
ATOM 2730 C C . LEU A 1 329 ? -9.225 -4.174 17.248 1.00 92.75 329 LEU A C 1
ATOM 2732 O O . LEU A 1 329 ? -10.423 -3.907 17.135 1.00 92.75 329 LEU A O 1
ATOM 2736 N N . GLN A 1 330 ? -8.407 -3.508 18.068 1.00 87.94 330 GLN A N 1
ATOM 2737 C CA . GLN A 1 330 ? -8.840 -2.426 18.952 1.00 87.94 330 GLN A CA 1
ATOM 2738 C C . GLN A 1 330 ? -9.821 -1.471 18.246 1.00 87.94 330 GLN A C 1
ATOM 2740 O O . GLN A 1 330 ? -9.426 -0.804 17.288 1.00 87.94 330 GLN A O 1
ATOM 2745 N N . PRO A 1 331 ? -11.075 -1.369 18.721 1.00 89.06 331 PRO A N 1
ATOM 2746 C CA . PRO A 1 331 ? -12.057 -0.531 18.065 1.00 89.06 331 PRO A CA 1
ATOM 2747 C C . PRO A 1 331 ? -11.790 0.950 18.329 1.00 89.06 331 PRO A C 1
ATOM 2749 O O . PRO A 1 331 ? -11.434 1.348 19.438 1.00 89.06 331 PRO A O 1
ATOM 2752 N N . GLU A 1 332 ? -12.036 1.791 17.330 1.00 90.88 332 GLU A N 1
ATOM 2753 C CA . GLU A 1 332 ? -11.901 3.238 17.472 1.00 90.88 332 GLU A CA 1
ATOM 2754 C C . GLU A 1 332 ? -13.223 3.894 17.843 1.00 90.88 332 GLU A C 1
ATOM 2756 O O . GLU A 1 332 ? -14.128 4.041 17.020 1.00 90.88 332 GLU A O 1
ATOM 2761 N N . VAL A 1 333 ? -13.330 4.370 19.080 1.00 93.25 333 VAL A N 1
ATOM 2762 C CA . VAL A 1 333 ? -14.550 5.015 19.564 1.00 93.25 333 VAL A CA 1
ATOM 2763 C C . VAL A 1 333 ? -14.319 6.501 19.801 1.00 93.25 333 VAL A C 1
ATOM 2765 O O . VAL A 1 333 ? -13.397 6.922 20.497 1.00 93.25 333 VAL A O 1
ATOM 2768 N N . THR A 1 334 ? -15.157 7.340 19.192 1.00 93.56 334 THR A N 1
ATOM 2769 C CA . THR A 1 334 ? -15.085 8.794 19.349 1.00 93.56 334 THR A CA 1
ATOM 2770 C C . THR A 1 334 ? -16.471 9.396 19.544 1.00 93.56 334 THR A C 1
ATOM 2772 O O . THR A 1 334 ? -17.350 9.287 18.690 1.00 93.56 334 THR A O 1
ATOM 2775 N N . SER A 1 335 ? -16.646 10.110 20.657 1.00 91.88 335 SER A N 1
ATOM 2776 C CA . SER A 1 335 ? -17.814 10.950 20.918 1.00 91.88 335 SER A CA 1
ATOM 2777 C C . SER A 1 335 ? -17.484 12.419 20.655 1.00 91.88 335 SER A C 1
ATOM 2779 O O . SER A 1 335 ? -16.518 12.970 21.192 1.00 91.88 335 SER A O 1
ATOM 2781 N N . PHE A 1 336 ? -18.311 13.079 19.851 1.00 88.81 336 PHE A N 1
ATOM 2782 C CA . PHE A 1 336 ? -18.196 14.495 19.528 1.00 88.81 336 PHE A CA 1
ATOM 2783 C C . PHE A 1 336 ? -19.196 15.336 20.328 1.00 88.81 336 PHE A C 1
ATOM 2785 O O . PHE A 1 336 ? -20.387 15.029 20.430 1.00 88.81 336 PHE A O 1
ATOM 2792 N N . GLN A 1 337 ? -18.700 16.450 20.863 1.00 83.06 337 GLN A N 1
ATOM 2793 C CA . GLN A 1 337 ? -19.496 17.558 21.382 1.00 83.06 337 GLN A CA 1
ATOM 2794 C C . GLN A 1 337 ? -19.810 18.579 20.273 1.00 83.06 337 GLN A C 1
ATOM 2796 O O . GLN A 1 337 ? -19.459 18.416 19.102 1.00 83.06 337 GLN A O 1
ATOM 2801 N N . ARG A 1 338 ? -20.475 19.676 20.659 1.00 69.44 338 ARG A N 1
ATOM 2802 C CA . ARG A 1 338 ? -20.763 20.822 19.789 1.00 69.44 338 ARG A CA 1
ATOM 2803 C C . ARG A 1 338 ? -19.488 21.309 19.078 1.00 69.44 338 ARG A C 1
ATOM 2805 O O . ARG A 1 338 ? -18.420 21.364 19.685 1.00 69.44 338 ARG A O 1
ATOM 2812 N N . TYR A 1 339 ? -19.632 21.701 17.811 1.00 73.31 339 TYR A N 1
ATOM 2813 C CA . TYR A 1 339 ? -18.535 22.155 16.939 1.00 73.31 339 TYR A CA 1
ATOM 2814 C C . TYR A 1 339 ? -17.467 21.089 16.646 1.00 73.31 339 TYR A C 1
ATOM 2816 O O . TYR A 1 339 ? -16.296 21.425 16.503 1.00 73.31 339 TYR A O 1
ATOM 2824 N N . ASN A 1 340 ? -17.857 19.811 16.578 1.00 78.25 340 ASN A N 1
ATOM 2825 C CA . ASN A 1 340 ? -16.973 18.686 16.242 1.00 78.25 340 ASN A CA 1
ATOM 2826 C C . ASN A 1 340 ? -15.748 18.555 17.165 1.00 78.25 340 ASN A C 1
ATOM 2828 O O . ASN A 1 340 ? -14.724 17.996 16.781 1.00 78.25 340 ASN A O 1
ATOM 2832 N N . ARG A 1 341 ? -15.843 19.047 18.407 1.00 83.62 341 ARG A N 1
ATOM 2833 C CA . ARG A 1 341 ? -14.786 18.855 19.405 1.00 83.62 341 ARG A CA 1
ATOM 2834 C C . ARG A 1 341 ? -14.896 17.458 20.006 1.00 83.62 341 ARG A C 1
ATOM 2836 O O . ARG A 1 341 ? -15.964 17.089 20.498 1.00 83.62 341 ARG A O 1
ATOM 2843 N N . LYS A 1 342 ? -13.801 16.696 19.981 1.00 88.56 342 LYS A N 1
ATOM 2844 C CA . LYS A 1 342 ? -13.722 15.374 20.617 1.00 88.56 342 LYS A CA 1
ATOM 2845 C C . LYS A 1 342 ? -13.926 15.502 22.127 1.00 88.56 342 LYS A C 1
ATOM 2847 O O . LYS A 1 342 ? -13.339 16.371 22.769 1.00 88.56 342 LYS A O 1
ATOM 2852 N N . ASN A 1 343 ? -14.763 14.635 22.685 1.00 89.94 343 ASN A N 1
ATOM 2853 C CA . ASN A 1 343 ? -14.964 14.498 24.119 1.00 89.94 343 ASN A CA 1
ATOM 2854 C C . ASN A 1 343 ? -14.272 13.231 24.607 1.00 89.94 343 ASN A C 1
ATOM 2856 O O . ASN A 1 343 ? -14.824 12.144 24.456 1.00 89.94 343 ASN A O 1
ATOM 2860 N N . PHE A 1 344 ? -13.071 13.383 25.160 1.00 90.19 344 PHE A N 1
ATOM 2861 C CA . PHE A 1 344 ? -12.224 12.261 25.564 1.00 90.19 344 PHE A CA 1
ATOM 2862 C C . PHE A 1 344 ? -12.897 11.371 26.614 1.00 90.19 344 PHE A C 1
ATOM 2864 O O . PHE A 1 344 ? -13.104 10.201 26.339 1.00 90.19 344 PHE A O 1
ATOM 2871 N N . GLU A 1 345 ? -13.386 11.937 27.721 1.00 90.44 345 GLU A N 1
ATOM 2872 C CA . GLU A 1 345 ? -14.033 11.170 28.801 1.00 90.44 345 GLU A CA 1
ATOM 2873 C C . GLU A 1 345 ? -15.220 10.331 28.298 1.00 90.44 345 GLU A C 1
ATOM 2875 O O . GLU A 1 345 ? -15.290 9.129 28.537 1.00 90.44 345 GLU A O 1
ATOM 2880 N N . LYS A 1 346 ? -16.123 10.936 27.510 1.00 90.06 346 LYS A N 1
ATOM 2881 C CA . LYS A 1 346 ? -17.239 10.178 26.918 1.00 90.06 346 LYS A CA 1
ATOM 2882 C C . LYS A 1 346 ? -16.793 9.172 25.863 1.00 90.06 346 LYS A C 1
ATOM 2884 O O . LYS A 1 346 ? -17.518 8.212 25.641 1.00 90.06 346 LYS A O 1
ATOM 2889 N N . SER A 1 347 ? -15.684 9.421 25.169 1.00 92.19 347 SER A N 1
ATOM 2890 C CA . SER A 1 347 ? -15.148 8.466 24.195 1.00 92.19 347 SER A CA 1
ATOM 2891 C C . SER A 1 347 ? -14.614 7.232 24.916 1.00 92.19 347 SER A C 1
ATOM 2893 O O . SER A 1 347 ? -14.981 6.132 24.527 1.00 92.19 347 SER A O 1
ATOM 2895 N N . ASP A 1 348 ? -13.869 7.416 26.008 1.00 90.31 348 ASP A N 1
ATOM 2896 C CA . ASP A 1 348 ? -13.284 6.327 26.800 1.00 90.31 348 ASP A CA 1
ATOM 2897 C C . ASP A 1 348 ? -14.365 5.455 27.463 1.00 90.31 348 ASP A C 1
ATOM 2899 O O . ASP A 1 348 ? -14.274 4.226 27.476 1.00 90.31 348 ASP A O 1
ATOM 2903 N N . ASP A 1 349 ? -15.416 6.073 28.010 1.00 91.62 349 ASP A N 1
ATOM 2904 C CA . ASP A 1 349 ? -16.546 5.330 28.580 1.00 91.62 349 ASP A CA 1
ATOM 2905 C C . ASP A 1 349 ? -17.333 4.579 27.502 1.00 91.62 349 ASP A C 1
ATOM 2907 O O . ASP A 1 349 ? -17.716 3.421 27.693 1.00 91.62 349 ASP A O 1
ATOM 2911 N N . LEU A 1 350 ? -17.535 5.214 26.346 1.00 92.44 350 LEU A N 1
ATOM 2912 C CA . LEU A 1 350 ? -18.221 4.594 25.222 1.00 92.44 350 LEU A CA 1
ATOM 2913 C C . LEU A 1 350 ? -17.399 3.456 24.606 1.00 92.44 350 LEU A C 1
ATOM 2915 O O . LEU A 1 350 ? -17.989 2.474 24.179 1.00 92.44 350 LEU A O 1
ATOM 2919 N N . GLU A 1 351 ? -16.067 3.545 24.599 1.00 92.25 351 GLU A N 1
ATOM 2920 C CA . GLU A 1 351 ? -15.165 2.479 24.146 1.00 92.25 351 GLU A CA 1
ATOM 2921 C C . GLU A 1 351 ? -15.306 1.226 25.013 1.00 92.25 351 GLU A C 1
ATOM 2923 O O . GLU A 1 351 ? -15.479 0.124 24.490 1.00 92.25 351 GLU A O 1
ATOM 2928 N N . LYS A 1 352 ? -15.318 1.388 26.343 1.00 90.81 352 LYS A N 1
ATOM 2929 C CA . LYS A 1 352 ? -15.543 0.275 27.284 1.00 90.81 352 LYS A CA 1
ATOM 2930 C C . LYS A 1 352 ? -16.903 -0.373 27.066 1.00 90.81 352 LYS A C 1
ATOM 2932 O O . LYS A 1 352 ? -17.019 -1.602 27.072 1.00 90.81 352 LYS A O 1
ATOM 2937 N N . ASP A 1 353 ? -17.933 0.451 26.896 1.00 93.56 353 ASP A N 1
ATOM 2938 C CA . ASP A 1 353 ? -19.292 -0.020 26.664 1.00 93.56 353 ASP A CA 1
ATOM 2939 C C . ASP A 1 353 ? -19.408 -0.742 25.320 1.00 93.56 353 ASP A C 1
ATOM 2941 O O . ASP A 1 353 ? -19.978 -1.829 25.273 1.00 93.56 353 ASP A O 1
ATOM 2945 N N . PHE A 1 354 ? -18.826 -0.182 24.260 1.00 93.44 354 PHE A N 1
ATOM 2946 C CA . PHE A 1 354 ? -18.769 -0.780 22.932 1.00 93.44 354 PHE A CA 1
ATOM 2947 C C . PHE A 1 354 ? -18.082 -2.146 22.980 1.00 93.44 354 PHE A C 1
ATOM 2949 O O . PHE A 1 354 ? -18.683 -3.138 22.587 1.00 93.44 354 PHE A O 1
ATOM 2956 N N . PHE A 1 355 ? -16.893 -2.231 23.580 1.00 91.25 355 PHE A N 1
ATOM 2957 C CA . PHE A 1 355 ? -16.155 -3.486 23.730 1.00 91.25 355 PHE A CA 1
ATOM 2958 C C . PHE A 1 355 ? -16.941 -4.545 24.519 1.00 91.25 355 PHE A C 1
ATOM 2960 O O . PHE A 1 355 ? -17.010 -5.708 24.125 1.00 91.25 355 PHE A O 1
ATOM 2967 N N . THR A 1 356 ? -17.583 -4.141 25.621 1.00 93.19 356 THR A N 1
ATOM 2968 C CA . THR A 1 356 ? -18.423 -5.040 26.431 1.00 93.19 356 THR A CA 1
ATOM 2969 C C . THR A 1 356 ? -19.601 -5.580 25.623 1.00 93.19 356 THR A C 1
ATOM 2971 O O . THR A 1 356 ? -19.906 -6.770 25.693 1.00 93.19 356 THR A O 1
ATOM 2974 N N . VAL A 1 357 ? -20.272 -4.711 24.863 1.00 95.75 357 VAL A N 1
ATOM 2975 C CA . VAL A 1 357 ? -21.420 -5.097 24.042 1.00 95.75 357 VAL A CA 1
ATOM 2976 C C . VAL A 1 357 ? -20.988 -6.000 22.889 1.00 95.75 357 VAL A C 1
ATOM 2978 O O . VAL A 1 357 ? -21.651 -7.009 22.669 1.00 95.75 357 VAL A O 1
ATOM 2981 N N . THR A 1 358 ? -19.879 -5.697 22.208 1.00 94.75 358 THR A N 1
ATOM 2982 C CA . THR A 1 358 ? -19.320 -6.551 21.150 1.00 94.75 358 THR A CA 1
ATOM 2983 C C . THR A 1 358 ? -19.057 -7.960 21.670 1.00 94.75 358 THR A C 1
ATOM 2985 O O . THR A 1 358 ? -19.584 -8.912 21.105 1.00 94.75 358 THR A O 1
ATOM 2988 N N . ASN A 1 359 ? -18.363 -8.101 22.805 1.00 93.31 359 ASN A N 1
ATOM 2989 C CA . ASN A 1 359 ? -18.100 -9.417 23.400 1.00 93.31 359 ASN A CA 1
ATOM 2990 C C . ASN A 1 359 ? -19.393 -10.182 23.738 1.00 93.31 359 ASN A C 1
ATOM 2992 O O . ASN A 1 359 ? -19.452 -11.396 23.545 1.00 93.31 359 ASN A O 1
ATOM 2996 N N . SER A 1 360 ? -20.427 -9.490 24.238 1.00 95.94 360 SER A N 1
ATOM 2997 C CA . SER A 1 360 ? -21.734 -10.106 24.528 1.00 95.94 360 SER A CA 1
ATOM 2998 C C . SER A 1 360 ? -22.390 -10.634 23.258 1.00 95.94 360 SER A C 1
ATOM 3000 O O . SER A 1 360 ? -22.775 -11.795 23.211 1.00 95.94 360 SER A O 1
ATOM 3002 N N . VAL A 1 361 ? -22.468 -9.800 22.216 1.00 96.50 361 VAL A N 1
ATOM 3003 C CA . VAL A 1 361 ? -23.103 -10.151 20.938 1.00 96.50 361 VAL A CA 1
ATOM 3004 C C . VAL A 1 361 ? -22.413 -11.342 20.286 1.00 96.50 361 VAL A C 1
ATOM 3006 O O . VAL A 1 361 ? -23.072 -12.292 19.886 1.00 96.50 361 VAL A O 1
ATOM 3009 N N . VAL A 1 362 ? -21.087 -11.303 20.205 1.00 94.75 362 VAL A N 1
ATOM 3010 C CA . VAL A 1 362 ? -20.284 -12.370 19.599 1.00 94.75 362 VAL A CA 1
ATOM 3011 C C . VAL A 1 362 ? -20.473 -13.684 20.361 1.00 94.75 362 VAL A C 1
ATOM 3013 O O . VAL A 1 362 ? -20.647 -14.733 19.747 1.00 94.75 362 VAL A O 1
ATOM 3016 N N . SER A 1 363 ? -20.505 -13.628 21.697 1.00 95.06 363 SER A N 1
ATOM 3017 C CA . SER A 1 363 ? -20.759 -14.811 22.529 1.00 95.06 363 SER A CA 1
ATOM 3018 C C . SER A 1 363 ? -22.175 -15.364 22.335 1.00 95.06 363 SER A C 1
ATOM 3020 O O . SER A 1 363 ? -22.362 -16.575 22.297 1.00 95.06 363 SER A O 1
ATOM 3022 N N . GLU A 1 364 ? -23.181 -14.495 22.209 1.00 96.69 364 GLU A N 1
ATOM 3023 C CA . GLU A 1 364 ? -24.572 -14.888 21.938 1.00 96.69 364 GLU A CA 1
ATOM 3024 C C . GLU A 1 364 ? -24.745 -15.523 20.555 1.00 96.69 364 GLU A C 1
ATOM 3026 O O . GLU A 1 364 ? -25.579 -16.411 20.387 1.00 96.69 364 GLU A O 1
ATOM 3031 N N . LEU A 1 365 ? -23.949 -15.079 19.582 1.00 96.00 365 LEU A N 1
ATOM 3032 C CA . LEU A 1 365 ? -23.910 -15.631 18.234 1.00 96.00 365 LEU A CA 1
ATOM 3033 C C . LEU A 1 365 ? -23.007 -16.863 18.114 1.00 96.00 365 LEU A C 1
ATOM 3035 O O . LEU A 1 365 ? -22.905 -17.393 17.014 1.00 96.00 365 LEU A O 1
ATOM 3039 N N . ASP A 1 366 ? -22.390 -17.345 19.199 1.00 95.12 366 ASP A N 1
ATOM 3040 C CA . ASP A 1 366 ? -21.466 -18.491 19.200 1.00 95.12 366 ASP A CA 1
ATOM 3041 C C . ASP A 1 366 ? -20.318 -18.317 18.188 1.00 95.12 366 ASP A C 1
ATOM 3043 O O . ASP A 1 366 ? -20.073 -19.161 17.326 1.00 95.12 366 ASP A O 1
ATOM 3047 N N . MET A 1 367 ? -19.673 -17.151 18.228 1.00 93.69 367 MET A N 1
ATOM 3048 C CA . MET A 1 367 ? -18.494 -16.829 17.422 1.00 93.69 367 MET A CA 1
ATOM 3049 C C . MET A 1 367 ? -17.235 -16.860 18.293 1.00 93.69 367 MET A C 1
ATOM 3051 O O . MET A 1 367 ? -17.232 -16.392 19.435 1.00 93.69 367 MET A O 1
ATOM 3055 N N . HIS A 1 368 ? -16.135 -17.381 17.754 1.00 92.25 368 HIS A N 1
ATOM 3056 C CA . HIS A 1 368 ? -14.851 -17.390 18.446 1.00 92.25 368 HIS A CA 1
ATOM 3057 C C . HIS A 1 368 ? -14.128 -16.052 18.255 1.00 92.25 368 HIS A C 1
ATOM 3059 O O . HIS A 1 368 ? -13.764 -15.692 17.141 1.00 92.25 368 HIS A O 1
ATOM 3065 N N . GLN A 1 369 ? -13.877 -15.317 19.339 1.00 91.44 369 GLN A N 1
ATOM 3066 C CA . GLN A 1 369 ? -13.229 -14.007 19.273 1.00 91.44 369 GLN A CA 1
ATOM 3067 C C . GLN A 1 369 ? -11.946 -13.954 20.090 1.00 91.44 369 GLN A C 1
ATOM 3069 O O . GLN A 1 369 ? -11.914 -14.288 21.276 1.00 91.44 369 GLN A O 1
ATOM 3074 N N . ILE A 1 370 ? -10.911 -13.403 19.464 1.00 90.69 370 ILE A N 1
ATOM 3075 C CA . ILE A 1 370 ? -9.649 -13.053 20.105 1.00 90.69 370 ILE A CA 1
ATOM 3076 C C . ILE A 1 370 ? -9.497 -11.543 20.062 1.00 90.69 370 ILE A C 1
ATOM 3078 O O . ILE A 1 370 ? -9.674 -10.916 19.025 1.00 90.69 370 ILE A O 1
ATOM 3082 N N . ASN A 1 371 ? -9.169 -10.949 21.203 1.00 88.88 371 ASN A N 1
ATOM 3083 C CA . ASN A 1 371 ? -9.071 -9.504 21.336 1.00 88.88 371 ASN A CA 1
ATOM 3084 C C . ASN A 1 371 ? -7.620 -9.036 21.240 1.00 88.88 371 ASN A C 1
ATOM 3086 O O . ASN A 1 371 ? -6.813 -9.364 22.109 1.00 88.88 371 ASN A O 1
ATOM 3090 N N . LEU A 1 372 ? -7.321 -8.195 20.250 1.00 87.81 372 LEU A N 1
ATOM 3091 C CA . LEU A 1 372 ? -6.068 -7.450 20.162 1.00 87.81 372 LEU A CA 1
ATOM 3092 C C . LEU A 1 372 ? -6.297 -5.997 20.560 1.00 87.81 372 LEU A C 1
ATOM 3094 O O . LEU A 1 372 ? -6.689 -5.161 19.748 1.00 87.81 372 LEU A O 1
ATOM 3098 N N . ASN A 1 373 ? -6.040 -5.689 21.831 1.00 82.56 373 ASN A N 1
ATOM 3099 C CA . ASN A 1 373 ? -6.268 -4.360 22.389 1.00 82.56 373 ASN A CA 1
ATOM 3100 C C . ASN A 1 373 ? -5.014 -3.812 23.086 1.00 82.56 373 ASN A C 1
ATOM 3102 O O . ASN A 1 373 ? -4.350 -4.516 23.845 1.00 82.56 373 ASN A O 1
ATOM 3106 N N . ARG A 1 374 ? -4.722 -2.523 22.874 1.00 78.81 374 ARG A N 1
ATOM 3107 C CA . ARG A 1 374 ? -3.653 -1.792 23.572 1.00 78.81 374 ARG A CA 1
ATOM 3108 C C . ARG A 1 374 ? -4.030 -1.380 24.999 1.00 78.81 374 ARG A C 1
ATOM 3110 O O . ARG A 1 374 ? -3.155 -0.947 25.740 1.00 78.81 374 ARG A O 1
ATOM 3117 N N . SER A 1 375 ? -5.296 -1.518 25.400 1.00 71.94 375 SER A N 1
ATOM 3118 C CA . SER A 1 375 ? -5.823 -1.040 26.687 1.00 71.94 375 SER A CA 1
ATOM 3119 C C . SER A 1 375 ? -5.092 -1.602 27.910 1.00 71.94 375 SER A C 1
ATOM 3121 O O . SER A 1 375 ? -5.034 -0.933 28.942 1.00 71.94 375 SER A O 1
ATOM 3123 N N . ASN A 1 376 ? -4.486 -2.789 27.800 1.00 67.00 376 ASN A N 1
ATOM 3124 C CA . ASN A 1 376 ? -3.694 -3.390 28.867 1.00 67.00 376 ASN A CA 1
ATOM 3125 C C . ASN A 1 376 ? -2.193 -3.379 28.539 1.00 67.00 376 ASN A C 1
ATOM 3127 O O . ASN A 1 376 ? -1.571 -4.415 28.307 1.00 67.00 376 ASN A O 1
ATOM 3131 N N . HIS A 1 377 ? -1.599 -2.182 28.536 1.00 68.38 377 HIS A N 1
ATOM 3132 C CA . HIS A 1 377 ? -0.178 -1.967 28.233 1.00 68.38 377 HIS A CA 1
ATOM 3133 C C . HIS A 1 377 ? 0.795 -2.818 29.069 1.00 68.38 377 HIS A C 1
ATOM 3135 O O . HIS A 1 377 ? 1.930 -3.019 28.651 1.00 68.38 377 HIS A O 1
ATOM 3141 N N . THR A 1 378 ? 0.389 -3.304 30.246 1.00 74.44 378 THR A N 1
ATOM 3142 C CA . THR A 1 378 ? 1.241 -4.127 31.118 1.00 74.44 378 THR A CA 1
ATOM 3143 C C . THR A 1 378 ? 1.240 -5.610 30.753 1.00 74.44 378 THR A C 1
ATOM 3145 O O . THR A 1 378 ? 2.164 -6.315 31.154 1.00 74.44 378 THR A O 1
ATOM 3148 N N . SER A 1 379 ? 0.239 -6.092 30.006 1.00 79.69 379 SER A N 1
ATOM 3149 C CA . SER A 1 379 ? 0.157 -7.485 29.547 1.00 79.69 379 SER A CA 1
ATOM 3150 C C . SER A 1 379 ? 0.476 -7.662 28.065 1.00 79.69 379 SER A C 1
ATOM 3152 O O . SER A 1 379 ? 0.614 -8.798 27.627 1.00 79.69 379 SER A O 1
ATOM 3154 N N . LEU A 1 380 ? 0.567 -6.569 27.304 1.00 84.75 380 LEU A N 1
ATOM 3155 C CA . LEU A 1 380 ? 0.815 -6.610 25.867 1.00 84.75 380 LEU A CA 1
ATOM 3156 C C . LEU A 1 380 ? 2.246 -7.080 25.579 1.00 84.75 380 LEU A C 1
ATOM 3158 O O . LEU A 1 380 ? 3.225 -6.428 25.947 1.00 84.75 380 LEU A O 1
ATOM 3162 N N . THR A 1 381 ? 2.369 -8.212 24.899 1.00 88.69 381 THR A N 1
ATOM 3163 C CA . THR A 1 381 ? 3.653 -8.726 24.424 1.00 88.69 381 THR A CA 1
ATOM 3164 C C . THR A 1 381 ? 4.146 -7.938 23.209 1.00 88.69 381 THR A C 1
ATOM 3166 O O . THR A 1 381 ? 3.367 -7.332 22.472 1.00 88.69 381 THR A O 1
ATOM 3169 N N . THR A 1 382 ? 5.453 -7.988 22.939 1.00 87.19 382 THR A N 1
ATOM 3170 C CA . THR A 1 382 ? 6.032 -7.390 21.723 1.00 87.19 382 THR A CA 1
ATOM 3171 C C . THR A 1 382 ? 5.387 -7.940 20.448 1.00 87.19 382 THR A C 1
ATOM 3173 O O . THR A 1 382 ? 5.154 -7.189 19.507 1.00 87.19 382 THR A O 1
ATOM 3176 N N . ASN A 1 383 ? 5.054 -9.234 20.422 1.00 88.06 383 ASN A N 1
ATOM 3177 C CA . ASN A 1 383 ? 4.432 -9.863 19.256 1.00 88.06 383 ASN A CA 1
ATOM 3178 C C . ASN A 1 383 ? 3.011 -9.339 19.025 1.00 88.06 383 ASN A C 1
ATOM 3180 O O . ASN A 1 383 ? 2.665 -9.016 17.895 1.00 88.06 383 ASN A O 1
ATOM 3184 N N . GLU A 1 384 ? 2.205 -9.198 20.080 1.00 89.31 384 GLU A N 1
ATOM 3185 C CA . GLU A 1 384 ? 0.862 -8.610 19.971 1.00 89.31 384 GLU A CA 1
ATOM 3186 C C . GLU A 1 384 ? 0.927 -7.137 19.560 1.00 89.31 384 GLU A C 1
ATOM 3188 O O . GLU A 1 384 ? 0.145 -6.698 18.721 1.00 89.31 384 GLU A O 1
ATOM 3193 N N . PHE A 1 385 ? 1.889 -6.373 20.090 1.00 89.38 385 PHE A N 1
ATOM 3194 C CA . PHE A 1 385 ? 2.100 -4.987 19.670 1.00 89.38 385 PHE A CA 1
ATOM 3195 C C . PHE A 1 385 ? 2.431 -4.891 18.174 1.00 89.38 385 PHE A C 1
ATOM 3197 O O . PHE A 1 385 ? 1.831 -4.085 17.460 1.00 89.38 385 PHE A O 1
ATOM 3204 N N . ASN A 1 386 ? 3.345 -5.738 17.692 1.00 89.19 386 ASN A N 1
ATOM 3205 C CA . ASN A 1 386 ? 3.729 -5.786 16.283 1.00 89.19 386 ASN A CA 1
ATOM 3206 C C . ASN A 1 386 ? 2.566 -6.237 15.390 1.00 89.19 386 ASN A C 1
ATOM 3208 O O . ASN A 1 386 ? 2.382 -5.666 14.316 1.00 89.19 386 ASN A O 1
ATOM 3212 N N . ALA A 1 387 ? 1.753 -7.199 15.840 1.00 91.88 387 ALA A N 1
ATOM 3213 C CA . ALA A 1 387 ? 0.548 -7.617 15.130 1.00 91.88 387 ALA A CA 1
ATOM 3214 C C . ALA A 1 387 ? -0.436 -6.448 14.990 1.00 91.88 387 ALA A C 1
ATOM 3216 O O . ALA A 1 387 ? -0.836 -6.118 13.879 1.00 91.88 387 ALA A O 1
ATOM 3217 N N . ILE A 1 388 ? -0.738 -5.739 16.085 1.00 91.62 388 ILE A N 1
ATOM 3218 C CA . ILE A 1 388 ? -1.619 -4.560 16.053 1.00 91.62 388 ILE A CA 1
ATOM 3219 C C . ILE A 1 388 ? -1.075 -3.490 15.097 1.00 91.62 388 ILE A C 1
ATOM 3221 O O . ILE A 1 388 ? -1.834 -2.917 14.322 1.00 91.62 388 ILE A O 1
ATOM 3225 N N . ALA A 1 389 ? 0.229 -3.202 15.143 1.00 90.06 389 ALA A N 1
ATOM 3226 C CA . ALA A 1 389 ? 0.843 -2.210 14.261 1.00 90.06 389 ALA A CA 1
ATOM 3227 C C . ALA A 1 389 ? 0.750 -2.610 12.778 1.00 90.06 389 ALA A C 1
ATOM 3229 O O . ALA A 1 389 ? 0.394 -1.778 11.947 1.00 90.06 389 ALA A O 1
ATOM 3230 N N . THR A 1 390 ? 1.018 -3.881 12.468 1.00 91.38 390 THR A N 1
ATOM 3231 C CA . THR A 1 390 ? 0.955 -4.439 11.107 1.00 91.38 390 THR A CA 1
ATOM 3232 C C . THR A 1 390 ? -0.468 -4.382 10.549 1.00 91.38 390 THR A C 1
ATOM 3234 O O . THR A 1 390 ? -0.674 -3.930 9.423 1.00 91.38 390 THR A O 1
ATOM 3237 N N . LEU A 1 391 ? -1.459 -4.782 11.352 1.00 92.75 391 LEU A N 1
ATOM 3238 C CA . LEU A 1 391 ? -2.868 -4.788 10.957 1.00 92.75 391 LEU A CA 1
ATOM 3239 C C . LEU A 1 391 ? -3.413 -3.373 10.760 1.00 92.75 391 LEU A C 1
ATOM 3241 O O . LEU A 1 391 ? -3.998 -3.105 9.716 1.00 92.75 391 LEU A O 1
ATOM 3245 N N . ASN A 1 392 ? -3.156 -2.456 11.701 1.00 90.94 392 ASN A N 1
ATOM 3246 C CA . ASN A 1 392 ? -3.566 -1.056 11.557 1.00 90.94 392 ASN A CA 1
ATOM 3247 C C . ASN A 1 392 ? -2.975 -0.440 10.290 1.00 90.94 392 ASN A C 1
ATOM 3249 O O . ASN A 1 392 ? -3.709 0.094 9.475 1.00 90.94 392 ASN A O 1
ATOM 3253 N N . ARG A 1 393 ? -1.662 -0.587 10.077 1.00 89.62 393 ARG A N 1
ATOM 3254 C CA . ARG A 1 393 ? -0.991 -0.050 8.887 1.00 89.62 393 ARG A CA 1
ATOM 3255 C C . ARG A 1 393 ? -1.574 -0.609 7.585 1.00 89.62 393 ARG A C 1
ATOM 3257 O O . ARG A 1 393 ? -1.631 0.093 6.580 1.00 89.62 393 ARG A O 1
ATOM 3264 N N . SER A 1 394 ? -1.985 -1.872 7.595 1.00 89.44 394 SER A N 1
ATOM 3265 C CA . SER A 1 394 ? -2.573 -2.534 6.432 1.00 89.44 394 SER A CA 1
ATOM 3266 C C . SER A 1 394 ? -3.988 -2.051 6.132 1.00 89.44 394 SER A C 1
ATOM 3268 O O . SER A 1 394 ? -4.295 -1.765 4.977 1.00 89.44 394 SER A O 1
ATOM 3270 N N . ILE A 1 395 ? -4.817 -1.906 7.169 1.00 89.25 395 ILE A N 1
ATOM 3271 C CA . ILE A 1 395 ? -6.159 -1.323 7.063 1.00 89.25 395 ILE A CA 1
ATOM 3272 C C . ILE A 1 395 ? -6.053 0.135 6.614 1.00 89.25 395 ILE A C 1
ATOM 3274 O O . ILE A 1 395 ? -6.673 0.502 5.626 1.00 89.25 395 ILE A O 1
ATOM 3278 N N . ASP A 1 396 ? -5.191 0.932 7.250 1.00 87.69 396 ASP A N 1
ATOM 3279 C CA . ASP A 1 396 ? -4.963 2.336 6.895 1.00 87.69 396 ASP A CA 1
ATOM 3280 C C . ASP A 1 396 ? -4.512 2.485 5.434 1.00 87.69 396 ASP A C 1
ATOM 3282 O O . ASP A 1 396 ? -4.928 3.410 4.740 1.00 87.69 396 ASP A O 1
ATOM 3286 N N . ARG A 1 397 ? -3.656 1.584 4.933 1.00 86.50 397 ARG A N 1
ATOM 3287 C CA . ARG A 1 397 ? -3.226 1.622 3.529 1.00 86.50 397 ARG A CA 1
ATOM 3288 C C . ARG A 1 397 ? -4.393 1.359 2.581 1.00 86.50 397 ARG A C 1
ATOM 3290 O O . ARG A 1 397 ? -4.559 2.114 1.631 1.00 86.50 397 ARG A O 1
ATOM 3297 N N . ARG A 1 398 ? -5.208 0.340 2.841 1.00 86.62 398 ARG A N 1
ATOM 3298 C CA . ARG A 1 398 ? -6.382 0.048 2.002 1.00 86.62 398 ARG A CA 1
ATOM 3299 C C . ARG A 1 398 ? -7.443 1.140 2.092 1.00 86.62 398 ARG A C 1
ATOM 3301 O O . ARG A 1 398 ? -8.035 1.505 1.090 1.00 86.62 398 ARG A O 1
ATOM 3308 N N . ASP A 1 399 ? -7.608 1.748 3.258 1.00 84.06 399 ASP A N 1
ATOM 3309 C CA . ASP A 1 399 ? -8.531 2.865 3.447 1.00 84.06 399 ASP A CA 1
ATOM 3310 C C . ASP A 1 399 ? -8.178 4.094 2.611 1.00 84.06 399 ASP A C 1
ATOM 3312 O O . ASP A 1 399 ? -9.071 4.809 2.162 1.00 84.06 399 ASP A O 1
ATOM 3316 N N . ASN A 1 400 ? -6.882 4.362 2.443 1.00 82.69 400 ASN A N 1
ATOM 3317 C CA . ASN A 1 400 ? -6.409 5.539 1.721 1.00 82.69 400 ASN A CA 1
ATOM 3318 C C . ASN A 1 400 ? -6.295 5.316 0.209 1.00 82.69 400 ASN A C 1
ATOM 3320 O O . ASN A 1 400 ? -6.368 6.293 -0.530 1.00 82.69 400 ASN A O 1
ATOM 3324 N N . TYR A 1 401 ? -6.098 4.072 -0.237 1.00 79.62 401 TYR A N 1
ATOM 3325 C CA . TYR A 1 401 ? -5.766 3.768 -1.632 1.00 79.62 401 TYR A CA 1
ATOM 3326 C C . TYR A 1 401 ? -6.660 2.697 -2.285 1.00 79.62 401 TYR A C 1
ATOM 3328 O O . TYR A 1 401 ? -6.417 2.307 -3.418 1.00 79.62 401 TYR A O 1
ATOM 3336 N N . GLY A 1 402 ? -7.684 2.199 -1.591 1.00 79.12 402 GLY A N 1
ATOM 3337 C CA . GLY A 1 402 ? -8.625 1.218 -2.128 1.00 79.12 402 GLY A CA 1
ATOM 3338 C C . GLY A 1 402 ? -8.124 -0.229 -2.122 1.00 79.12 402 GLY A C 1
ATOM 3339 O O . GLY A 1 402 ? -7.060 -0.572 -1.588 1.00 79.12 402 GLY A O 1
ATOM 3340 N N . ASP A 1 403 ? -8.939 -1.106 -2.710 1.00 70.75 403 ASP A N 1
ATOM 3341 C CA . ASP A 1 403 ? -8.741 -2.556 -2.654 1.00 70.75 403 ASP A CA 1
ATOM 3342 C C . ASP A 1 403 ? -7.685 -3.072 -3.637 1.00 70.75 403 ASP A C 1
ATOM 3344 O O . ASP A 1 403 ? -7.077 -4.122 -3.400 1.00 70.75 403 ASP A O 1
ATOM 3348 N N . GLU A 1 404 ? -7.366 -2.298 -4.675 1.00 69.81 404 GLU A N 1
ATOM 3349 C CA . GLU A 1 404 ? -6.353 -2.662 -5.669 1.00 69.81 404 GLU A CA 1
ATOM 3350 C C . GLU A 1 404 ? -4.917 -2.622 -5.121 1.00 69.81 404 GLU A C 1
ATOM 3352 O O . GLU A 1 404 ? -3.993 -3.190 -5.720 1.00 69.81 404 GLU A O 1
ATOM 3357 N N . VAL A 1 405 ? -4.712 -2.011 -3.949 1.00 78.50 405 VAL A N 1
ATOM 3358 C CA . VAL A 1 405 ? -3.385 -1.893 -3.354 1.00 78.50 405 VAL A CA 1
ATOM 3359 C C . VAL A 1 405 ? -2.891 -3.205 -2.769 1.00 78.50 405 VAL A C 1
ATOM 3361 O O . VAL A 1 405 ? -3.429 -3.771 -1.817 1.00 78.50 405 VAL A O 1
ATOM 3364 N N . PHE A 1 406 ? -1.751 -3.636 -3.296 1.00 83.38 406 PHE A N 1
ATOM 3365 C CA . PHE A 1 406 ? -1.015 -4.776 -2.784 1.00 83.38 406 PHE A CA 1
ATOM 3366 C C . PHE A 1 406 ? -0.260 -4.448 -1.483 1.00 83.38 406 PHE A C 1
ATOM 3368 O O . PHE A 1 406 ? 0.336 -3.374 -1.337 1.00 83.38 406 PHE A O 1
ATOM 3375 N N . LEU A 1 407 ? -0.225 -5.410 -0.554 1.00 85.19 407 LEU A N 1
ATOM 3376 C CA . LEU A 1 407 ? 0.400 -5.267 0.763 1.00 85.19 407 LEU A CA 1
ATOM 3377 C C . LEU A 1 407 ? 1.662 -6.137 0.917 1.00 85.19 407 LEU A C 1
ATOM 3379 O O . LEU A 1 407 ? 1.613 -7.363 0.797 1.00 85.19 407 LEU A O 1
ATOM 3383 N N . LEU A 1 408 ? 2.788 -5.505 1.276 1.00 86.62 408 LEU A N 1
ATOM 3384 C CA . LEU A 1 408 ? 4.052 -6.171 1.638 1.00 86.62 408 LEU A CA 1
ATOM 3385 C C . LEU A 1 408 ? 3.861 -7.157 2.788 1.00 86.62 408 LEU A C 1
ATOM 3387 O O . LEU A 1 408 ? 4.449 -8.236 2.802 1.00 86.62 408 LEU A O 1
ATOM 3391 N N . ASP A 1 409 ? 3.033 -6.761 3.753 1.00 87.50 409 ASP A N 1
ATOM 3392 C CA . ASP A 1 409 ? 2.875 -7.442 5.032 1.00 87.50 409 ASP A CA 1
ATOM 3393 C C . ASP A 1 409 ? 2.047 -8.741 4.931 1.00 87.50 409 ASP A C 1
ATOM 3395 O O . ASP A 1 409 ? 1.786 -9.357 5.957 1.00 87.50 409 ASP A O 1
ATOM 3399 N N . THR A 1 410 ? 1.667 -9.217 3.736 1.00 85.31 410 THR A N 1
ATOM 3400 C CA . THR A 1 410 ? 0.866 -10.454 3.574 1.00 85.31 410 THR A CA 1
ATOM 3401 C C . THR A 1 410 ? 1.493 -11.681 4.249 1.00 85.31 410 THR A C 1
ATOM 3403 O O . THR A 1 410 ? 0.797 -12.424 4.927 1.00 85.31 410 THR A O 1
ATOM 3406 N N . GLU A 1 411 ? 2.815 -11.870 4.184 1.00 86.06 411 GLU A N 1
ATOM 3407 C CA . GLU A 1 411 ? 3.472 -12.977 4.911 1.00 86.06 411 GLU A CA 1
ATOM 3408 C C . GLU A 1 411 ? 3.429 -12.801 6.442 1.00 86.06 411 GLU A C 1
ATOM 3410 O O . GLU A 1 411 ? 3.409 -13.776 7.204 1.00 86.06 411 GLU A O 1
ATOM 3415 N N . LEU A 1 412 ? 3.430 -11.549 6.916 1.00 89.12 412 LEU A N 1
ATOM 3416 C CA . LEU A 1 412 ? 3.252 -11.246 8.335 1.00 89.12 412 LEU A CA 1
ATOM 3417 C C . LEU A 1 412 ? 1.801 -11.491 8.755 1.00 89.12 412 LEU A C 1
ATOM 3419 O O . LEU A 1 412 ? 1.582 -12.000 9.850 1.00 89.12 412 LEU A O 1
ATOM 3423 N N . MET A 1 413 ? 0.830 -11.196 7.890 1.00 90.56 413 MET A N 1
ATOM 3424 C CA . MET A 1 413 ? -0.583 -11.510 8.111 1.00 90.56 413 MET A CA 1
ATOM 3425 C C . MET A 1 413 ? -0.822 -13.014 8.210 1.00 90.56 413 MET A C 1
ATOM 3427 O O . MET A 1 413 ? -1.442 -13.438 9.180 1.00 90.56 413 MET A O 1
ATOM 3431 N N . ASP A 1 414 ? -0.240 -13.818 7.314 1.00 88.69 414 ASP A N 1
ATOM 3432 C CA . ASP A 1 414 ? -0.277 -15.287 7.404 1.00 88.69 414 ASP A CA 1
ATOM 3433 C C . ASP A 1 414 ? 0.265 -15.768 8.763 1.00 88.69 414 ASP A C 1
ATOM 3435 O O . ASP A 1 414 ? -0.291 -16.652 9.419 1.00 88.69 414 ASP A O 1
ATOM 3439 N N . SER A 1 415 ? 1.356 -15.151 9.229 1.00 90.62 415 SER A N 1
ATOM 3440 C CA . SER A 1 415 ? 1.963 -15.480 10.523 1.00 90.62 415 SER A CA 1
ATOM 3441 C C . SER A 1 415 ? 1.065 -15.086 11.702 1.00 90.62 415 SER A C 1
ATOM 3443 O O . SER A 1 415 ? 0.974 -15.833 12.678 1.00 90.62 415 SER A O 1
ATOM 3445 N N . ILE A 1 416 ? 0.384 -13.939 11.615 1.00 92.50 416 ILE A N 1
ATOM 3446 C CA . ILE A 1 416 ? -0.607 -13.480 12.598 1.00 92.50 416 ILE A CA 1
ATOM 3447 C C . ILE A 1 416 ? -1.798 -14.446 12.617 1.00 92.50 416 ILE A C 1
ATOM 3449 O O . ILE A 1 416 ? -2.209 -14.866 13.699 1.00 92.50 416 ILE A O 1
ATOM 3453 N N . ALA A 1 417 ? -2.295 -14.864 11.451 1.00 91.25 417 ALA A N 1
ATOM 3454 C CA . ALA A 1 417 ? -3.407 -15.802 11.339 1.00 91.25 417 ALA A CA 1
ATOM 3455 C C . ALA A 1 417 ? -3.098 -17.119 12.056 1.00 91.25 417 ALA A C 1
ATOM 3457 O O . ALA A 1 417 ? -3.870 -17.569 12.900 1.00 91.25 417 ALA A O 1
ATOM 3458 N N . VAL A 1 418 ? -1.908 -17.685 11.822 1.00 91.38 418 VAL A N 1
ATOM 3459 C CA . VAL A 1 418 ? -1.450 -18.909 12.501 1.00 91.38 418 VAL A CA 1
ATOM 3460 C C . VAL A 1 418 ? -1.235 -18.688 13.999 1.00 91.38 418 VAL A C 1
ATOM 3462 O O . VAL A 1 418 ? -1.584 -19.553 14.802 1.00 91.38 418 VAL A O 1
ATOM 3465 N N . GLN A 1 419 ? -0.653 -17.552 14.395 1.00 90.94 419 GLN A N 1
ATOM 3466 C CA . GLN A 1 419 ? -0.359 -17.254 15.799 1.00 90.94 419 GLN A CA 1
ATOM 3467 C C . GLN A 1 419 ? -1.631 -17.160 16.644 1.00 90.94 419 GLN A C 1
ATOM 3469 O O . GLN A 1 419 ? -1.644 -17.640 17.779 1.00 90.94 419 GLN A O 1
ATOM 3474 N N . PHE A 1 420 ? -2.668 -16.512 16.115 1.00 89.81 420 PHE A N 1
ATOM 3475 C CA . PHE A 1 420 ? -3.914 -16.301 16.839 1.00 89.81 420 PHE A CA 1
ATOM 3476 C C . PHE A 1 420 ? -4.974 -17.355 16.493 1.00 89.81 420 PHE A C 1
ATOM 3478 O O . PHE A 1 420 ? -5.893 -17.542 17.271 1.00 89.81 420 PHE A O 1
ATOM 3485 N N . GLY A 1 421 ? -4.836 -18.125 15.415 1.00 89.62 421 GLY A N 1
ATOM 3486 C CA . GLY A 1 421 ? -5.841 -19.113 15.011 1.00 89.62 421 GLY A CA 1
ATOM 3487 C C . GLY A 1 421 ? -7.136 -18.456 14.531 1.00 89.62 421 GLY A C 1
ATOM 3488 O O . GLY A 1 421 ? -8.221 -18.891 14.908 1.00 89.62 421 GLY A O 1
ATOM 3489 N N . ALA A 1 422 ? -7.006 -17.375 13.762 1.00 89.88 422 ALA A N 1
ATOM 3490 C CA . ALA A 1 422 ? -8.115 -16.660 13.144 1.00 89.88 422 ALA A CA 1
ATOM 3491 C C . ALA A 1 422 ? -7.705 -16.235 11.734 1.00 89.88 422 ALA A C 1
ATOM 3493 O O . ALA A 1 422 ? -6.626 -15.675 11.565 1.00 89.88 422 ALA A O 1
ATOM 3494 N N . ASP A 1 423 ? -8.571 -16.461 10.749 1.00 90.81 423 ASP A N 1
ATOM 3495 C CA . ASP A 1 423 ? -8.287 -16.136 9.343 1.00 90.81 423 ASP A CA 1
ATOM 3496 C C . ASP A 1 423 ? -8.744 -14.719 8.964 1.00 90.81 423 ASP A C 1
ATOM 3498 O O . ASP A 1 423 ? -8.361 -14.189 7.923 1.00 90.81 423 ASP A O 1
ATOM 3502 N N . GLN A 1 424 ? -9.547 -14.086 9.823 1.00 93.88 424 GLN A N 1
ATOM 3503 C CA . GLN A 1 424 ? -10.152 -12.780 9.583 1.00 93.88 424 GLN A CA 1
ATOM 3504 C C . GLN A 1 424 ? -9.909 -11.829 10.758 1.00 93.88 424 GLN A C 1
ATOM 3506 O O . GLN A 1 424 ? -10.015 -12.195 11.935 1.00 93.88 424 GLN A O 1
ATOM 3511 N N . VAL A 1 425 ? -9.608 -10.574 10.429 1.00 95.06 425 VAL A N 1
ATOM 3512 C CA . VAL A 1 425 ? -9.500 -9.465 11.380 1.00 95.06 425 VAL A CA 1
ATOM 3513 C C . VAL A 1 425 ? -10.699 -8.563 11.222 1.00 95.06 425 VAL A C 1
ATOM 3515 O O . VAL A 1 425 ? -10.968 -8.077 10.129 1.00 95.06 425 VAL A O 1
ATOM 3518 N N . VAL A 1 426 ? -11.367 -8.276 12.333 1.00 95.19 426 VAL A N 1
ATOM 3519 C CA . VAL A 1 426 ? -12.450 -7.301 12.372 1.00 95.19 426 VAL A CA 1
ATOM 3520 C C . VAL A 1 426 ? -11.928 -6.026 13.012 1.00 95.19 426 VAL A C 1
ATOM 3522 O O . VAL A 1 426 ? -11.488 -6.023 14.162 1.00 95.19 426 VAL A O 1
ATOM 3525 N N . TYR A 1 427 ? -12.005 -4.930 12.268 1.00 94.75 427 TYR A N 1
ATOM 3526 C CA . TYR A 1 427 ? -11.806 -3.583 12.774 1.00 94.75 427 TYR A CA 1
ATOM 3527 C C . TYR A 1 427 ? -13.141 -2.852 12.784 1.00 94.75 427 TYR A C 1
ATOM 3529 O O . TYR A 1 427 ? -13.903 -2.874 11.817 1.00 94.75 427 TYR A O 1
ATOM 3537 N N . MET A 1 428 ? -13.430 -2.182 13.894 1.00 94.19 428 MET A N 1
ATOM 3538 C CA . MET A 1 428 ? -14.659 -1.418 14.041 1.00 94.19 428 MET A CA 1
ATOM 3539 C C . MET A 1 428 ? -14.351 -0.018 14.533 1.00 94.19 428 MET A C 1
ATOM 3541 O O . MET A 1 428 ? -13.517 0.174 15.415 1.00 94.19 428 MET A O 1
ATOM 3545 N N . SER A 1 429 ? -15.092 0.966 14.040 1.00 93.88 429 SER A N 1
ATOM 3546 C CA . SER A 1 429 ? -15.083 2.300 14.627 1.00 93.88 429 SER A CA 1
ATOM 3547 C C . SER A 1 429 ? -16.493 2.814 14.873 1.00 93.88 429 SER A C 1
ATOM 3549 O O . SER A 1 429 ? -17.401 2.608 14.072 1.00 93.88 429 SER A O 1
ATOM 3551 N N . LEU A 1 430 ? -16.673 3.506 15.995 1.00 94.81 430 LEU A N 1
ATOM 3552 C CA . LEU A 1 430 ? -17.926 4.113 16.418 1.00 94.81 430 LEU A CA 1
ATOM 3553 C C . LEU A 1 430 ? -17.728 5.621 16.561 1.00 94.81 430 LEU A C 1
ATOM 3555 O O . LEU A 1 430 ? -17.045 6.097 17.470 1.00 94.81 430 LEU A O 1
ATOM 3559 N N . LYS A 1 431 ? -18.385 6.399 15.704 1.00 94.44 431 LYS A N 1
ATOM 3560 C CA . LYS A 1 431 ? -18.438 7.859 15.819 1.00 94.44 431 LYS A CA 1
ATOM 3561 C C . LYS A 1 431 ? -19.829 8.265 16.280 1.00 94.44 431 LY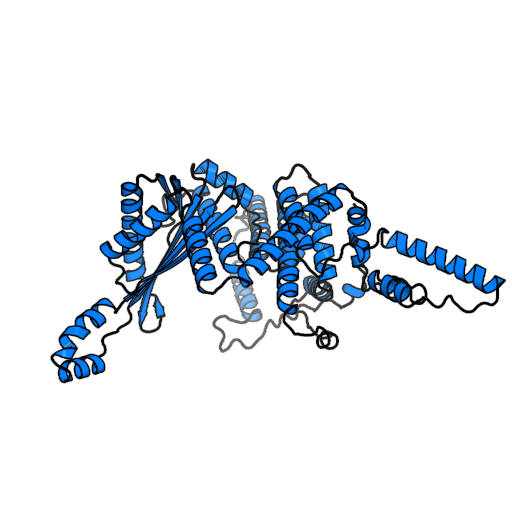S A C 1
ATOM 3563 O O . LYS A 1 431 ? -20.798 8.129 15.540 1.00 94.44 431 LYS A O 1
ATOM 3568 N N . ASN A 1 432 ? -19.932 8.788 17.498 1.00 93.12 432 ASN A N 1
ATOM 3569 C CA . ASN A 1 432 ? -21.178 9.333 18.026 1.00 93.12 432 ASN A CA 1
ATOM 3570 C C . ASN A 1 432 ? -21.131 10.863 18.028 1.00 93.12 432 ASN A C 1
ATOM 3572 O O . ASN A 1 432 ? -20.204 11.471 18.563 1.00 93.12 432 ASN A O 1
ATOM 3576 N N . LYS A 1 433 ? -22.158 11.493 17.467 1.00 89.69 433 LYS A N 1
ATOM 3577 C CA . LYS A 1 433 ? -22.345 12.940 17.478 1.00 89.69 433 LYS A CA 1
ATOM 3578 C C . LYS A 1 433 ? -23.668 13.261 18.150 1.00 89.69 433 LYS A C 1
ATOM 3580 O O . LYS A 1 433 ? -24.732 12.851 17.693 1.00 89.69 433 LYS A O 1
ATOM 3585 N N . ASN A 1 434 ? -23.604 14.039 19.223 1.00 82.44 434 ASN A N 1
ATOM 3586 C CA . ASN A 1 434 ? -24.800 14.578 19.850 1.00 82.44 434 ASN A CA 1
ATOM 3587 C C . ASN A 1 434 ? -25.191 15.877 19.133 1.00 82.44 434 ASN A C 1
ATOM 3589 O O . ASN A 1 434 ? -24.603 16.939 19.362 1.00 82.44 434 ASN A O 1
ATOM 3593 N N . GLU A 1 435 ? -26.152 15.779 18.221 1.00 72.31 435 GLU A N 1
ATOM 3594 C CA . GLU A 1 435 ? -26.729 16.945 17.570 1.00 72.31 435 GLU A CA 1
ATOM 3595 C C . GLU A 1 435 ? -27.805 17.506 18.486 1.00 72.31 435 GLU A C 1
ATOM 3597 O O . GLU A 1 435 ? -28.813 16.850 18.703 1.00 72.31 435 GLU A O 1
ATOM 3602 N N . GLN A 1 436 ? -27.614 18.710 19.034 1.00 66.56 436 GLN A N 1
ATOM 3603 C CA . GLN A 1 436 ? -28.672 19.391 19.787 1.00 66.56 436 GLN A CA 1
ATOM 3604 C C . GLN A 1 436 ? -29.823 19.769 18.837 1.00 66.56 436 GLN A C 1
ATOM 3606 O O . GLN A 1 436 ? -29.930 20.903 18.368 1.00 66.56 436 GLN A O 1
ATOM 3611 N N . ALA A 1 437 ? -30.693 18.807 18.540 1.00 65.38 437 ALA A N 1
ATOM 3612 C CA . ALA A 1 437 ? -31.903 18.967 17.754 1.00 65.38 437 ALA A CA 1
ATOM 3613 C C . ALA A 1 437 ? -32.873 19.937 18.443 1.00 65.38 437 ALA A C 1
ATOM 3615 O O . ALA A 1 437 ? -33.626 20.637 17.759 1.00 65.38 437 ALA A O 1
ATOM 3616 N N . ILE A 1 438 ? -32.801 20.028 19.776 1.00 70.38 438 ILE A N 1
ATOM 3617 C CA . ILE A 1 438 ? -33.620 20.899 20.618 1.00 70.38 438 ILE A CA 1
ATOM 3618 C C . ILE A 1 438 ? -32.857 22.185 20.946 1.00 70.38 438 ILE A C 1
ATOM 3620 O O . ILE A 1 438 ? -31.934 22.205 21.757 1.00 70.38 438 ILE A O 1
ATOM 3624 N N . THR A 1 439 ? -33.287 23.288 20.339 1.00 78.44 439 THR A N 1
ATOM 3625 C CA . THR A 1 439 ? -32.842 24.641 20.690 1.00 78.44 439 THR A CA 1
ATOM 3626 C C . THR A 1 439 ? -33.974 25.396 21.383 1.00 78.44 439 THR A C 1
ATOM 3628 O O . THR A 1 439 ? -35.148 25.088 21.174 1.00 78.44 439 THR A O 1
ATOM 3631 N N . VAL A 1 440 ? -33.645 26.412 22.190 1.00 82.25 440 VAL A N 1
ATOM 3632 C CA . VAL A 1 440 ? -34.655 27.253 22.867 1.00 82.25 440 VAL A CA 1
ATOM 3633 C C . VAL A 1 440 ? -35.695 27.814 21.878 1.00 82.25 440 VAL A C 1
ATOM 3635 O O . VAL A 1 440 ? -36.884 27.680 22.158 1.00 82.25 440 VAL A O 1
ATOM 3638 N N . PRO A 1 441 ? -35.321 28.332 20.687 1.00 83.88 441 PRO A N 1
ATOM 3639 C CA . PRO A 1 441 ? -36.304 28.759 19.690 1.00 83.88 441 PRO A CA 1
ATOM 3640 C C . PRO A 1 441 ? -37.230 27.634 19.211 1.00 83.88 441 PRO A C 1
ATOM 3642 O O . PRO A 1 441 ? -38.434 27.846 19.100 1.00 83.88 441 PRO A O 1
ATOM 3645 N N . LYS A 1 442 ? -36.707 26.421 18.978 1.00 81.81 442 LYS A N 1
ATOM 3646 C CA . LYS A 1 442 ? -37.531 25.268 18.579 1.00 81.81 442 LYS A CA 1
ATOM 3647 C C . LYS A 1 442 ? -38.507 24.859 19.683 1.00 81.81 442 LYS A C 1
ATOM 3649 O O . LYS A 1 442 ? -39.650 24.546 19.378 1.00 81.81 442 LYS A O 1
ATOM 3654 N N . LEU A 1 443 ? -38.095 24.913 20.952 1.00 82.38 443 LEU A N 1
ATOM 3655 C CA . LEU A 1 443 ? -38.988 24.658 22.090 1.00 82.38 443 LEU A CA 1
ATOM 3656 C C . LEU A 1 443 ? -40.116 25.689 22.185 1.00 82.38 443 LEU A C 1
ATOM 3658 O O . LEU A 1 443 ? -41.257 25.308 22.429 1.00 82.38 443 LEU A O 1
ATOM 3662 N N . VAL A 1 444 ? -39.817 26.970 21.950 1.00 85.19 444 VAL A N 1
ATOM 3663 C CA . VAL A 1 444 ? -40.830 28.038 21.913 1.00 85.19 444 VAL A CA 1
ATOM 3664 C C . VAL A 1 444 ? -41.811 27.828 20.756 1.00 85.19 444 VAL A C 1
ATOM 3666 O O . VAL A 1 444 ? -43.015 27.966 20.931 1.00 85.19 444 VAL A O 1
ATOM 3669 N N . VAL A 1 445 ? -41.332 27.433 19.575 1.00 85.12 445 VAL A N 1
ATOM 3670 C CA . VAL A 1 445 ? -42.216 27.112 18.442 1.00 85.12 445 VAL A CA 1
ATOM 3671 C C . VAL A 1 445 ? -43.099 25.897 18.751 1.00 85.12 445 VAL A C 1
ATOM 3673 O O . VAL A 1 445 ? -44.298 25.930 18.484 1.00 85.12 445 VAL A O 1
ATOM 3676 N N . LEU A 1 446 ? -42.546 24.844 19.361 1.00 83.62 446 LEU A N 1
ATOM 3677 C CA . LEU A 1 446 ? -43.306 23.648 19.747 1.00 83.62 446 LEU A CA 1
ATOM 3678 C C . LEU A 1 446 ? -44.363 23.937 20.821 1.00 83.62 446 LEU A C 1
ATOM 3680 O O . LEU A 1 446 ? -45.416 23.302 20.801 1.00 83.62 446 LEU A O 1
ATOM 3684 N N . SER A 1 447 ? -44.112 24.883 21.734 1.00 82.56 447 SER A N 1
ATOM 3685 C CA . SER A 1 447 ? -45.099 25.285 22.743 1.00 82.56 447 SER A CA 1
ATOM 3686 C C . SER A 1 447 ? -46.220 26.146 22.156 1.00 82.56 447 SER A C 1
ATOM 3688 O O . SER A 1 447 ? -47.366 26.008 22.578 1.00 82.56 447 SER A O 1
ATOM 3690 N N . ILE A 1 448 ? -45.921 26.972 21.146 1.00 86.69 448 ILE A N 1
ATOM 3691 C CA . ILE A 1 448 ? -46.927 27.739 20.393 1.00 86.69 448 ILE A CA 1
ATOM 3692 C C . ILE A 1 448 ? -47.796 26.807 19.533 1.00 86.69 448 ILE A C 1
ATOM 3694 O O . ILE A 1 448 ? -49.007 26.995 19.454 1.00 86.69 448 ILE A O 1
ATOM 3698 N N . LEU A 1 449 ? -47.204 25.779 18.918 1.00 84.31 449 LEU A N 1
ATOM 3699 C CA . LEU A 1 449 ? -47.891 24.810 18.052 1.00 84.31 449 LEU A CA 1
ATOM 3700 C C . LEU A 1 449 ? -48.543 23.646 18.823 1.00 84.31 449 LEU A C 1
ATOM 3702 O O . LEU A 1 449 ? -48.725 22.556 18.276 1.00 84.31 449 LEU A O 1
ATOM 3706 N N . PHE A 1 450 ? -48.893 23.827 20.095 1.00 80.25 450 PHE A N 1
ATOM 3707 C CA . PHE A 1 450 ? -49.616 22.806 20.854 1.00 80.25 450 PHE A CA 1
ATOM 3708 C C . PHE A 1 450 ? -51.028 22.593 20.260 1.00 80.25 450 PHE A C 1
ATOM 3710 O O . PHE A 1 450 ? -51.723 23.579 20.016 1.00 80.25 450 PHE A O 1
ATOM 3717 N N . PRO A 1 451 ? -51.495 21.345 20.023 1.00 83.69 451 PRO A N 1
ATOM 3718 C CA . PRO A 1 451 ? -50.926 20.065 20.465 1.00 83.69 451 PRO A CA 1
ATOM 3719 C C . PRO A 1 451 ? -49.963 19.377 19.478 1.00 83.69 451 PRO A C 1
ATOM 3721 O O . PRO A 1 451 ? -49.339 18.385 19.852 1.00 83.69 451 PRO A O 1
ATOM 3724 N N . LEU A 1 452 ? -49.790 19.875 18.246 1.00 81.56 452 LEU A N 1
ATOM 3725 C CA . LEU A 1 452 ? -48.893 19.270 17.241 1.00 81.56 452 LEU A CA 1
ATOM 3726 C C . LEU A 1 452 ? -47.446 19.149 17.746 1.00 81.56 452 LEU A C 1
ATOM 3728 O O . LEU A 1 452 ? -46.770 18.154 17.481 1.00 81.56 452 LEU A O 1
ATOM 3732 N N . GLY A 1 453 ? -46.993 20.118 18.546 1.00 78.94 453 GLY A N 1
ATOM 3733 C CA . GLY A 1 453 ? -45.675 20.084 19.176 1.00 78.94 453 GLY A CA 1
ATOM 3734 C C . GLY A 1 453 ? -45.441 18.873 20.088 1.00 78.94 453 GLY A C 1
ATOM 3735 O O . GLY A 1 453 ? -44.314 18.390 20.157 1.00 78.94 453 GLY A O 1
ATOM 3736 N N . VAL A 1 454 ? -46.484 18.317 20.720 1.00 84.12 454 VAL A N 1
ATOM 3737 C CA . VAL A 1 454 ? -46.374 17.118 21.578 1.00 84.12 454 VAL A CA 1
ATOM 3738 C C . VAL A 1 454 ? -46.047 15.873 20.763 1.00 84.12 454 VAL A C 1
ATOM 3740 O O . VAL A 1 454 ? -45.294 15.027 21.229 1.00 84.12 454 VAL A O 1
ATOM 3743 N N . PHE A 1 455 ? -46.561 15.773 19.536 1.00 84.00 455 PHE A N 1
ATOM 3744 C CA . PHE A 1 455 ? -46.244 14.658 18.642 1.00 84.00 455 PHE A CA 1
ATOM 3745 C C . PHE A 1 455 ? -44.840 14.787 18.041 1.00 84.00 455 PHE A C 1
ATOM 3747 O O . PHE A 1 455 ? -44.175 13.783 17.793 1.00 84.00 455 PHE A O 1
ATOM 3754 N N . TYR A 1 456 ? -44.358 16.017 17.842 1.00 81.50 456 TYR A N 1
ATOM 3755 C CA . TYR A 1 456 ? -43.048 16.272 17.236 1.00 81.50 456 TYR A CA 1
ATOM 3756 C C . TYR A 1 456 ? -41.885 16.264 18.243 1.00 81.50 456 TYR A C 1
ATOM 3758 O O . TYR A 1 456 ? -40.746 15.968 17.876 1.00 81.50 456 TYR A O 1
ATOM 3766 N N . LEU A 1 457 ? -42.154 16.567 19.516 1.00 80.94 457 LEU A N 1
ATOM 3767 C CA . LEU A 1 457 ? -41.139 16.639 20.568 1.00 80.94 457 LEU A CA 1
ATOM 3768 C C . LEU A 1 457 ? -40.415 15.295 20.803 1.00 80.94 457 LEU A C 1
ATOM 3770 O O . LEU A 1 457 ? -39.185 15.316 20.825 1.00 80.94 457 LEU A O 1
ATOM 3774 N N . PRO A 1 458 ? -41.091 14.127 20.894 1.00 80.88 458 PRO A N 1
ATOM 3775 C CA . PRO A 1 458 ? -40.415 12.835 20.996 1.00 80.88 458 PRO A CA 1
ATOM 3776 C C . PRO A 1 458 ? -39.472 12.567 19.823 1.00 80.88 458 PRO A C 1
ATOM 3778 O O . PRO A 1 458 ? -38.345 12.139 20.044 1.00 80.88 458 PRO A O 1
ATOM 3781 N N . LYS A 1 459 ? -39.884 12.894 18.588 1.00 78.94 459 LYS A N 1
ATOM 3782 C CA . LYS A 1 459 ? -39.042 12.740 17.391 1.00 78.94 459 LYS A CA 1
ATOM 3783 C C . LYS A 1 459 ? -37.767 13.579 17.490 1.00 78.94 459 LYS A C 1
ATOM 3785 O O . LYS A 1 459 ? -36.695 13.101 17.150 1.00 78.94 459 LYS A O 1
ATOM 3790 N N . LEU A 1 460 ? -37.858 14.809 17.998 1.00 77.19 460 LEU A N 1
ATOM 3791 C CA . LEU A 1 460 ? -36.691 15.675 18.199 1.00 77.19 460 LEU A CA 1
ATOM 3792 C C . LEU A 1 460 ? -35.791 15.222 19.357 1.00 77.19 460 LEU A C 1
ATOM 3794 O O . LEU A 1 460 ? -34.581 15.392 19.265 1.00 77.19 460 LEU A O 1
ATOM 3798 N N . ILE A 1 461 ? -36.360 14.656 20.426 1.00 76.00 461 ILE A N 1
ATOM 3799 C CA . ILE A 1 461 ? -35.590 14.087 21.545 1.00 76.00 461 ILE A CA 1
ATOM 3800 C C . ILE A 1 461 ? -34.830 12.836 21.088 1.00 76.00 461 ILE A C 1
ATOM 3802 O O . ILE A 1 461 ? -33.652 12.685 21.405 1.00 76.00 461 ILE A O 1
ATOM 3806 N N . LEU A 1 462 ? -35.494 11.952 20.339 1.00 72.62 462 LEU A N 1
ATOM 3807 C CA . LEU A 1 462 ? -34.910 10.700 19.858 1.00 72.62 462 LEU A CA 1
ATOM 3808 C C . LEU A 1 462 ? -33.872 10.942 18.755 1.00 72.62 462 LEU A C 1
ATOM 3810 O O . LEU A 1 462 ? -32.822 10.308 18.772 1.00 72.62 462 LEU A O 1
ATOM 3814 N N . ASN A 1 463 ? -34.094 11.932 17.884 1.00 74.06 463 ASN A N 1
ATOM 3815 C CA . ASN A 1 463 ? -33.177 12.266 16.789 1.00 74.06 463 ASN A CA 1
ATOM 3816 C C . ASN A 1 463 ? -32.055 13.242 17.195 1.00 74.06 463 ASN A C 1
ATOM 3818 O O . ASN A 1 463 ? -31.480 13.929 16.355 1.00 74.06 463 ASN A O 1
ATOM 3822 N N . ASN A 1 464 ? -31.752 13.342 18.491 1.00 81.19 464 ASN A N 1
ATOM 3823 C CA . ASN A 1 464 ? -30.737 14.251 19.031 1.00 81.19 464 ASN A CA 1
ATOM 3824 C C . ASN A 1 464 ? -29.327 13.627 19.028 1.00 81.19 464 ASN A C 1
ATOM 3826 O O . ASN A 1 464 ? -28.389 14.117 19.657 1.00 81.19 464 ASN A O 1
ATOM 3830 N N . SER A 1 465 ? -29.159 12.463 18.412 1.00 84.25 465 SER A N 1
ATOM 3831 C CA . SER A 1 465 ? -27.876 11.778 18.321 1.00 84.25 465 SER A CA 1
ATOM 3832 C C . SER A 1 465 ? -27.794 11.033 17.005 1.00 84.25 465 SER A C 1
ATOM 3834 O O . SER A 1 465 ? -28.769 10.439 16.560 1.00 84.25 465 SER A O 1
ATOM 3836 N N . ALA A 1 466 ? -26.620 11.097 16.399 1.00 88.75 466 ALA A N 1
ATOM 3837 C CA . ALA A 1 466 ? -26.266 10.333 15.224 1.00 88.75 466 ALA A CA 1
ATOM 3838 C C . ALA A 1 466 ? -25.068 9.459 15.583 1.00 88.75 466 ALA A C 1
ATOM 3840 O O . ALA A 1 466 ? -24.104 9.927 16.197 1.00 88.75 466 ALA A O 1
ATOM 3841 N N . THR A 1 467 ? -25.142 8.192 15.214 1.00 91.62 467 THR A N 1
ATOM 3842 C CA . THR A 1 467 ? -24.096 7.208 15.451 1.00 91.62 467 THR A CA 1
ATOM 3843 C C . THR A 1 467 ? -23.725 6.586 14.114 1.00 91.62 467 THR A C 1
ATOM 3845 O O . THR A 1 467 ? -24.594 6.166 13.354 1.00 91.62 467 THR A O 1
ATOM 3848 N N . LYS A 1 468 ? -22.430 6.577 13.814 1.00 94.25 468 LYS A N 1
ATOM 3849 C CA . LYS A 1 468 ? -21.846 5.974 12.619 1.00 94.25 468 LYS A CA 1
ATOM 3850 C C . LYS A 1 468 ? -20.961 4.813 13.064 1.00 94.25 468 LYS A C 1
ATOM 3852 O O . LYS A 1 468 ? -20.030 5.046 13.838 1.00 94.25 468 LYS A O 1
ATOM 3857 N N . TYR A 1 469 ? -21.253 3.610 12.594 1.00 94.50 469 TYR A N 1
ATOM 3858 C CA . TYR A 1 469 ? -20.400 2.435 12.739 1.00 94.50 469 TYR A CA 1
ATOM 3859 C C . TYR A 1 469 ? -19.665 2.242 11.417 1.00 94.50 469 TYR A C 1
ATOM 3861 O O . TYR A 1 469 ? -20.309 2.257 10.375 1.00 94.50 469 TYR A O 1
ATOM 3869 N N . ASN A 1 470 ? -18.349 2.076 11.442 1.00 94.12 470 ASN A N 1
ATOM 3870 C CA . ASN A 1 470 ? -17.616 1.572 10.283 1.00 94.12 470 ASN A CA 1
ATOM 3871 C C . ASN A 1 470 ? -17.083 0.189 10.649 1.00 94.12 470 ASN A C 1
ATOM 3873 O O . ASN A 1 470 ? -16.520 0.034 11.736 1.00 94.12 470 ASN A O 1
ATOM 3877 N N . VAL A 1 471 ? -17.301 -0.791 9.782 1.00 94.00 471 VAL A N 1
ATOM 3878 C CA . VAL A 1 471 ? -16.959 -2.199 9.991 1.00 94.00 471 VAL A CA 1
ATOM 3879 C C . VAL A 1 471 ? -16.069 -2.627 8.849 1.00 94.00 471 VAL A C 1
ATOM 3881 O O . VAL A 1 471 ? -16.442 -2.480 7.691 1.00 94.00 471 VAL A O 1
ATOM 3884 N N . LYS A 1 472 ? -14.892 -3.137 9.185 1.00 94.00 472 LYS A N 1
ATOM 3885 C CA . LYS A 1 472 ? -13.918 -3.601 8.210 1.00 94.00 472 LYS A CA 1
ATOM 3886 C C . LYS A 1 472 ? -13.518 -5.011 8.559 1.00 94.00 472 LYS A C 1
ATOM 3888 O O . LYS A 1 472 ? -13.189 -5.274 9.718 1.00 94.00 472 LYS A O 1
ATOM 3893 N N . VAL A 1 473 ? -13.552 -5.894 7.575 1.00 93.88 473 VAL A N 1
ATOM 3894 C CA . VAL A 1 473 ? -13.092 -7.268 7.732 1.00 93.88 473 VAL A CA 1
ATOM 3895 C C . VAL A 1 473 ? -11.961 -7.499 6.748 1.00 93.88 473 VAL A C 1
ATOM 3897 O O . VAL A 1 473 ? -12.153 -7.392 5.542 1.00 93.88 473 VAL A O 1
ATOM 3900 N N . LEU A 1 474 ? -10.774 -7.774 7.280 1.00 92.44 474 LEU A N 1
ATOM 3901 C CA . LEU A 1 474 ? -9.573 -8.089 6.516 1.00 92.44 474 LEU A CA 1
ATOM 3902 C C . LEU A 1 474 ? -9.361 -9.606 6.544 1.00 92.44 474 LEU A C 1
ATOM 3904 O O . LEU A 1 474 ? -9.201 -10.182 7.622 1.00 92.44 474 LEU A O 1
ATOM 3908 N N . ASP A 1 475 ? -9.326 -10.235 5.374 1.00 91.12 475 ASP A N 1
ATOM 3909 C CA . ASP A 1 475 ? -8.884 -11.620 5.207 1.00 91.12 475 ASP A CA 1
ATOM 3910 C C . ASP A 1 475 ? -7.356 -11.660 5.325 1.00 91.12 475 ASP A C 1
ATOM 3912 O O . ASP A 1 475 ? -6.647 -11.010 4.556 1.00 91.12 475 ASP A O 1
ATOM 3916 N N . LEU A 1 476 ? -6.832 -12.401 6.301 1.00 90.12 476 LEU A N 1
ATOM 3917 C CA . LEU A 1 476 ? -5.394 -12.461 6.567 1.00 90.12 476 LEU A CA 1
ATOM 3918 C C . LEU A 1 476 ? -4.618 -13.305 5.555 1.00 90.12 476 LEU A C 1
ATOM 3920 O O . LEU A 1 476 ? -3.424 -13.072 5.385 1.00 90.12 476 LEU A O 1
ATOM 3924 N N . THR A 1 477 ? -5.277 -14.248 4.881 1.00 84.25 477 THR A N 1
ATOM 3925 C CA . THR A 1 477 ? -4.643 -15.140 3.898 1.00 84.25 477 THR A CA 1
ATOM 3926 C C . THR A 1 477 ? -4.480 -14.436 2.553 1.00 84.25 477 THR A C 1
ATOM 3928 O O . THR A 1 477 ? -3.450 -14.543 1.876 1.00 84.25 477 THR A O 1
ATOM 3931 N N . LYS A 1 478 ? -5.517 -13.702 2.140 1.00 82.38 478 LYS A N 1
ATOM 3932 C CA . LYS A 1 478 ? -5.497 -12.898 0.912 1.00 82.38 478 LYS A CA 1
ATOM 3933 C C . LYS A 1 478 ? -4.830 -11.544 1.140 1.00 82.38 478 LYS A C 1
ATOM 3935 O O . LYS A 1 478 ? -4.171 -11.017 0.247 1.00 82.38 478 LYS A O 1
ATOM 3940 N N . GLY A 1 479 ? -4.948 -11.014 2.356 1.00 83.88 479 GLY A N 1
ATOM 3941 C CA . GLY A 1 479 ? -4.566 -9.654 2.706 1.00 83.88 479 GLY A CA 1
ATOM 3942 C C . GLY A 1 479 ? -5.526 -8.614 2.138 1.00 83.88 479 GLY A C 1
ATOM 3943 O O . GLY A 1 479 ? -5.093 -7.485 1.935 1.00 83.88 479 GLY A O 1
ATOM 3944 N N . GLU A 1 480 ? -6.774 -8.979 1.843 1.00 85.62 480 GLU A N 1
ATOM 3945 C CA . GLU A 1 480 ? -7.807 -8.167 1.173 1.00 85.62 480 GLU A CA 1
ATOM 3946 C C . GLU A 1 480 ? -8.917 -7.771 2.153 1.00 85.62 480 GLU A C 1
ATOM 3948 O O . GLU A 1 480 ? -9.236 -8.533 3.071 1.00 85.62 480 GLU A O 1
ATOM 3953 N N . LEU A 1 481 ? -9.498 -6.577 1.984 1.00 88.38 481 LEU A N 1
ATOM 3954 C CA . LEU A 1 481 ? -10.715 -6.216 2.710 1.00 88.38 481 LEU A CA 1
ATOM 3955 C C . LEU A 1 481 ? -11.889 -6.924 2.039 1.00 88.38 481 LEU A C 1
ATOM 3957 O O . LEU A 1 481 ? -12.192 -6.664 0.884 1.00 88.38 481 LEU A O 1
ATOM 3961 N N . VAL A 1 482 ? -12.536 -7.827 2.768 1.00 90.19 482 VAL A N 1
ATOM 3962 C CA . VAL A 1 482 ? -13.743 -8.523 2.296 1.00 90.19 482 VAL A CA 1
ATOM 3963 C C . VAL A 1 482 ? -15.017 -7.773 2.679 1.00 90.19 482 VAL A C 1
ATOM 3965 O O . VAL A 1 482 ? -16.059 -7.984 2.079 1.00 90.19 482 VAL A O 1
ATOM 3968 N N . VAL A 1 483 ? -14.933 -6.881 3.671 1.00 90.69 483 VAL A N 1
ATOM 3969 C CA . VAL A 1 483 ? -16.023 -5.984 4.076 1.00 90.69 483 VAL A CA 1
ATOM 3970 C C . VAL A 1 483 ? -15.427 -4.622 4.412 1.00 90.69 483 VAL A C 1
ATOM 3972 O O . VAL A 1 483 ? -14.458 -4.553 5.173 1.00 90.69 483 VAL A O 1
ATOM 3975 N N . ASN A 1 484 ? -16.025 -3.540 3.910 1.00 91.06 484 ASN A N 1
ATOM 3976 C CA . ASN A 1 484 ? -15.681 -2.158 4.261 1.00 91.06 484 ASN A CA 1
ATOM 3977 C C . ASN A 1 484 ? -16.944 -1.291 4.321 1.00 91.06 484 ASN A C 1
ATOM 3979 O O . ASN A 1 484 ? -17.216 -0.472 3.449 1.00 91.06 484 ASN A O 1
ATOM 3983 N N . GLU A 1 485 ? -17.722 -1.478 5.382 1.00 90.19 485 GLU A N 1
ATOM 3984 C CA . GLU A 1 485 ? -19.089 -0.983 5.446 1.00 90.19 485 GLU A CA 1
ATOM 3985 C C . GLU A 1 485 ? -19.308 0.115 6.471 1.00 90.19 485 GLU A C 1
ATOM 3987 O O . GLU A 1 485 ? -18.686 0.175 7.536 1.00 90.19 485 GLU A O 1
ATOM 3992 N N . THR A 1 486 ? -20.246 1.000 6.146 1.00 91.19 486 THR A N 1
ATOM 3993 C CA . THR A 1 486 ? -20.615 2.142 6.976 1.00 91.19 486 THR A CA 1
ATOM 3994 C C . THR A 1 486 ? -22.099 2.103 7.314 1.00 91.19 486 THR A C 1
ATOM 3996 O O . THR A 1 486 ? -22.954 2.381 6.482 1.00 91.19 486 THR A O 1
ATOM 3999 N N . TYR A 1 487 ? -22.412 1.915 8.593 1.00 90.62 487 TYR A N 1
ATOM 4000 C CA . TYR A 1 487 ? -23.779 1.945 9.100 1.00 90.62 487 TYR A CA 1
ATOM 4001 C C . TYR A 1 487 ? -24.057 3.267 9.805 1.00 90.62 487 TYR A C 1
ATOM 4003 O O . TYR A 1 487 ? -23.426 3.611 10.810 1.00 90.62 487 TYR A O 1
ATOM 4011 N N . PHE A 1 488 ? -25.039 4.013 9.308 1.00 90.88 488 PHE A N 1
ATOM 4012 C CA . PHE A 1 488 ? -25.492 5.256 9.922 1.00 90.88 488 PHE A CA 1
ATOM 4013 C C . PHE A 1 488 ? -26.846 5.069 10.607 1.00 90.88 488 PHE A C 1
ATOM 4015 O O . PHE A 1 488 ? -27.800 4.579 10.009 1.00 90.88 488 PHE A O 1
ATOM 4022 N N . ALA A 1 489 ? -26.952 5.516 11.856 1.00 87.88 489 ALA A N 1
ATOM 4023 C CA . ALA A 1 489 ? -28.199 5.484 12.605 1.00 87.88 489 ALA A CA 1
ATOM 4024 C C . ALA A 1 489 ? -28.420 6.788 13.379 1.00 87.88 489 ALA A C 1
ATOM 4026 O O . ALA A 1 489 ? -27.537 7.289 14.078 1.00 87.88 489 ALA A O 1
ATOM 4027 N N . VAL A 1 490 ? -29.638 7.328 13.298 1.00 87.19 490 VAL A N 1
ATOM 4028 C CA . VAL A 1 490 ? -30.063 8.498 14.081 1.00 87.19 490 VAL A CA 1
ATOM 4029 C C . VAL A 1 490 ? -30.592 8.026 15.438 1.00 87.19 490 VAL A C 1
ATOM 4031 O O . VAL A 1 490 ? -31.791 8.043 15.707 1.00 87.19 490 VAL A O 1
ATOM 4034 N N . GLU A 1 491 ? -29.688 7.527 16.276 1.00 87.06 491 GLU A N 1
ATOM 4035 C CA . GLU A 1 491 ? -30.000 6.976 17.594 1.00 87.06 491 GLU A CA 1
ATOM 4036 C C . GLU A 1 491 ? -28.870 7.249 18.606 1.00 87.06 491 GLU A C 1
ATOM 4038 O O . GLU A 1 491 ? -27.712 7.476 18.221 1.00 87.06 491 GLU A O 1
ATOM 4043 N N . PRO A 1 492 ? -29.168 7.253 19.920 1.00 85.44 492 PRO A N 1
ATOM 4044 C CA . PRO A 1 492 ? -28.146 7.424 20.943 1.00 85.44 492 PRO A CA 1
ATOM 4045 C C . PRO A 1 492 ? -27.269 6.174 21.066 1.00 85.44 492 PRO A C 1
ATOM 4047 O O . PRO A 1 492 ? -27.760 5.048 21.019 1.00 85.44 492 PRO A O 1
ATOM 4050 N N . SER A 1 493 ? -25.981 6.365 21.351 1.00 88.62 493 SER A N 1
ATOM 4051 C CA . SER A 1 493 ? -24.994 5.289 21.516 1.00 88.62 493 SER A CA 1
ATOM 4052 C C . SER A 1 493 ? -25.089 4.574 22.877 1.00 88.62 493 SER A C 1
ATOM 4054 O O . SER A 1 493 ? -24.092 4.347 23.554 1.00 88.62 493 SER A O 1
ATOM 4056 N N . SER A 1 494 ? -26.306 4.265 23.334 1.00 90.94 494 SER A N 1
ATOM 4057 C CA . SER A 1 494 ? -26.518 3.481 24.560 1.00 90.94 494 SER A CA 1
ATOM 4058 C C . SER A 1 494 ? -26.217 1.999 24.321 1.00 90.94 494 SER A C 1
ATOM 4060 O O . SER A 1 494 ? -26.397 1.516 23.203 1.00 90.94 494 SER A O 1
ATOM 4062 N N . LYS A 1 495 ? -25.892 1.249 25.383 1.00 94.38 495 LYS A N 1
ATOM 4063 C CA . LYS A 1 495 ? -25.650 -0.206 25.312 1.00 94.38 495 LYS A CA 1
ATOM 4064 C C . LYS A 1 495 ? -26.727 -0.974 24.552 1.00 94.38 495 LYS A C 1
ATOM 4066 O O . LYS A 1 495 ? -26.398 -1.841 23.760 1.00 94.38 495 LYS A O 1
ATOM 4071 N N . LYS A 1 496 ? -28.005 -0.634 24.754 1.00 94.00 496 LYS A N 1
ATOM 4072 C CA . LYS A 1 496 ? -29.127 -1.322 24.100 1.00 94.00 496 LYS A CA 1
ATOM 4073 C C . LYS A 1 496 ? -29.131 -1.117 22.583 1.00 94.00 496 LYS A C 1
ATOM 4075 O O . LYS A 1 496 ? -29.318 -2.077 21.850 1.00 94.00 496 LYS A O 1
ATOM 4080 N N . PHE A 1 497 ? -28.934 0.119 22.123 1.00 92.38 497 PHE A N 1
ATOM 4081 C CA . PHE A 1 497 ? -28.878 0.418 20.688 1.00 92.38 497 PHE A CA 1
ATOM 4082 C C . PHE A 1 497 ? -27.621 -0.176 20.051 1.00 92.38 497 PHE A C 1
ATOM 4084 O O . PHE A 1 497 ? -27.729 -0.833 19.022 1.00 92.38 497 PHE A O 1
ATOM 4091 N N . MET A 1 498 ? -26.463 -0.053 20.714 1.00 94.88 498 MET A N 1
ATOM 4092 C CA . MET A 1 498 ? -25.234 -0.719 20.269 1.00 94.88 498 MET A CA 1
ATOM 4093 C C . MET A 1 498 ? -25.433 -2.227 20.141 1.00 94.88 498 MET A C 1
ATOM 4095 O O . MET A 1 498 ? -25.047 -2.800 19.135 1.00 94.88 498 MET A O 1
ATOM 4099 N N . HIS A 1 499 ? -26.091 -2.858 21.113 1.00 96.56 499 HIS A N 1
ATOM 4100 C CA . HIS A 1 499 ? -26.335 -4.295 21.104 1.00 96.56 499 HIS A CA 1
ATOM 4101 C C . HIS A 1 499 ? -27.189 -4.724 19.912 1.00 96.56 499 HIS A C 1
ATOM 4103 O O . HIS A 1 499 ? -26.810 -5.646 19.207 1.00 96.56 499 HIS A O 1
ATOM 4109 N N . VAL A 1 500 ? -28.287 -4.014 19.633 1.00 95.31 500 VAL A N 1
ATOM 4110 C CA . VAL A 1 500 ? -29.142 -4.305 18.470 1.00 95.31 500 VAL A CA 1
ATOM 4111 C C . VAL A 1 500 ? -28.371 -4.159 17.155 1.00 95.31 500 VAL A C 1
ATOM 4113 O O . VAL A 1 500 ? -28.496 -5.017 16.287 1.00 95.31 500 VAL A O 1
ATOM 4116 N N . ARG A 1 501 ? -27.564 -3.100 16.999 1.00 94.06 501 ARG A N 1
ATOM 4117 C CA . ARG A 1 501 ? -26.794 -2.871 15.764 1.00 94.06 501 ARG A CA 1
ATOM 4118 C C . ARG A 1 501 ? -25.678 -3.878 15.579 1.00 94.06 501 ARG A C 1
ATOM 4120 O O . ARG A 1 501 ? -25.566 -4.451 14.507 1.00 94.06 501 ARG A O 1
ATOM 4127 N N . LEU A 1 502 ? -24.888 -4.107 16.621 1.00 95.25 502 LEU A N 1
ATOM 4128 C CA . LEU A 1 502 ? -23.812 -5.086 16.579 1.00 95.25 502 LEU A CA 1
ATOM 4129 C C . LEU A 1 502 ? -24.369 -6.491 16.356 1.00 95.25 502 LEU A C 1
ATOM 4131 O O . LEU A 1 502 ? -23.793 -7.230 15.574 1.00 95.25 502 LEU A O 1
ATOM 4135 N N . ASN A 1 503 ? -25.503 -6.843 16.972 1.00 96.31 503 ASN A N 1
ATOM 4136 C CA . ASN A 1 503 ? -26.162 -8.123 16.722 1.00 96.31 503 ASN A CA 1
ATOM 4137 C C . ASN A 1 503 ? -26.566 -8.261 15.252 1.00 96.31 503 ASN A C 1
ATOM 4139 O O . ASN A 1 503 ? -26.207 -9.258 14.647 1.00 96.31 503 ASN A O 1
ATOM 4143 N N . ALA A 1 504 ? -27.203 -7.247 14.657 1.00 94.12 504 ALA A N 1
ATOM 4144 C CA . ALA A 1 504 ? -27.544 -7.276 13.235 1.00 94.12 504 ALA A CA 1
ATOM 4145 C C . ALA A 1 504 ? -26.302 -7.429 12.336 1.00 94.12 504 ALA A C 1
ATOM 4147 O O . ALA A 1 504 ? -26.280 -8.318 11.492 1.00 94.12 504 ALA A O 1
ATOM 4148 N N . ILE A 1 505 ? -25.260 -6.624 12.573 1.00 94.00 505 ILE A N 1
ATOM 4149 C CA . ILE A 1 505 ? -24.005 -6.652 11.805 1.00 94.00 505 ILE A CA 1
ATOM 4150 C C . ILE A 1 505 ? -23.342 -8.030 11.904 1.00 94.00 505 ILE A C 1
ATOM 4152 O O . ILE A 1 505 ? -23.080 -8.661 10.889 1.00 94.00 505 ILE A O 1
ATOM 4156 N N . PHE A 1 506 ? -23.083 -8.530 13.115 1.00 95.19 506 PHE A N 1
ATOM 4157 C CA . PHE A 1 506 ? -22.412 -9.823 13.283 1.00 95.19 506 PHE A CA 1
ATOM 4158 C C . PHE A 1 506 ? -23.282 -10.999 12.841 1.00 95.19 506 PHE A C 1
ATOM 4160 O O . PHE A 1 506 ? -22.751 -12.009 12.396 1.00 95.19 506 PHE A O 1
ATOM 4167 N N . HIS A 1 507 ? -24.608 -10.878 12.936 1.00 94.75 507 HIS A N 1
ATOM 4168 C CA . HIS A 1 507 ? -25.508 -11.898 12.420 1.00 94.75 507 HIS A CA 1
ATOM 4169 C C . HIS A 1 507 ? -25.429 -11.994 10.895 1.00 94.75 507 HIS A C 1
ATOM 4171 O O . HIS A 1 507 ? -25.374 -13.109 10.393 1.00 94.75 507 HIS A O 1
ATOM 4177 N N . GLN A 1 508 ? -25.372 -10.861 10.186 1.00 92.50 508 GLN A N 1
ATOM 4178 C CA . GLN A 1 508 ? -25.131 -10.832 8.739 1.00 92.50 508 GLN A CA 1
ATOM 4179 C C . GLN A 1 508 ? -23.759 -11.428 8.409 1.00 92.50 508 GLN A C 1
ATOM 4181 O O . GLN A 1 508 ? -23.697 -12.414 7.686 1.00 92.50 508 GLN A O 1
ATOM 4186 N N . LEU A 1 509 ? -22.690 -10.942 9.055 1.00 93.50 509 LEU A N 1
ATOM 4187 C CA . LEU A 1 509 ? -21.320 -11.438 8.840 1.00 93.50 509 LEU A CA 1
ATOM 4188 C C . LEU A 1 509 ? -21.169 -12.949 9.044 1.00 93.50 509 LEU A C 1
ATOM 4190 O O . LEU A 1 509 ? -20.331 -13.570 8.397 1.00 93.50 509 LEU A O 1
ATOM 4194 N N . LYS A 1 510 ? -21.959 -13.545 9.942 1.00 93.31 510 LYS A N 1
ATOM 4195 C CA . LYS A 1 510 ? -21.934 -14.985 10.220 1.00 93.31 510 LYS A CA 1
ATOM 4196 C C . LYS A 1 510 ? -22.663 -15.831 9.164 1.00 93.31 510 LYS A C 1
ATOM 4198 O O . LYS A 1 510 ? -22.397 -17.028 9.072 1.00 93.31 510 LYS A O 1
ATOM 4203 N N . GLN A 1 511 ? -23.602 -15.265 8.408 1.00 90.06 511 GLN A N 1
ATOM 4204 C CA . GLN A 1 511 ? -24.316 -16.012 7.367 1.00 90.06 511 GLN A CA 1
ATOM 4205 C C . GLN A 1 511 ? -23.372 -16.360 6.203 1.00 90.06 511 GLN A C 1
ATOM 4207 O O . GLN A 1 511 ? -22.352 -15.698 6.021 1.00 90.06 511 GLN A O 1
ATOM 4212 N N . GLN A 1 512 ? -23.688 -17.441 5.482 1.00 76.31 512 GLN A N 1
ATOM 4213 C CA . GLN A 1 512 ? -22.987 -17.905 4.275 1.00 76.31 512 GLN A CA 1
ATOM 4214 C C . GLN A 1 512 ? -23.869 -17.731 3.050 1.00 76.31 512 GLN A C 1
ATOM 4216 O O . GLN A 1 512 ? -25.102 -17.920 3.207 1.00 76.31 512 GLN A O 1
#

pLDDT: mean 83.5, std 12.93, range [39.41, 97.44]

Secondary structure (DSSP, 8-state):
--PPP--GGGG-SPPPP-----S---TT-SS--HHHHHHHHHHHHHHTTT------S-HHHHHHHHHHHHHHHHHHHHHTT-HHHHHHHHHHHHHH-TT-HHHHHHHHHHHHHHHHHHHHHHHHHTTT--GGGSSSSGGG---S--THHHHHHHHHHTS-HHHHHHHHHHHHHHHHHH-TT-HHHHHHHHHHHHHHHH-TT--GGGS-SS-HHHHHHHHHHHHHHHHHHHHHH-PPP----HHHHHHHHHTTEETTTEE-GGGGGGGTTTTGGG-HHHHHHHHHHHHHHHHHHHHHHHHHTS-HHHHHHHHHHHHHHHH-----EEEEE--EEEEE-GGG-B-HHHHHHHHHHHHHHHHHHHHHTT-EEEEE-TT-TTT--HHHHHHHHHHHHHHHHHHHH-TT---TTHHHHHHHHHHHT-SEEEEEEEEEE------HHHHHHHHHTTTHHHHHHHHHHHTS-EEEEEEEEEETTTTEEEEEEEEEESS---HHHHHHHHHHHHHHHH--

Sequence (512 aa):
NQWIFVPEKTFSKSKVEISATENYNDRFASHPNIARRKEEIQQKIDSLKEWQSEIAFNQPKFDEVRTICRYEFVLNDVYANNTIEALYAIYVLEKEYPNSRFLKNCKSQIWLANITETYEFDEFLEGDYSEEDYSEEWDEFESEYEGHISVFAQGYNRLNATAKLTLGMRIIRDNYLRDTTDKLADKYWKKAVELAAKSGSFELESYSKLTFQQAIVQFEKDKFKEDSISKIAGLSPVKYNKYETIKNNKTGFDLENGIDSSKFYLYGLSDLVNDSTFLKLYASYTEDVGALEVETDEFFDLTDEEQTDFYESEYEQLLHIGLDSMLLLQPEVTSFQRYNRKNFEKSDDLEKDFFTVTNSVVSELDMHQINLNRSNHTSLTTNEFNAIATLNRSIDRRDNYGDEVFLLDTELMDSIAVQFGADQVVYMSLKNKNEQAITVPKLVVLSILFPLGVFYLPKLILNNSATKYNVKVLDLTKGELVVNETYFAVEPSSKKFMHVRLNAIFHQLKQQ

Radius of gyration: 30.42 Å; chains: 1; bounding box: 85×55×90 Å

Foldseek 3Di:
DDDQDADCVLLPDDFAAPPPPQDDDCVPPPDDGNVVVVVVVVVVVVVCPVVPPPVPDPVVVVVVVVVVVLLVQLVVCLLVLVLLSNVVSLVVVCVVVVPDLSSLLSLLQSLLVLLVVLQVVQVVCVPPDDPPPPPPDPPPPQPPDGDPSSSSVSSVVLADSLLSLLVSLLSLVVSCVVPVPPPSSVVSNLLSLLSLLSHPSNDLLLADLAAPVRLQVVLVVVLVVQVVVCVVPVDDPDDDDPVRVVSCVSNQADSVPGRNSSNSSSNSCNVLSVDPVNVVSSVVSNVVNVVVVVVVVVLVVDDPVVVVVVVVVVVLVLLAQQQQEEEEAQEAFFEADPPRDTDPVVRVVLSVLLVVLLVVLCVVVNHHYDYLDCPCVVPDDPLSVVVNVQVVSLVVSCVVSNFSRDDPCLVVLVVVCVVVVHQKYKYKYKYKYQAQLDDPVLVVVLVVPPPVSVVCVVVSVFQRMKMKMWIWMAGSNRSGTSDTDIDIDSGDSDSVVSNVVSNVSVVSNNHD